Protein AF-0000000084721529 (afdb_homodimer)

Organism: Cystobacter fuscus (strain ATCC 25194 / DSM 2262 / NBRC 100088 / M29) (NCBI:txid1242864)

Sequence (394 aa):
MVLKIVQAGEPVLRQRARDLTPEEMTSPATRQLISLMRDTMRDAPGVGLAAPQVGVDVRLVVIEDRAEYMAGLPAAELAAREREPVDFHVLINPRLTVEDATPAEFQEGCLSVSGFLALVRRARGVRVEAFDEQGQPFSRSARGWYARILQHEVDHLDGTLYIDRMEPRSFSTLDNHRRHWASRQVADIRQALGLTPMVLKIVQAGEPVLRQRARDLTPEEMTSPATRQLISLMRDTMRDAPGVGLAAPQVGVDVRLVVIEDRAEYMAGLPAAELAAREREPVDFHVLINPRLTVEDATPAEFQEGCLSVSGFLALVRRARGVRVEAFDEQGQPFSRSARGWYARILQHEVDHLDGTLYIDRMEPRSFSTLDNHRRHWASRQVADIRQALGLTP

Radius of gyration: 23.51 Å; Cα contacts (8 Å, |Δi|>4): 814; chains: 2; bounding box: 49×68×50 Å

Nearest PDB structures (foldseek):
  1zxz-assembly1_B  TM=9.771E-01  e=1.495E-24  Arabidopsis thaliana
  4je7-assembly1_A  TM=9.809E-01  e=2.780E-23  Arabidopsis thaliana
  3g5k-assembly1_A  TM=9.836E-01  e=3.138E-21  Homo sapiens
  5cp0-assembly1_A  TM=9.527E-01  e=4.821E-17  Xanthomonas oryzae pv. oryzae KACC 10331
  5cwy-assembly1_A-2  TM=9.351E-01  e=5.131E-17  Xanthomonas oryzae pv. oryzae KACC 10331

Solvent-accessible surface area (backbone atoms only — not comparable to full-atom values): 20654 Å² total; per-residue (Å²): 116,68,65,66,64,43,48,40,40,42,68,59,47,49,35,65,34,38,73,65,49,82,71,46,41,59,27,71,67,43,52,49,48,51,54,32,48,51,46,28,27,59,71,74,64,44,53,55,47,32,32,29,43,55,70,38,70,34,27,38,35,42,37,32,34,53,62,76,79,53,61,90,58,56,69,67,58,35,57,76,38,48,53,67,66,37,75,76,48,51,36,33,52,63,46,77,44,78,73,32,72,56,76,41,72,43,79,42,68,45,85,34,44,73,63,36,32,22,36,32,73,37,44,30,18,28,33,39,37,27,20,34,72,81,56,48,74,50,73,47,77,36,44,34,40,57,18,43,52,52,53,54,40,52,31,36,37,58,22,38,57,70,72,70,61,36,44,53,85,51,38,16,30,53,68,34,29,64,74,70,45,65,89,53,53,64,70,55,50,33,52,71,59,72,41,78,133,118,66,63,67,66,44,48,41,42,42,67,58,47,49,35,66,34,38,72,65,50,82,70,47,40,60,27,70,67,43,52,50,49,52,51,33,47,53,46,27,25,60,71,74,64,45,51,53,44,30,32,29,41,55,70,38,70,35,27,40,35,39,37,32,36,55,62,77,79,52,61,90,58,54,70,68,59,35,56,75,37,48,53,67,68,36,74,76,48,49,37,33,54,64,46,78,44,80,74,32,72,56,76,40,70,46,78,43,69,44,86,35,46,72,64,36,33,22,36,32,72,36,45,30,18,30,31,40,37,26,21,35,72,81,56,47,74,49,73,48,76,36,45,33,40,58,18,41,53,51,52,55,40,51,31,34,38,58,22,39,56,70,73,69,61,35,44,52,86,51,38,15,28,54,67,33,30,64,74,70,44,66,89,53,52,66,72,54,49,33,51,71,60,74,41,78,133

Secondary structure (DSSP, 8-state):
--PPPP-TT-GGGGSPPBPPPHHHHTSHHHHHHHHHHHHHHHHTT-SEEEGGGGT--BSEEEEEE-GGGGTT--HHHHHHTT---EEEEEEEEEEEEEEEEEEEEEEE--TTSTTEEEEEEEEEEEEEEEE-TTS-EEEEEEEHHHHHHHHHHHHHHTT--GGGTS-GGG-EEHHHHHHHTTTS-HHHHHHHTT---/--PPPP-TT-GGGGSPPBPPPHHHHTSHHHHHHHHHHHHHHHHTT-SEEEGGGGT--BSEEEEEE-GGGGTT--HHHHHHTT---EEEEEEEEEEEEEEEEEEEEEEE--TTSTTEEEEEEEEEEEEEEEE-TTS-EEEEEEEHHHHHHHHHHHHHHTT--GGGTS-GGG-EEHHHHHHHTTTS-HHHHHHHTT---

InterPro domains:
  IPR023635 Peptide deformylase [MF_00163] (1-189)
  IPR023635 Peptide deformylase [PF01327] (3-169)
  IPR023635 Peptide deformylase [PIRSF004749] (1-181)
  IPR023635 Peptide deformylase [PR01576] (35-64)
  IPR023635 Peptide deformylase [PR01576] (108-119)
  IPR023635 Peptide deformylase [PR01576] (120-138)
  IPR023635 Peptide deformylase [PR01576] (139-168)
  IPR023635 Peptide deformylase [PTHR10458] (2-177)
  IPR023635 Peptide deformylase [TIGR00079] (3-170)
  IPR023635 Peptide deformylase [cd00487] (5-162)
  IPR036821 Peptide deformylase superfamily [G3DSA:3.90.45.10] (2-192)
  IPR036821 Peptide deformylase superfamily [SSF56420] (1-174)

Structure (mmCIF, N/CA/C/O backbone):
data_AF-0000000084721529-model_v1
#
loop_
_entity.id
_entity.type
_entity.pdbx_description
1 polymer 'Peptide deformylase'
#
loop_
_atom_site.group_PDB
_atom_site.id
_atom_site.type_symbol
_atom_site.label_atom_id
_atom_site.label_alt_id
_atom_site.label_comp_id
_atom_site.label_asym_id
_atom_site.label_entity_id
_atom_site.label_seq_id
_atom_site.pdbx_PDB_ins_code
_atom_site.Cartn_x
_atom_site.Cartn_y
_atom_site.Cartn_z
_atom_site.occupancy
_atom_site.B_iso_or_equiv
_atom_site.auth_seq_id
_atom_site.auth_comp_id
_atom_site.auth_asym_id
_atom_site.auth_atom_id
_atom_site.pdbx_PDB_model_num
ATOM 1 N N . MET A 1 1 ? 7.766 -28.312 6.688 1 86.88 1 MET A N 1
ATOM 2 C CA . MET A 1 1 ? 8.719 -27.203 6.781 1 86.88 1 MET A CA 1
ATOM 3 C C . MET A 1 1 ? 8.25 -26.016 5.957 1 86.88 1 MET A C 1
ATOM 5 O O . MET A 1 1 ? 7.711 -26.188 4.859 1 86.88 1 MET A O 1
ATOM 9 N N . VAL A 1 2 ? 8.141 -24.875 6.465 1 93.81 2 VAL A N 1
ATOM 10 C CA . VAL A 1 2 ? 7.578 -23.703 5.809 1 93.81 2 VAL A CA 1
ATOM 11 C C . VAL A 1 2 ? 8.688 -22.688 5.52 1 93.81 2 VAL A C 1
ATOM 13 O O . VAL A 1 2 ? 9.609 -22.531 6.32 1 93.81 2 VAL A O 1
ATOM 16 N N . LEU A 1 3 ? 8.648 -22.219 4.273 1 97.06 3 LEU A N 1
ATOM 17 C CA . LEU A 1 3 ? 9.594 -21.188 3.848 1 97.06 3 LEU A CA 1
ATOM 18 C C . LEU A 1 3 ? 9.156 -19.812 4.348 1 97.06 3 LEU A C 1
ATOM 20 O O . LEU A 1 3 ? 7.977 -19.609 4.645 1 97.06 3 LEU A O 1
ATOM 24 N N . LYS A 1 4 ? 10.148 -19 4.52 1 97.25 4 LYS A N 1
ATOM 25 C CA . LYS A 1 4 ? 9.828 -17.609 4.816 1 97.25 4 LYS A CA 1
ATOM 26 C C . LYS A 1 4 ? 9.227 -16.906 3.6 1 97.25 4 LYS A C 1
ATOM 28 O O . LYS A 1 4 ? 9.766 -17.016 2.492 1 97.25 4 LYS A O 1
ATOM 33 N N . ILE A 1 5 ? 8.156 -16.234 3.73 1 98.5 5 ILE A N 1
ATOM 34 C CA . ILE A 1 5 ? 7.582 -15.414 2.67 1 98.5 5 ILE A CA 1
ATOM 35 C C . ILE A 1 5 ? 8.164 -14 2.742 1 98.5 5 ILE A C 1
ATOM 37 O O . ILE A 1 5 ? 8.031 -13.328 3.764 1 98.5 5 ILE A O 1
ATOM 41 N N . VAL A 1 6 ? 8.766 -13.594 1.696 1 98.62 6 VAL A N 1
ATOM 42 C CA . VAL A 1 6 ? 9.383 -12.266 1.692 1 98.62 6 VAL A CA 1
ATOM 43 C C . VAL A 1 6 ? 8.305 -11.203 1.491 1 98.62 6 VAL A C 1
ATOM 45 O O . VAL A 1 6 ? 7.219 -11.492 0.987 1 98.62 6 VAL A O 1
ATOM 48 N N . GLN A 1 7 ? 8.602 -10.008 1.923 1 98.69 7 GLN A N 1
ATOM 49 C CA . GLN A 1 7 ? 7.633 -8.914 1.937 1 98.69 7 GLN A CA 1
ATOM 50 C C . GLN A 1 7 ? 8.031 -7.82 0.955 1 98.69 7 GLN A C 1
ATOM 52 O O . GLN A 1 7 ? 9.172 -7.781 0.484 1 98.69 7 GLN A O 1
ATOM 57 N N . ALA A 1 8 ? 7.043 -6.941 0.622 1 98.62 8 ALA A N 1
ATOM 58 C CA . ALA A 1 8 ? 7.277 -5.812 -0.278 1 98.62 8 ALA A CA 1
ATOM 59 C C . ALA A 1 8 ? 8.578 -5.094 0.07 1 98.62 8 ALA A C 1
ATOM 61 O O . ALA A 1 8 ? 8.875 -4.871 1.245 1 98.62 8 ALA A O 1
ATOM 62 N N . GLY A 1 9 ? 9.32 -4.691 -0.956 1 98.5 9 GLY A N 1
ATOM 63 C CA . GLY A 1 9 ? 10.633 -4.094 -0.782 1 98.5 9 GLY A CA 1
ATOM 64 C C . GLY A 1 9 ? 11.773 -5.059 -1.05 1 98.5 9 GLY A C 1
ATOM 65 O O . GLY A 1 9 ? 12.914 -4.641 -1.25 1 98.5 9 GLY A O 1
ATOM 66 N N . GLU A 1 10 ? 11.484 -6.359 -0.914 1 98.62 10 GLU A N 1
ATOM 67 C CA . GLU A 1 10 ? 12.484 -7.352 -1.298 1 98.62 10 GLU A CA 1
ATOM 68 C C . GLU A 1 10 ? 12.773 -7.289 -2.795 1 98.62 10 GLU A C 1
ATOM 70 O O . GLU A 1 10 ? 11.859 -7.363 -3.615 1 98.62 10 GLU A O 1
ATOM 75 N N . PRO A 1 11 ? 13.977 -7.227 -3.217 1 98.12 11 PRO A N 1
ATOM 76 C CA . PRO A 1 11 ? 14.32 -7 -4.621 1 98.12 11 PRO A CA 1
ATOM 77 C C . PRO A 1 11 ? 13.797 -8.102 -5.539 1 98.12 11 PRO A C 1
ATOM 79 O O . PRO A 1 11 ? 13.391 -7.828 -6.672 1 98.12 11 PRO A O 1
ATOM 82 N N . VAL A 1 12 ? 13.742 -9.336 -5.102 1 98.56 12 VAL A N 1
ATOM 83 C CA . VAL A 1 12 ? 13.344 -10.461 -5.934 1 98.56 12 VAL A CA 1
ATOM 84 C C . VAL A 1 12 ? 11.883 -10.297 -6.363 1 98.56 12 VAL A C 1
ATOM 86 O O . VAL A 1 12 ? 11.469 -10.844 -7.387 1 98.56 12 VAL A O 1
ATOM 89 N N . LEU A 1 13 ? 11.07 -9.523 -5.645 1 98.75 13 LEU A N 1
ATOM 90 C CA . LEU A 1 13 ? 9.656 -9.32 -5.941 1 98.75 13 LEU A CA 1
ATOM 91 C C . LEU A 1 13 ? 9.484 -8.312 -7.074 1 98.75 13 LEU A C 1
ATOM 93 O O . LEU A 1 13 ? 8.359 -8.094 -7.543 1 98.75 13 LEU A O 1
ATOM 97 N N . ARG A 1 14 ? 10.578 -7.727 -7.535 1 98.56 14 ARG A N 1
ATOM 98 C CA . ARG A 1 14 ? 10.453 -6.648 -8.516 1 98.56 14 ARG A CA 1
ATOM 99 C C . ARG A 1 14 ? 11.227 -6.977 -9.789 1 98.56 14 ARG A C 1
ATOM 101 O O . ARG A 1 14 ? 11.5 -6.09 -10.602 1 98.56 14 ARG A O 1
ATOM 108 N N . GLN A 1 15 ? 11.547 -8.188 -9.969 1 97.25 15 GLN A N 1
ATOM 109 C CA . GLN A 1 15 ? 12.25 -8.641 -11.156 1 97.25 15 GLN A CA 1
ATOM 110 C C . GLN A 1 15 ? 11.477 -9.758 -11.859 1 97.25 15 GLN A C 1
ATOM 112 O O . GLN A 1 15 ? 10.773 -10.539 -11.203 1 97.25 15 GLN A O 1
ATOM 117 N N . ARG A 1 16 ? 11.641 -9.797 -13.195 1 98.38 16 ARG A N 1
ATOM 118 C CA . ARG A 1 16 ? 11.094 -10.953 -13.906 1 98.38 16 ARG A CA 1
ATOM 119 C C . ARG A 1 16 ? 11.852 -12.227 -13.547 1 98.38 16 ARG A C 1
ATOM 121 O O . ARG A 1 16 ? 13.078 -12.289 -13.688 1 98.38 16 ARG A O 1
ATOM 128 N N . ALA A 1 17 ? 11.188 -13.188 -13.094 1 98.81 17 ALA A N 1
ATOM 129 C CA . ALA A 1 17 ? 11.805 -14.453 -12.703 1 98.81 17 ALA A CA 1
ATOM 130 C C . ALA A 1 17 ? 12.312 -15.211 -13.93 1 98.81 17 ALA A C 1
ATOM 132 O O . ALA A 1 17 ? 11.789 -15.047 -15.031 1 98.81 17 ALA A O 1
ATOM 133 N N . ARG A 1 18 ? 13.25 -16 -13.703 1 98.81 18 ARG A N 1
ATOM 134 C CA . ARG A 1 18 ? 13.906 -16.75 -14.781 1 98.81 18 ARG A CA 1
ATOM 135 C C . ARG A 1 18 ? 13.094 -17.984 -15.156 1 98.81 18 ARG A C 1
ATOM 137 O O . ARG A 1 18 ? 12.562 -18.672 -14.289 1 98.81 18 ARG A O 1
ATOM 144 N N . ASP A 1 19 ? 13.07 -18.297 -16.406 1 98.88 19 ASP A N 1
ATOM 145 C CA . ASP A 1 19 ? 12.438 -19.531 -16.859 1 98.88 19 ASP A CA 1
ATOM 146 C C . ASP A 1 19 ? 13.219 -20.75 -16.375 1 98.88 19 ASP A C 1
ATOM 148 O O . ASP A 1 19 ? 14.453 -20.734 -16.359 1 98.88 19 ASP A O 1
ATOM 152 N N . LEU A 1 20 ? 12.492 -21.766 -16.047 1 98.88 20 LEU A N 1
ATOM 153 C CA . LEU A 1 20 ? 13.133 -23.047 -15.797 1 98.88 20 LEU A CA 1
ATOM 154 C C . LEU A 1 20 ? 13.445 -23.766 -17.109 1 98.88 20 LEU A C 1
ATOM 156 O O . LEU A 1 20 ? 12.633 -23.75 -18.031 1 98.88 20 LEU A O 1
ATOM 160 N N . THR A 1 21 ? 14.602 -24.391 -17.172 1 98.56 21 THR A N 1
ATOM 161 C CA . THR A 1 21 ? 14.93 -25.25 -18.297 1 98.56 21 THR A CA 1
ATOM 162 C C . THR A 1 21 ? 14.188 -26.578 -18.219 1 98.56 21 THR A C 1
ATOM 164 O O . THR A 1 21 ? 13.695 -26.953 -17.141 1 98.56 21 THR A O 1
ATOM 167 N N . PRO A 1 22 ? 14.156 -27.25 -19.312 1 97.5 22 PRO A N 1
ATOM 168 C CA . PRO A 1 22 ? 13.508 -28.562 -19.281 1 97.5 22 PRO A CA 1
ATOM 169 C C . PRO A 1 22 ? 14.109 -29.484 -18.219 1 97.5 22 PRO A C 1
ATOM 171 O O . PRO A 1 22 ? 13.375 -30.203 -17.531 1 97.5 22 PRO A O 1
ATOM 174 N N . GLU A 1 23 ? 15.398 -29.406 -18.062 1 97.44 23 GLU A N 1
ATOM 175 C CA . GLU A 1 23 ? 16.078 -30.25 -17.094 1 97.44 23 GLU A CA 1
ATOM 176 C C . GLU A 1 23 ? 15.742 -29.828 -15.664 1 97.44 23 GLU A C 1
ATOM 178 O O . GLU A 1 23 ? 15.562 -30.672 -14.781 1 97.44 23 GLU A O 1
ATOM 183 N N . GLU A 1 24 ? 15.578 -28.547 -15.422 1 98.5 24 GLU A N 1
ATOM 184 C CA . GLU A 1 24 ? 15.273 -28.016 -14.102 1 98.5 24 GLU A CA 1
ATOM 185 C C . GLU A 1 24 ? 13.852 -28.359 -13.672 1 98.5 24 GLU A C 1
ATOM 187 O O . GLU A 1 24 ? 13.578 -28.547 -12.484 1 98.5 24 GLU A O 1
ATOM 192 N N . MET A 1 25 ? 12.992 -28.453 -14.602 1 98.25 25 MET A N 1
ATOM 193 C CA . MET A 1 25 ? 11.562 -28.594 -14.328 1 98.25 25 MET A CA 1
ATOM 194 C C . MET A 1 25 ? 11.289 -29.859 -13.508 1 98.25 25 MET A C 1
ATOM 196 O O . MET A 1 25 ? 10.414 -29.859 -12.641 1 98.25 25 MET A O 1
ATOM 200 N N . THR A 1 26 ? 12.062 -30.859 -13.805 1 97.44 26 THR A N 1
ATOM 201 C CA . THR A 1 26 ? 11.773 -32.125 -13.164 1 97.44 26 THR A CA 1
ATOM 202 C C . THR A 1 26 ? 12.898 -32.531 -12.203 1 97.44 26 THR A C 1
ATOM 204 O O . THR A 1 26 ? 12.992 -33.688 -11.773 1 97.44 26 THR A O 1
ATOM 207 N N . SER A 1 27 ? 13.773 -31.578 -11.891 1 98.31 27 SER A N 1
ATOM 208 C CA . SER A 1 27 ? 14.906 -31.844 -11.008 1 98.31 27 SER A CA 1
ATOM 209 C C . SER A 1 27 ? 14.445 -32.094 -9.578 1 98.31 27 SER A C 1
ATOM 211 O O . SER A 1 27 ? 13.367 -31.641 -9.18 1 98.31 27 SER A O 1
ATOM 213 N N . PRO A 1 28 ? 15.273 -32.781 -8.789 1 98.19 28 PRO A N 1
ATOM 214 C CA . PRO A 1 28 ? 14.961 -32.969 -7.367 1 98.19 28 PRO A CA 1
ATOM 215 C C . PRO A 1 28 ? 14.805 -31.625 -6.637 1 98.19 28 PRO A C 1
ATOM 217 O O . PRO A 1 28 ? 13.961 -31.5 -5.746 1 98.19 28 PRO A O 1
ATOM 220 N N . ALA A 1 29 ? 15.594 -30.641 -7.031 1 98.19 29 ALA A N 1
ATOM 221 C CA . ALA A 1 29 ? 15.531 -29.328 -6.398 1 98.19 29 ALA A CA 1
ATOM 222 C C . ALA A 1 29 ? 14.18 -28.672 -6.637 1 98.19 29 ALA A C 1
ATOM 224 O O . ALA A 1 29 ? 13.586 -28.094 -5.715 1 98.19 29 ALA A O 1
ATOM 225 N N . THR A 1 30 ? 13.742 -28.75 -7.852 1 98.62 30 THR A N 1
ATOM 226 C CA . THR A 1 30 ? 12.453 -28.156 -8.18 1 98.62 30 THR A CA 1
ATOM 227 C C . THR A 1 30 ? 11.32 -28.906 -7.461 1 98.62 30 THR A C 1
ATOM 229 O O . THR A 1 30 ? 10.398 -28.266 -6.938 1 98.62 30 THR A O 1
ATOM 232 N N . ARG A 1 31 ? 11.383 -30.234 -7.414 1 98.31 31 ARG A N 1
ATOM 233 C CA . ARG A 1 31 ? 10.383 -31.031 -6.703 1 98.31 31 ARG A CA 1
ATOM 234 C C . ARG A 1 31 ? 10.328 -30.641 -5.227 1 98.31 31 ARG A C 1
ATOM 236 O O . ARG A 1 31 ? 9.242 -30.516 -4.652 1 98.31 31 ARG A O 1
ATOM 243 N N . GLN A 1 32 ? 11.469 -30.453 -4.684 1 98.5 32 GLN A N 1
ATOM 244 C CA . GLN A 1 32 ? 11.547 -30.047 -3.287 1 98.5 32 GLN A CA 1
ATOM 245 C C . GLN A 1 32 ? 10.953 -28.656 -3.094 1 98.5 32 GLN A C 1
ATOM 247 O O . GLN A 1 32 ? 10.219 -28.406 -2.135 1 98.5 32 GLN A O 1
ATOM 252 N N . LEU A 1 33 ? 11.273 -27.75 -3.957 1 98.75 33 LEU A N 1
ATOM 253 C CA . LEU A 1 33 ? 10.742 -26.391 -3.881 1 98.75 33 LEU A CA 1
ATOM 254 C C . LEU A 1 33 ? 9.219 -26.406 -3.947 1 98.75 33 LEU A C 1
ATOM 256 O O . LEU A 1 33 ? 8.555 -25.719 -3.156 1 98.75 33 LEU A O 1
ATOM 260 N N . ILE A 1 34 ? 8.695 -27.203 -4.859 1 98.75 34 ILE A N 1
ATOM 261 C CA . ILE A 1 34 ? 7.246 -27.297 -5.023 1 98.75 34 ILE A CA 1
ATOM 262 C C . ILE A 1 34 ? 6.609 -27.766 -3.719 1 98.75 34 ILE A C 1
ATOM 264 O O . ILE A 1 34 ? 5.621 -27.203 -3.262 1 98.75 34 ILE A O 1
ATOM 268 N N . SER A 1 35 ? 7.203 -28.797 -3.148 1 98.62 35 SER A N 1
ATOM 269 C CA . SER A 1 35 ? 6.684 -29.344 -1.896 1 98.62 35 SER A CA 1
ATOM 270 C C . SER A 1 35 ? 6.715 -28.297 -0.787 1 98.62 35 SER A C 1
ATOM 272 O O . SER A 1 35 ? 5.734 -28.125 -0.061 1 98.62 35 SER A O 1
ATOM 274 N N . LEU A 1 36 ? 7.77 -27.594 -0.663 1 98.75 36 LEU A N 1
ATOM 275 C CA . LEU A 1 36 ? 7.926 -26.578 0.366 1 98.75 36 LEU A CA 1
ATOM 276 C C . LEU A 1 36 ? 6.973 -25.406 0.122 1 98.75 36 LEU A C 1
ATOM 278 O O . LEU A 1 36 ? 6.398 -24.859 1.067 1 98.75 36 LEU A O 1
ATOM 282 N N . MET A 1 37 ? 6.773 -25.047 -1.104 1 98.81 37 MET A N 1
ATOM 283 C CA . MET A 1 37 ? 5.848 -23.969 -1.447 1 98.81 37 MET A CA 1
ATOM 284 C C . MET A 1 37 ? 4.41 -24.375 -1.136 1 98.81 37 MET A C 1
ATOM 286 O O . MET A 1 37 ? 3.629 -23.562 -0.639 1 98.81 37 MET A O 1
ATOM 290 N N . ARG A 1 38 ? 4.074 -25.609 -1.5 1 98.38 38 ARG A N 1
ATOM 291 C CA . ARG A 1 38 ? 2.748 -26.125 -1.163 1 98.38 38 ARG A CA 1
ATOM 292 C C . ARG A 1 38 ? 2.479 -26 0.333 1 98.38 38 ARG A C 1
ATOM 294 O O . ARG A 1 38 ? 1.448 -25.453 0.741 1 98.38 38 ARG A O 1
ATOM 301 N N . ASP A 1 39 ? 3.443 -26.453 1.149 1 98.44 39 ASP A N 1
ATOM 302 C CA . ASP A 1 39 ? 3.295 -26.422 2.602 1 98.44 39 ASP A CA 1
ATOM 303 C C . ASP A 1 39 ? 3.213 -24.984 3.113 1 98.44 39 ASP A C 1
ATOM 305 O O . ASP A 1 39 ? 2.426 -24.688 4.012 1 98.44 39 ASP A O 1
ATOM 309 N N . THR A 1 40 ? 3.98 -24.141 2.553 1 98.56 40 THR A N 1
ATOM 310 C CA . THR A 1 40 ? 4.004 -22.734 2.941 1 98.56 40 THR A CA 1
ATOM 311 C C . THR A 1 40 ? 2.678 -22.062 2.609 1 98.56 40 THR A C 1
ATOM 313 O O . THR A 1 40 ? 2.109 -21.359 3.443 1 98.56 40 THR A O 1
ATOM 316 N N . MET A 1 41 ? 2.18 -22.297 1.407 1 98 41 MET A N 1
ATOM 317 C CA . MET A 1 41 ? 0.899 -21.734 0.978 1 98 41 MET A CA 1
ATOM 318 C C . MET A 1 41 ? -0.228 -22.188 1.899 1 98 41 MET A C 1
ATOM 320 O O . MET A 1 41 ? -1.035 -21.375 2.346 1 98 41 MET A O 1
ATOM 324 N N . ARG A 1 42 ? -0.224 -23.453 2.23 1 96.81 42 ARG A N 1
ATOM 325 C CA . ARG A 1 42 ? -1.276 -24.031 3.066 1 96.81 42 ARG A CA 1
ATOM 326 C C . ARG A 1 42 ? -1.192 -23.5 4.492 1 96.81 42 ARG A C 1
ATOM 328 O O . ARG A 1 42 ? -2.217 -23.266 5.137 1 96.81 42 ARG A O 1
ATOM 335 N N . ASP A 1 43 ? 0.008 -23.25 4.969 1 96.62 43 ASP A N 1
ATOM 336 C CA . ASP A 1 43 ? 0.218 -22.734 6.32 1 96.62 43 ASP A CA 1
ATOM 337 C C . ASP A 1 43 ? -0.245 -21.281 6.438 1 96.62 43 ASP A C 1
ATOM 339 O O . ASP A 1 43 ? -0.793 -20.875 7.465 1 96.62 43 ASP A O 1
ATOM 343 N N . ALA A 1 44 ? -0.03 -20.422 5.508 1 92.19 44 ALA A N 1
ATOM 344 C CA . ALA A 1 44 ? -0.434 -19.016 5.449 1 92.19 44 ALA A CA 1
ATOM 345 C C . ALA A 1 44 ? -1.873 -18.891 4.961 1 92.19 44 ALA A C 1
ATOM 347 O O . ALA A 1 44 ? -2.418 -17.781 4.91 1 92.19 44 ALA A O 1
ATOM 348 N N . PRO A 1 45 ? -2.533 -19.859 4.816 1 85.94 45 PRO A N 1
ATOM 349 C CA . PRO A 1 45 ? -3.74 -20.281 4.094 1 85.94 45 PRO A CA 1
ATOM 350 C C . PRO A 1 45 ? -4.004 -19.422 2.855 1 85.94 45 PRO A C 1
ATOM 352 O O . PRO A 1 45 ? -5.059 -18.797 2.748 1 85.94 45 PRO A O 1
ATOM 355 N N . GLY A 1 46 ? -3.105 -19.406 1.921 1 93.31 46 GLY A N 1
ATOM 356 C CA . GLY A 1 46 ? -3.232 -18.766 0.624 1 93.31 46 GLY A CA 1
ATOM 357 C C . GLY A 1 46 ? -3.836 -19.672 -0.435 1 93.31 46 GLY A C 1
ATOM 358 O O . GLY A 1 46 ? -4.02 -20.875 -0.205 1 93.31 46 GLY A O 1
ATOM 359 N N . VAL A 1 47 ? -4.188 -19.062 -1.536 1 98 47 VAL A N 1
ATOM 360 C CA . VAL A 1 47 ? -4.77 -19.812 -2.639 1 98 47 VAL A CA 1
ATOM 361 C C . VAL A 1 47 ? -3.779 -19.891 -3.797 1 98 47 VAL A C 1
ATOM 363 O O . VAL A 1 47 ? -4.043 -20.547 -4.809 1 98 47 VAL A O 1
ATOM 366 N N . GLY A 1 48 ? -2.643 -19.266 -3.668 1 98.62 48 GLY A N 1
ATOM 367 C CA . GLY A 1 48 ? -1.53 -19.266 -4.605 1 98.62 48 GLY A CA 1
ATOM 368 C C . GLY A 1 48 ? -0.235 -18.766 -3.994 1 98.62 48 GLY A C 1
ATOM 369 O O . GLY A 1 48 ? -0.251 -18.016 -3.021 1 98.62 48 GLY A O 1
ATOM 370 N N . LEU A 1 49 ? 0.843 -19.172 -4.547 1 98.88 49 LEU A N 1
ATOM 371 C CA . LEU A 1 49 ? 2.176 -18.766 -4.121 1 98.88 49 LEU A CA 1
ATOM 372 C C . LEU A 1 49 ? 3.174 -18.875 -5.27 1 98.88 49 LEU A C 1
ATOM 374 O O . LEU A 1 49 ? 3.303 -19.953 -5.875 1 98.88 49 LEU A O 1
ATOM 378 N N . ALA A 1 50 ? 3.82 -17.812 -5.551 1 98.94 50 ALA A N 1
ATOM 379 C CA . ALA A 1 50 ? 4.852 -17.797 -6.586 1 98.94 50 ALA A CA 1
ATOM 380 C C . ALA A 1 50 ? 6.242 -17.922 -5.973 1 98.94 50 ALA A C 1
ATOM 382 O O . ALA A 1 50 ? 6.48 -17.484 -4.848 1 98.94 50 ALA A O 1
ATOM 383 N N . ALA A 1 51 ? 7.141 -18.484 -6.691 1 98.94 51 ALA A N 1
ATOM 384 C CA . ALA A 1 51 ? 8.492 -18.766 -6.207 1 98.94 51 ALA A CA 1
ATOM 385 C C . ALA A 1 51 ? 9.18 -17.484 -5.738 1 98.94 51 ALA A C 1
ATOM 387 O O . ALA A 1 51 ? 9.844 -17.469 -4.699 1 98.94 51 ALA A O 1
ATOM 388 N N . PRO A 1 52 ? 8.992 -16.312 -6.445 1 98.94 52 PRO A N 1
ATOM 389 C CA . PRO A 1 52 ? 9.641 -15.102 -5.953 1 98.94 52 PRO A CA 1
ATOM 390 C C . PRO A 1 52 ? 9.172 -14.711 -4.555 1 98.94 52 PRO A C 1
ATOM 392 O O . PRO A 1 52 ? 9.938 -14.102 -3.795 1 98.94 52 PRO A O 1
ATOM 395 N N . GLN A 1 53 ? 8.008 -15.109 -4.168 1 98.88 53 GLN A N 1
ATOM 396 C CA . GLN A 1 53 ? 7.473 -14.75 -2.855 1 98.88 53 GLN A CA 1
ATOM 397 C C . GLN A 1 53 ? 8.211 -15.492 -1.743 1 98.88 53 GLN A C 1
ATOM 399 O O . GLN A 1 53 ? 8.109 -15.125 -0.571 1 98.88 53 GLN A O 1
ATOM 404 N N . VAL A 1 54 ? 8.906 -16.547 -2.105 1 98.81 54 VAL A N 1
ATOM 405 C CA . VAL A 1 54 ? 9.703 -17.234 -1.1 1 98.81 54 VAL A CA 1
ATOM 406 C C . VAL A 1 54 ? 11.188 -17.047 -1.4 1 98.81 54 VAL A C 1
ATOM 408 O O . VAL A 1 54 ? 12.023 -17.844 -0.978 1 98.81 54 VAL A O 1
ATOM 411 N N . GLY A 1 55 ? 11.516 -16.078 -2.229 1 98.62 55 GLY A N 1
ATOM 412 C CA . GLY A 1 55 ? 12.891 -15.641 -2.424 1 98.62 55 GLY A CA 1
ATOM 413 C C . GLY A 1 55 ? 13.594 -16.391 -3.547 1 98.62 55 GLY A C 1
ATOM 414 O O . GLY A 1 55 ? 14.812 -16.266 -3.711 1 98.62 55 GLY A O 1
ATOM 415 N N . VAL A 1 56 ? 12.875 -17.203 -4.27 1 98.81 56 VAL A N 1
ATOM 416 C CA . VAL A 1 56 ? 13.492 -18 -5.336 1 98.81 56 VAL A CA 1
ATOM 417 C C . VAL A 1 56 ? 13.133 -17.391 -6.691 1 98.81 56 VAL A C 1
ATOM 419 O O . VAL A 1 56 ? 11.953 -17.203 -7.004 1 98.81 56 VAL A O 1
ATOM 422 N N . ASP A 1 57 ? 14.117 -17.109 -7.504 1 98.62 57 ASP A N 1
ATOM 423 C CA . ASP A 1 57 ? 13.953 -16.344 -8.742 1 98.62 57 ASP A CA 1
ATOM 424 C C . ASP A 1 57 ? 13.719 -17.281 -9.93 1 98.62 57 ASP A C 1
ATOM 426 O O . ASP A 1 57 ? 14.523 -17.312 -10.867 1 98.62 57 ASP A O 1
ATOM 430 N N . VAL A 1 58 ? 12.625 -18 -9.938 1 98.94 58 VAL A N 1
ATOM 431 C CA . VAL A 1 58 ? 12.25 -18.844 -11.07 1 98.94 58 VAL A CA 1
ATOM 432 C C . VAL A 1 58 ? 10.75 -18.719 -11.328 1 98.94 58 VAL A C 1
ATOM 434 O O . VAL A 1 58 ? 9.984 -18.375 -10.43 1 98.94 58 VAL A O 1
ATOM 437 N N . ARG A 1 59 ? 10.32 -19.031 -12.523 1 98.94 59 ARG A N 1
ATOM 438 C CA . ARG A 1 59 ? 8.922 -18.906 -12.93 1 98.94 59 ARG A CA 1
ATOM 439 C C . ARG A 1 59 ? 8.141 -20.172 -12.57 1 98.94 59 ARG A C 1
ATOM 441 O O . ARG A 1 59 ? 7.871 -21 -13.43 1 98.94 59 ARG A O 1
ATOM 448 N N . LEU A 1 60 ? 7.824 -20.234 -11.312 1 98.94 60 LEU A N 1
ATOM 449 C CA . LEU A 1 60 ? 7.113 -21.359 -10.711 1 98.94 60 LEU A CA 1
ATOM 450 C C . LEU A 1 60 ? 6.027 -20.859 -9.758 1 98.94 60 LEU A C 1
ATOM 452 O O . LEU A 1 60 ? 6.273 -19.984 -8.922 1 98.94 60 LEU A O 1
ATOM 456 N N . VAL A 1 61 ? 4.824 -21.422 -9.914 1 98.88 61 VAL A N 1
ATOM 457 C CA . VAL A 1 61 ? 3.674 -21.062 -9.086 1 98.88 61 VAL A CA 1
ATOM 458 C C . VAL A 1 61 ? 2.982 -22.328 -8.602 1 98.88 61 VAL A C 1
ATOM 460 O O . VAL A 1 61 ? 2.883 -23.312 -9.336 1 98.88 61 VAL A O 1
ATOM 463 N N . VAL A 1 62 ? 2.543 -22.297 -7.387 1 98.88 62 VAL A N 1
ATOM 464 C CA . VAL A 1 62 ? 1.622 -23.328 -6.91 1 98.88 62 VAL A CA 1
ATOM 465 C C . VAL A 1 62 ? 0.271 -22.688 -6.578 1 98.88 62 VAL A C 1
ATOM 467 O O . VAL A 1 62 ? 0.209 -21.578 -6.07 1 98.88 62 VAL A O 1
ATOM 470 N N . ILE A 1 63 ? -0.847 -23.453 -6.836 1 98.75 63 ILE A N 1
ATOM 471 C CA . ILE A 1 63 ? -2.199 -22.938 -6.648 1 98.75 63 ILE A CA 1
ATOM 472 C C . ILE A 1 63 ? -3.074 -24 -6.004 1 98.75 63 ILE A C 1
ATOM 474 O O . ILE A 1 63 ? -2.988 -25.188 -6.359 1 98.75 63 ILE A O 1
ATOM 478 N N . GLU A 1 64 ? -3.867 -23.594 -5.113 1 98.62 64 GLU A N 1
ATOM 479 C CA . GLU A 1 64 ? -4.918 -24.438 -4.535 1 98.62 64 GLU A CA 1
ATOM 480 C C . GLU A 1 64 ? -5.98 -23.578 -3.85 1 98.62 64 GLU A C 1
ATOM 482 O O . GLU A 1 64 ? -5.66 -22.703 -3.049 1 98.62 64 GLU A O 1
ATOM 487 N N . ASP A 1 65 ? -7.219 -23.703 -4.211 1 98 65 ASP A N 1
ATOM 488 C CA . ASP A 1 65 ? -8.336 -23.078 -3.512 1 98 65 ASP A CA 1
ATOM 489 C C . ASP A 1 65 ? -9.289 -24.141 -2.951 1 98 65 ASP A C 1
ATOM 491 O O . ASP A 1 65 ? -10.25 -24.531 -3.615 1 98 65 ASP A O 1
ATOM 495 N N . ARG A 1 66 ? -9.031 -24.469 -1.741 1 96.56 66 ARG A N 1
ATOM 496 C CA . ARG A 1 66 ? -9.68 -25.625 -1.138 1 96.56 66 ARG A CA 1
ATOM 497 C C . ARG A 1 66 ? -11.125 -25.297 -0.753 1 96.56 66 ARG A C 1
ATOM 499 O O . ARG A 1 66 ? -11.422 -24.188 -0.335 1 96.56 66 ARG A O 1
ATOM 506 N N . ALA A 1 67 ? -11.93 -26.344 -0.848 1 95.06 67 ALA A N 1
ATOM 507 C CA . ALA A 1 67 ? -13.336 -26.203 -0.493 1 95.06 67 ALA A CA 1
ATOM 508 C C . ALA A 1 67 ? -13.5 -25.688 0.935 1 95.06 67 ALA A C 1
ATOM 510 O O . ALA A 1 67 ? -14.438 -24.953 1.23 1 95.06 67 ALA A O 1
ATOM 511 N N . GLU A 1 68 ? -12.602 -26.062 1.774 1 94.75 68 GLU A N 1
ATOM 512 C CA . GLU A 1 68 ? -12.648 -25.672 3.178 1 94.75 68 GLU A CA 1
ATOM 513 C C . GLU A 1 68 ? -12.539 -24.156 3.33 1 94.75 68 GLU A C 1
ATOM 515 O O . GLU A 1 68 ? -13.062 -23.578 4.289 1 94.75 68 GLU A O 1
ATOM 520 N N . TYR A 1 69 ? -11.844 -23.484 2.42 1 93.12 69 TYR A N 1
ATOM 521 C CA . TYR A 1 69 ? -11.68 -22.047 2.477 1 93.12 69 TYR A CA 1
ATOM 522 C C . TYR A 1 69 ? -12.992 -21.328 2.172 1 93.12 69 TYR A C 1
ATOM 524 O O . TYR A 1 69 ? -13.141 -20.141 2.445 1 93.12 69 TYR A O 1
ATOM 532 N N . MET A 1 70 ? -13.891 -22 1.584 1 93.75 70 MET A N 1
ATOM 533 C CA . MET A 1 70 ? -15.172 -21.438 1.152 1 93.75 70 MET A CA 1
ATOM 534 C C . MET A 1 70 ? -16.281 -21.797 2.129 1 93.75 70 MET A C 1
ATOM 536 O O . MET A 1 70 ? -17.406 -21.312 2.006 1 93.75 70 MET A O 1
ATOM 540 N N . ALA A 1 71 ? -15.906 -22.562 3.07 1 91 71 ALA A N 1
ATOM 541 C CA . ALA A 1 71 ? -16.922 -23.016 4.02 1 91 71 ALA A CA 1
ATOM 542 C C . ALA A 1 71 ? -17.516 -21.844 4.793 1 91 71 ALA A C 1
ATOM 544 O O . ALA A 1 71 ? -16.781 -21 5.312 1 91 71 ALA A O 1
ATOM 545 N N . GLY A 1 72 ? -18.875 -21.703 4.812 1 89.81 72 GLY A N 1
ATOM 546 C CA . GLY A 1 72 ? -19.547 -20.656 5.582 1 89.81 72 GLY A CA 1
ATOM 547 C C . GLY A 1 72 ? -19.781 -19.391 4.797 1 89.81 72 GLY A C 1
ATOM 548 O O . GLY A 1 72 ? -20.469 -18.484 5.266 1 89.81 72 GLY A O 1
ATOM 549 N N . LEU A 1 73 ? -19.109 -19.234 3.682 1 90.38 73 LEU A N 1
ATOM 550 C CA . LEU A 1 73 ? -19.359 -18.062 2.85 1 90.38 73 LEU A CA 1
ATOM 551 C C . LEU A 1 73 ? -20.734 -18.141 2.211 1 90.38 73 LEU A C 1
ATOM 553 O O . LEU A 1 73 ? -21.172 -19.203 1.785 1 90.38 73 LEU A O 1
ATOM 557 N N . PRO A 1 74 ? -21.438 -17.062 2.15 1 92.25 74 PRO A N 1
ATOM 558 C CA . PRO A 1 74 ? -22.75 -17.047 1.505 1 92.25 74 PRO A CA 1
ATOM 559 C C . PRO A 1 74 ? -22.688 -17.453 0.033 1 92.25 74 PRO A C 1
ATOM 561 O O . PRO A 1 74 ? -21.734 -17.094 -0.668 1 92.25 74 PRO A O 1
ATOM 564 N N . ALA A 1 75 ? -23.703 -18.172 -0.421 1 93.38 75 ALA A N 1
ATOM 565 C CA . ALA A 1 75 ? -23.781 -18.641 -1.803 1 93.38 75 ALA A CA 1
ATOM 566 C C . ALA A 1 75 ? -23.719 -17.469 -2.783 1 93.38 75 ALA A C 1
ATOM 568 O O . ALA A 1 75 ? -23.109 -17.578 -3.854 1 93.38 75 ALA A O 1
ATOM 569 N N . ALA A 1 76 ? -24.297 -16.375 -2.438 1 92.44 76 ALA A N 1
ATOM 570 C CA . ALA A 1 76 ? -24.328 -15.195 -3.295 1 92.44 76 ALA A CA 1
ATOM 571 C C . ALA A 1 76 ? -22.922 -14.625 -3.494 1 92.44 76 ALA A C 1
ATOM 573 O O . ALA A 1 76 ? -22.594 -14.148 -4.578 1 92.44 76 ALA A O 1
ATOM 574 N N . GLU A 1 77 ? -22.125 -14.672 -2.467 1 91.56 77 GLU A N 1
ATOM 575 C CA . GLU A 1 77 ? -20.75 -14.195 -2.555 1 91.56 77 GLU A CA 1
ATOM 576 C C . GLU A 1 77 ? -19.906 -15.086 -3.463 1 91.56 77 GLU A C 1
ATOM 578 O O . GLU A 1 77 ? -19.125 -14.594 -4.285 1 91.56 77 GLU A O 1
ATOM 583 N N . LEU A 1 78 ? -20.078 -16.359 -3.27 1 95 78 LEU A N 1
ATOM 584 C CA . LEU A 1 78 ? -19.375 -17.312 -4.117 1 95 78 LEU A CA 1
ATOM 585 C C . LEU A 1 78 ? -19.781 -17.141 -5.578 1 95 78 LEU A C 1
ATOM 587 O O . LEU A 1 78 ? -18.922 -17.188 -6.473 1 95 78 LEU A O 1
ATOM 591 N N . ALA A 1 79 ? -21.031 -16.938 -5.828 1 95.44 79 ALA A N 1
ATOM 592 C CA . ALA A 1 79 ? -21.547 -16.766 -7.184 1 95.44 79 ALA A CA 1
ATOM 593 C C . ALA A 1 79 ? -21 -15.477 -7.809 1 95.44 79 ALA A C 1
ATOM 595 O O . ALA A 1 79 ? -20.625 -15.461 -8.984 1 95.44 79 ALA A O 1
ATOM 596 N N . ALA A 1 80 ? -20.969 -14.406 -7.035 1 93.69 80 ALA A N 1
ATOM 597 C CA . ALA A 1 80 ? -20.469 -13.117 -7.523 1 93.69 80 ALA A CA 1
ATOM 598 C C . ALA A 1 80 ? -19.016 -13.227 -7.977 1 93.69 80 ALA A C 1
ATOM 600 O O . ALA A 1 80 ? -18.609 -12.586 -8.945 1 93.69 80 ALA A O 1
ATOM 601 N N . ARG A 1 81 ? -18.266 -14.078 -7.332 1 95.5 81 ARG A N 1
ATOM 602 C CA . ARG A 1 81 ? -16.859 -14.266 -7.625 1 95.5 81 ARG A CA 1
ATOM 603 C C . ARG A 1 81 ? -16.641 -15.406 -8.609 1 95.5 81 ARG A C 1
ATOM 605 O O . ARG A 1 81 ? -15.523 -15.656 -9.055 1 95.5 81 ARG A O 1
ATOM 612 N N . GLU A 1 82 ? -17.797 -16.109 -8.922 1 97.5 82 GLU A N 1
ATOM 613 C CA . GLU A 1 82 ? -17.656 -17.359 -9.68 1 97.5 82 GLU A CA 1
ATOM 614 C C . GLU A 1 82 ? -16.547 -18.234 -9.086 1 97.5 82 GLU A C 1
ATOM 616 O O . GLU A 1 82 ? -15.688 -18.719 -9.812 1 97.5 82 GLU A O 1
ATOM 621 N N . ARG A 1 83 ? -16.609 -18.438 -7.734 1 97.56 83 ARG A N 1
ATOM 622 C CA . ARG A 1 83 ? -15.547 -19.125 -7 1 97.56 83 ARG A CA 1
ATOM 623 C C . ARG A 1 83 ? -15.891 -20.578 -6.754 1 97.56 83 ARG A C 1
ATOM 625 O O . ARG A 1 83 ? -16.906 -20.891 -6.121 1 97.56 83 ARG A O 1
ATOM 632 N N . GLU A 1 84 ? -15.07 -21.375 -7.285 1 96.81 84 GLU A N 1
ATOM 633 C CA . GLU A 1 84 ? -15.148 -22.812 -7.062 1 96.81 84 GLU A CA 1
ATOM 634 C C . GLU A 1 84 ? -13.797 -23.375 -6.621 1 96.81 84 GLU A C 1
ATOM 636 O O . GLU A 1 84 ? -12.75 -22.797 -6.902 1 96.81 84 GLU A O 1
ATOM 641 N N . PRO A 1 85 ? -13.922 -24.484 -5.883 1 97.69 85 PRO A N 1
ATOM 642 C CA . PRO A 1 85 ? -12.648 -25.094 -5.473 1 97.69 85 PRO A CA 1
ATOM 643 C C . PRO A 1 85 ? -11.727 -25.391 -6.656 1 97.69 85 PRO A C 1
ATOM 645 O O . PRO A 1 85 ? -12.203 -25.75 -7.738 1 97.69 85 PRO A O 1
ATOM 648 N N . VAL A 1 86 ? -10.469 -25.188 -6.453 1 98.25 86 VAL A N 1
ATOM 649 C CA . VAL A 1 86 ? -9.422 -25.484 -7.422 1 98.25 86 VAL A CA 1
ATOM 650 C C . VAL A 1 86 ? -8.422 -26.469 -6.812 1 98.25 86 VAL A C 1
ATOM 652 O O . VAL A 1 86 ? -7.812 -26.188 -5.781 1 98.25 86 VAL A O 1
ATOM 655 N N . ASP A 1 87 ? -8.227 -27.594 -7.441 1 98.06 87 ASP A N 1
ATOM 656 C CA . ASP A 1 87 ? -7.277 -28.594 -6.957 1 98.06 87 ASP A CA 1
ATOM 657 C C . ASP A 1 87 ? -5.844 -28.078 -7.07 1 98.06 87 ASP A C 1
ATOM 659 O O . ASP A 1 87 ? -5.535 -27.266 -7.953 1 98.06 87 ASP A O 1
ATOM 663 N N . PHE A 1 88 ? -5.062 -28.594 -6.125 1 98.56 88 PHE A N 1
ATOM 664 C CA . PHE A 1 88 ? -3.65 -28.234 -6.152 1 98.56 88 PHE A CA 1
ATOM 665 C C . PHE A 1 88 ? -3.047 -28.5 -7.523 1 98.56 88 PHE A C 1
ATOM 667 O O . PHE A 1 88 ? -3.248 -29.578 -8.102 1 98.56 88 PHE A O 1
ATOM 674 N N . HIS A 1 89 ? -2.338 -27.547 -8.078 1 98.69 89 HIS A N 1
ATOM 675 C CA . HIS A 1 89 ? -1.567 -27.75 -9.297 1 98.69 89 HIS A CA 1
ATOM 676 C C . HIS A 1 89 ? -0.415 -26.75 -9.391 1 98.69 89 HIS A C 1
ATOM 678 O O . HIS A 1 89 ? -0.324 -25.828 -8.594 1 98.69 89 HIS A O 1
ATOM 684 N N . VAL A 1 90 ? 0.469 -27.078 -10.281 1 98.88 90 VAL A N 1
ATOM 685 C CA . VAL A 1 90 ? 1.717 -26.328 -10.438 1 98.88 90 VAL A CA 1
ATOM 686 C C . VAL A 1 90 ? 1.786 -25.719 -11.836 1 98.88 90 VAL A C 1
ATOM 688 O O . VAL A 1 90 ? 1.408 -26.375 -12.82 1 98.88 90 VAL A O 1
ATOM 691 N N . LEU A 1 91 ? 2.223 -24.5 -11.938 1 98.94 91 LEU A N 1
ATOM 692 C CA . LEU A 1 91 ? 2.508 -23.844 -13.203 1 98.94 91 LEU A CA 1
ATOM 693 C C . LEU A 1 91 ? 3.996 -23.531 -13.336 1 98.94 91 LEU A C 1
ATOM 695 O O . LEU A 1 91 ? 4.539 -22.734 -12.578 1 98.94 91 LEU A O 1
ATOM 699 N N . ILE A 1 92 ? 4.609 -24.141 -14.211 1 98.94 92 ILE A N 1
ATOM 700 C CA . ILE A 1 92 ? 5.996 -23.844 -14.539 1 98.94 92 ILE A CA 1
ATOM 701 C C . ILE A 1 92 ? 6.055 -23.078 -15.859 1 98.94 92 ILE A C 1
ATOM 703 O O . ILE A 1 92 ? 5.461 -23.5 -16.859 1 98.94 92 ILE A O 1
ATOM 707 N N . ASN A 1 93 ? 6.758 -21.953 -15.922 1 98.94 93 ASN A N 1
ATOM 708 C CA . ASN A 1 93 ? 6.922 -21.078 -17.078 1 98.94 93 ASN A CA 1
ATOM 709 C C . ASN A 1 93 ? 5.578 -20.719 -17.703 1 98.94 93 ASN A C 1
ATOM 711 O O . ASN A 1 93 ? 5.391 -20.859 -18.922 1 98.94 93 ASN A O 1
ATOM 715 N N . PRO A 1 94 ? 4.672 -20.188 -16.922 1 98.94 94 PRO A N 1
ATOM 716 C CA . PRO A 1 94 ? 3.338 -19.922 -17.453 1 98.94 94 PRO A CA 1
ATOM 717 C C . PRO A 1 94 ? 3.311 -18.703 -18.375 1 98.94 94 PRO A C 1
ATOM 719 O O . PRO A 1 94 ? 4.07 -17.75 -18.172 1 98.94 94 PRO A O 1
ATOM 722 N N . ARG A 1 95 ? 2.467 -18.797 -19.297 1 98.75 95 ARG A N 1
ATOM 723 C CA . ARG A 1 95 ? 2.059 -17.688 -20.156 1 98.75 95 ARG A CA 1
ATOM 724 C C . ARG A 1 95 ? 0.55 -17.469 -20.094 1 98.75 95 ARG A C 1
ATOM 726 O O . ARG A 1 95 ? -0.22 -18.422 -20.297 1 98.75 95 ARG A O 1
ATOM 733 N N . LEU A 1 96 ? 0.166 -16.25 -19.828 1 98.75 96 LEU A N 1
ATOM 734 C CA . LEU A 1 96 ? -1.247 -15.969 -19.609 1 98.75 96 LEU A CA 1
ATOM 735 C C . LEU A 1 96 ? -1.795 -15.078 -20.719 1 98.75 96 LEU A C 1
ATOM 737 O O . LEU A 1 96 ? -1.151 -14.102 -21.109 1 98.75 96 LEU A O 1
ATOM 741 N N . THR A 1 97 ? -2.926 -15.461 -21.234 1 98.75 97 THR A N 1
ATOM 742 C CA . THR A 1 97 ? -3.635 -14.68 -22.234 1 98.75 97 THR A CA 1
ATOM 743 C C . THR A 1 97 ? -5.047 -14.344 -21.766 1 98.75 97 THR A C 1
ATOM 745 O O . THR A 1 97 ? -5.738 -15.195 -21.203 1 98.75 97 THR A O 1
ATOM 748 N N . VAL A 1 98 ? -5.473 -13.133 -22.016 1 98.75 98 VAL A N 1
ATOM 749 C CA . VAL A 1 98 ? -6.828 -12.727 -21.656 1 98.75 98 VAL A CA 1
ATOM 750 C C . VAL A 1 98 ? -7.816 -13.266 -22.688 1 98.75 98 VAL A C 1
ATOM 752 O O . VAL A 1 98 ? -7.648 -13.039 -23.891 1 98.75 98 VAL A O 1
ATOM 755 N N . GLU A 1 99 ? -8.797 -13.953 -22.234 1 98.75 99 GLU A N 1
ATOM 756 C CA . GLU A 1 99 ? -9.828 -14.484 -23.125 1 98.75 99 GLU A CA 1
ATOM 757 C C . GLU A 1 99 ? -11.125 -13.695 -23.016 1 98.75 99 GLU A C 1
ATOM 759 O O . GLU A 1 99 ? -11.898 -13.609 -23.969 1 98.75 99 GLU A O 1
ATOM 764 N N . ASP A 1 100 ? -11.453 -13.234 -21.875 1 98.62 100 ASP A N 1
ATOM 765 C CA . ASP A 1 100 ? -12.594 -12.383 -21.547 1 98.62 100 ASP A CA 1
ATOM 766 C C . ASP A 1 100 ? -12.156 -11.156 -20.75 1 98.62 100 ASP A C 1
ATOM 768 O O . ASP A 1 100 ? -11.938 -11.242 -19.547 1 98.62 100 ASP A O 1
ATOM 772 N N . ALA A 1 101 ? -12.109 -10.078 -21.375 1 98.38 101 ALA A N 1
ATOM 773 C CA . ALA A 1 101 ? -11.539 -8.859 -20.797 1 98.38 101 ALA A CA 1
ATOM 774 C C . ALA A 1 101 ? -12.555 -8.133 -19.922 1 98.38 101 ALA A C 1
ATOM 776 O O . ALA A 1 101 ? -12.25 -7.086 -19.344 1 98.38 101 ALA A O 1
ATOM 777 N N . THR A 1 102 ? -13.773 -8.711 -19.844 1 98.12 102 THR A N 1
ATOM 778 C CA . THR A 1 102 ? -14.734 -8.086 -18.922 1 98.12 102 THR A CA 1
ATOM 779 C C . THR A 1 102 ? -14.117 -7.898 -17.547 1 98.12 102 THR A C 1
ATOM 781 O O . THR A 1 102 ? -13.586 -8.844 -16.953 1 98.12 102 THR A O 1
ATOM 784 N N . PRO A 1 103 ? -14.172 -6.707 -17.062 1 96.94 103 PRO A N 1
ATOM 785 C CA . PRO A 1 103 ? -13.516 -6.461 -15.781 1 96.94 103 PRO A CA 1
ATOM 786 C C . PRO A 1 103 ? -14.266 -7.094 -14.609 1 96.94 103 PRO A C 1
ATOM 788 O O . PRO A 1 103 ? -15.5 -7.039 -14.562 1 96.94 103 PRO A O 1
ATOM 791 N N . ALA A 1 104 ? -13.562 -7.707 -13.758 1 97.38 104 ALA A N 1
ATOM 792 C CA . ALA A 1 104 ? -14.023 -8.172 -12.453 1 97.38 104 ALA A CA 1
ATOM 793 C C . ALA A 1 104 ? -13.227 -7.523 -11.32 1 97.38 104 ALA A C 1
ATOM 795 O O . ALA A 1 104 ? -12.023 -7.758 -11.18 1 97.38 104 ALA A O 1
ATOM 796 N N . GLU A 1 105 ? -13.93 -6.734 -10.5 1 97.56 105 G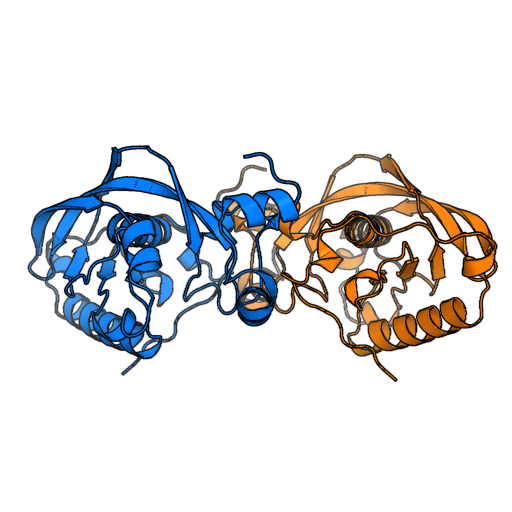LU A N 1
ATOM 797 C CA . GLU A 1 105 ? -13.25 -5.996 -9.438 1 97.56 105 GLU A CA 1
ATOM 798 C C . GLU A 1 105 ? -13.594 -6.57 -8.062 1 97.56 105 GLU A C 1
ATOM 800 O O . GLU A 1 105 ? -14.766 -6.734 -7.73 1 97.56 105 GLU A O 1
ATOM 805 N N . PHE A 1 106 ? -12.609 -6.949 -7.301 1 97.12 106 PHE A N 1
ATOM 806 C CA . PHE A 1 106 ? -12.75 -7.469 -5.945 1 97.12 106 PHE A CA 1
ATOM 807 C C . PHE A 1 106 ? -11.586 -7.02 -5.07 1 97.12 106 PHE A C 1
ATOM 809 O O . PHE A 1 106 ? -10.602 -6.477 -5.566 1 97.12 106 PHE A O 1
ATOM 816 N N . GLN A 1 107 ? -11.727 -7.195 -3.734 1 96.06 107 GLN A N 1
ATOM 817 C CA . GLN A 1 107 ? -10.625 -6.988 -2.805 1 96.06 107 GLN A CA 1
ATOM 818 C C . GLN A 1 107 ? -9.547 -8.047 -2.988 1 96.06 107 GLN A C 1
ATOM 820 O O . GLN A 1 107 ? -9.852 -9.242 -3.109 1 96.06 107 GLN A O 1
ATOM 825 N N . GLU A 1 108 ? -8.352 -7.598 -3.092 1 97.19 108 GLU A N 1
ATOM 826 C CA . GLU A 1 108 ? -7.207 -8.492 -3.236 1 97.19 108 GLU A CA 1
ATOM 827 C C . GLU A 1 108 ? -6.16 -8.227 -2.16 1 97.19 108 GLU A C 1
ATOM 829 O O . GLU A 1 108 ? -5.895 -7.074 -1.814 1 97.19 108 GLU A O 1
ATOM 834 N N . GLY A 1 109 ? -5.672 -9.25 -1.55 1 97.31 109 GLY A N 1
ATOM 835 C CA . GLY A 1 109 ? -4.496 -9.234 -0.694 1 97.31 109 GLY A CA 1
ATOM 836 C C . GLY A 1 109 ? -3.322 -10 -1.281 1 97.31 109 GLY A C 1
ATOM 837 O O . GLY A 1 109 ? -3.354 -10.391 -2.449 1 97.31 109 GLY A O 1
ATOM 838 N N . CYS A 1 110 ? -2.334 -10.109 -0.551 1 98 110 CYS A N 1
ATOM 839 C CA . CYS A 1 110 ? -1.12 -10.789 -0.986 1 98 110 CYS A CA 1
ATOM 840 C C . CYS A 1 110 ? -0.29 -11.242 0.21 1 98 110 CYS A C 1
ATOM 842 O O . CYS A 1 110 ? -0.108 -10.484 1.166 1 98 110 CYS A O 1
ATOM 844 N N . LEU A 1 111 ? 0.229 -12.414 0.157 1 98 111 LEU A N 1
ATOM 845 C CA . LEU A 1 111 ? 1.075 -12.93 1.228 1 98 111 LEU A CA 1
ATOM 846 C C . LEU A 1 111 ? 2.359 -12.109 1.347 1 98 111 LEU A C 1
ATOM 848 O O . LEU A 1 111 ? 3.004 -12.109 2.396 1 98 111 LEU A O 1
ATOM 852 N N . SER A 1 112 ? 2.766 -11.375 0.279 1 98.56 112 SER A N 1
ATOM 853 C CA . SER A 1 112 ? 3.988 -10.578 0.273 1 98.56 112 SER A CA 1
ATOM 854 C C . SER A 1 112 ? 3.697 -9.117 0.615 1 98.56 112 SER A C 1
ATOM 856 O O . SER A 1 112 ? 4.598 -8.273 0.574 1 98.56 112 SER A O 1
ATOM 858 N N . VAL A 1 113 ? 2.496 -8.75 0.826 1 97.56 113 VAL A N 1
ATOM 859 C CA . VAL A 1 113 ? 2.035 -7.473 1.366 1 97.56 113 VAL A CA 1
ATOM 860 C C . VAL A 1 113 ? 1.066 -7.719 2.52 1 97.56 113 VAL A C 1
ATOM 862 O O . VAL A 1 113 ? -0.141 -7.516 2.379 1 97.56 113 VAL A O 1
ATOM 865 N N . SER A 1 114 ? 1.626 -8.055 3.617 1 95.5 114 SER A N 1
ATOM 866 C CA . SER A 1 114 ? 0.843 -8.602 4.719 1 95.5 114 SER A CA 1
ATOM 867 C C . SER A 1 114 ? 0.032 -7.516 5.414 1 95.5 114 SER A C 1
ATOM 869 O O . SER A 1 114 ? 0.53 -6.41 5.645 1 95.5 114 SER A O 1
ATOM 871 N N . GLY A 1 115 ? -1.213 -7.832 5.617 1 95.06 115 GLY A N 1
ATOM 872 C CA . GLY A 1 115 ? -2.016 -7 6.5 1 95.06 115 GLY A CA 1
ATOM 873 C C . GLY A 1 115 ? -2.871 -5.996 5.754 1 95.06 115 GLY A C 1
ATOM 874 O O . GLY A 1 115 ? -3.609 -5.223 6.371 1 95.06 115 GLY A O 1
ATOM 875 N N . PHE A 1 116 ? -2.738 -5.988 4.426 1 97.31 116 PHE A N 1
ATOM 876 C CA . PHE A 1 116 ? -3.467 -4.977 3.666 1 97.31 116 PHE A CA 1
ATOM 877 C C . PHE A 1 116 ? -4.148 -5.602 2.453 1 97.31 116 PHE A C 1
ATOM 879 O O . PHE A 1 116 ? -3.768 -6.688 2.012 1 97.31 116 PHE A O 1
ATOM 886 N N . LEU A 1 117 ? -5.164 -4.992 1.979 1 97.62 117 LEU A N 1
ATOM 887 C CA . LEU A 1 117 ? -5.855 -5.34 0.742 1 97.62 117 LEU A CA 1
ATOM 888 C C . LEU A 1 117 ? -6.371 -4.09 0.036 1 97.62 117 LEU A C 1
ATOM 890 O O . LEU A 1 117 ? -6.348 -2.996 0.606 1 97.62 117 LEU A O 1
ATOM 894 N N . ALA A 1 118 ? -6.773 -4.195 -1.158 1 98.44 118 ALA A N 1
ATOM 895 C CA . ALA A 1 118 ? -7.34 -3.115 -1.961 1 98.44 118 ALA A CA 1
ATOM 896 C C . ALA A 1 118 ? -8.18 -3.668 -3.109 1 98.44 118 ALA A C 1
ATOM 898 O O . ALA A 1 118 ? -8.086 -4.852 -3.443 1 98.44 118 ALA A O 1
ATOM 899 N N . LEU A 1 119 ? -9.016 -2.83 -3.664 1 98.38 119 LEU A N 1
ATOM 900 C CA . LEU A 1 119 ? -9.75 -3.189 -4.871 1 98.38 119 LEU A CA 1
ATOM 901 C C . LEU A 1 119 ? -8.82 -3.289 -6.07 1 98.38 119 LEU A C 1
ATOM 903 O O . LEU A 1 119 ? -8.016 -2.385 -6.312 1 98.38 119 LEU A O 1
ATOM 907 N N . VAL A 1 120 ? -8.93 -4.363 -6.762 1 98.62 120 VAL A N 1
ATOM 908 C CA . VAL A 1 120 ? -8.156 -4.594 -7.98 1 98.62 120 VAL A CA 1
ATOM 909 C C . VAL A 1 120 ? -9.078 -5.113 -9.078 1 98.62 120 VAL A C 1
ATOM 911 O O . VAL A 1 120 ? -9.906 -5.996 -8.844 1 98.62 120 VAL A O 1
ATOM 914 N N . ARG A 1 121 ? -8.969 -4.531 -10.25 1 98.38 121 ARG A N 1
ATOM 915 C CA . ARG A 1 121 ? -9.672 -5.023 -11.422 1 98.38 121 ARG A CA 1
ATOM 916 C C . ARG A 1 121 ? -8.828 -6.039 -12.18 1 98.38 121 ARG A C 1
ATOM 918 O O . ARG A 1 121 ? -7.645 -5.805 -12.438 1 98.38 121 ARG A O 1
ATOM 925 N N . ARG A 1 122 ? -9.477 -7.152 -12.5 1 98.69 122 ARG A N 1
ATOM 926 C CA . ARG A 1 122 ? -8.844 -8.164 -13.328 1 98.69 122 ARG A CA 1
ATOM 927 C C . ARG A 1 122 ? -9.797 -8.656 -14.422 1 98.69 122 ARG A C 1
ATOM 929 O O . ARG A 1 122 ? -11.008 -8.414 -14.344 1 98.69 122 ARG A O 1
ATOM 936 N N . ALA A 1 123 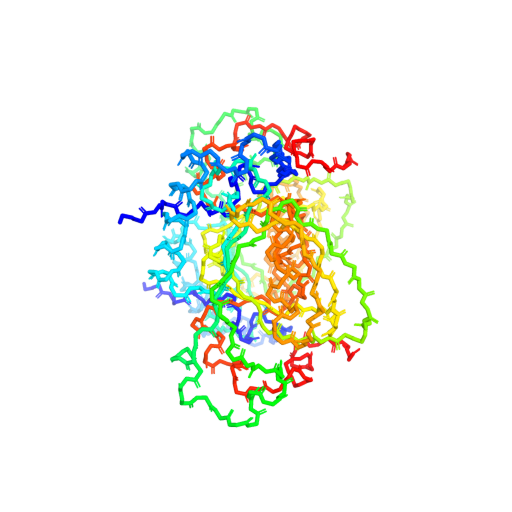? -9.188 -9.281 -15.484 1 98.81 123 ALA A N 1
ATOM 937 C CA . ALA A 1 123 ? -10.008 -9.906 -16.516 1 98.81 123 ALA A CA 1
ATOM 938 C C . ALA A 1 123 ? -10.82 -11.062 -15.938 1 98.81 123 ALA A C 1
ATOM 940 O O . ALA A 1 123 ? -10.312 -11.836 -15.117 1 98.81 123 ALA A O 1
ATOM 941 N N . ARG A 1 124 ? -12 -11.195 -16.375 1 98.69 124 ARG A N 1
ATOM 942 C CA . ARG A 1 124 ? -12.898 -12.234 -15.875 1 98.69 124 ARG A CA 1
ATOM 943 C C . ARG A 1 124 ? -12.453 -13.617 -16.344 1 98.69 124 ARG A C 1
ATOM 945 O O . ARG A 1 124 ? -12.695 -14.609 -15.648 1 98.69 124 ARG A O 1
ATOM 952 N N . GLY A 1 125 ? -11.82 -13.625 -17.516 1 98.81 125 GLY A N 1
ATOM 953 C CA . GLY A 1 125 ? -11.414 -14.914 -18.062 1 98.81 125 GLY A CA 1
ATOM 954 C C . GLY A 1 125 ? -10.031 -14.883 -18.703 1 98.81 125 GLY A C 1
ATOM 955 O O . GLY A 1 125 ? -9.703 -13.945 -19.422 1 98.81 125 GLY A O 1
ATOM 956 N N . VAL A 1 126 ? -9.289 -15.945 -18.422 1 98.88 126 VAL A N 1
ATOM 957 C CA . VAL A 1 126 ? -7.949 -16.047 -18.969 1 98.88 126 VAL A CA 1
ATOM 958 C C . VAL A 1 126 ? -7.66 -17.484 -19.375 1 98.88 126 VAL A C 1
ATOM 960 O O . VAL A 1 126 ? -8.391 -18.406 -18.984 1 98.88 126 VAL A O 1
ATOM 963 N N . ARG A 1 127 ? -6.664 -17.609 -20.156 1 98.88 127 ARG A N 1
ATOM 964 C CA . ARG A 1 127 ? -6.051 -18.891 -20.453 1 98.88 127 ARG A CA 1
ATOM 965 C C . ARG A 1 127 ? -4.578 -18.906 -20.062 1 98.88 127 ARG A C 1
ATOM 967 O O . ARG A 1 127 ? -3.857 -17.938 -20.297 1 98.88 127 ARG A O 1
ATOM 974 N N . VAL A 1 128 ? -4.211 -20.016 -19.484 1 98.81 128 VAL A N 1
ATOM 975 C CA . VAL A 1 128 ? -2.805 -20.156 -19.109 1 98.81 128 VAL A CA 1
ATOM 976 C C . VAL A 1 128 ? -2.195 -21.344 -19.828 1 98.81 128 VAL A C 1
ATOM 978 O O . VAL A 1 128 ? -2.836 -22.391 -19.969 1 98.81 128 VAL A O 1
ATOM 981 N N . GLU A 1 129 ? -1.097 -21.156 -20.422 1 98.88 129 GLU A N 1
ATOM 982 C CA . GLU A 1 129 ? -0.22 -22.219 -20.906 1 98.88 129 GLU A CA 1
ATOM 983 C C . GLU A 1 129 ? 1.008 -22.375 -20.016 1 98.88 129 GLU A C 1
ATOM 985 O O . GLU A 1 129 ? 1.679 -21.391 -19.688 1 98.88 129 GLU A O 1
ATOM 990 N N . ALA A 1 130 ? 1.275 -23.656 -19.609 1 98.88 130 ALA A N 1
ATOM 991 C CA . ALA A 1 130 ? 2.369 -23.875 -18.672 1 98.88 130 ALA A CA 1
ATOM 992 C C . ALA A 1 130 ? 2.842 -25.328 -18.719 1 98.88 130 ALA A C 1
ATOM 994 O O . ALA A 1 130 ? 2.348 -26.125 -19.531 1 98.88 130 ALA A O 1
ATOM 995 N N . PHE A 1 131 ? 3.891 -25.625 -18 1 98.88 131 PHE A N 1
ATOM 996 C CA . PHE A 1 131 ? 4.312 -27 -17.734 1 98.88 131 PHE A CA 1
ATOM 997 C C . PHE A 1 131 ? 3.926 -27.422 -16.328 1 98.88 131 PHE A C 1
ATOM 999 O O . PHE A 1 131 ? 3.941 -26.594 -15.398 1 98.88 131 PHE A O 1
ATOM 1006 N N . ASP A 1 132 ? 3.523 -28.656 -16.156 1 98.5 132 ASP A N 1
ATOM 1007 C CA . ASP A 1 132 ? 3.207 -29.156 -14.828 1 98.5 132 ASP A CA 1
ATOM 1008 C C . ASP A 1 132 ? 4.453 -29.703 -14.133 1 98.5 132 ASP A C 1
ATOM 1010 O O . ASP A 1 132 ? 5.57 -29.531 -14.633 1 98.5 132 ASP A O 1
ATOM 1014 N N . GLU A 1 133 ? 4.34 -30.281 -12.945 1 97.44 133 GLU A N 1
ATOM 1015 C CA . GLU A 1 133 ? 5.461 -30.719 -12.117 1 97.44 133 GLU A CA 1
ATOM 1016 C C . GLU A 1 133 ? 6.199 -31.875 -12.758 1 97.44 133 GLU A C 1
ATOM 1018 O O . GLU A 1 133 ? 7.301 -32.25 -12.328 1 97.44 133 GLU A O 1
ATOM 1023 N N . GLN A 1 134 ? 5.617 -32.469 -13.812 1 97.31 134 GLN A N 1
ATOM 1024 C CA . GLN A 1 134 ? 6.27 -33.531 -14.539 1 97.31 134 GLN A CA 1
ATOM 1025 C C . GLN A 1 134 ? 6.91 -33.031 -15.828 1 97.31 134 GLN A C 1
ATOM 1027 O O . GLN A 1 134 ? 7.461 -33.812 -16.609 1 97.31 134 GLN A O 1
ATOM 1032 N N . GLY A 1 135 ? 6.789 -31.719 -16.047 1 97.81 135 GLY A N 1
ATOM 1033 C CA . GLY A 1 135 ? 7.367 -31.125 -17.234 1 97.81 135 GLY A CA 1
ATOM 1034 C C . GLY A 1 135 ? 6.484 -31.266 -18.469 1 97.81 135 GLY A C 1
ATOM 1035 O O . GLY A 1 135 ? 6.945 -31.078 -19.594 1 97.81 135 GLY A O 1
ATOM 1036 N N . GLN A 1 136 ? 5.246 -31.641 -18.297 1 98.44 136 GLN A N 1
ATOM 1037 C CA . GLN A 1 136 ? 4.309 -31.781 -19.406 1 98.44 136 GLN A CA 1
ATOM 1038 C C . GLN A 1 136 ? 3.568 -30.484 -19.688 1 98.44 136 GLN A C 1
ATOM 1040 O O . GLN A 1 136 ? 3.039 -29.859 -18.75 1 98.44 136 GLN A O 1
ATOM 1045 N N . PRO A 1 137 ? 3.541 -30.109 -20.906 1 98.62 137 PRO A N 1
ATOM 1046 C CA . PRO A 1 137 ? 2.816 -28.875 -21.219 1 98.62 137 PRO A CA 1
ATOM 1047 C C . PRO A 1 137 ? 1.301 -29.031 -21.109 1 98.62 137 PRO A C 1
ATOM 1049 O O . PRO A 1 137 ? 0.772 -30.109 -21.391 1 98.62 137 PRO A O 1
ATOM 1052 N N . PHE A 1 138 ? 0.613 -27.984 -20.734 1 98.5 138 PHE A N 1
ATOM 1053 C CA . PHE A 1 138 ? -0.845 -27.984 -20.719 1 98.5 138 PHE A CA 1
ATOM 1054 C C . PHE A 1 138 ? -1.387 -26.578 -20.938 1 98.5 138 PHE A C 1
ATOM 1056 O O . PHE A 1 138 ? -0.638 -25.594 -20.859 1 98.5 138 PHE A O 1
ATOM 1063 N N . SER A 1 139 ? -2.59 -26.516 -21.281 1 98.56 139 SER A N 1
ATOM 1064 C CA . SER A 1 139 ? -3.357 -25.281 -21.406 1 98.56 139 SER A CA 1
ATOM 1065 C C . SER A 1 139 ? -4.684 -25.359 -20.656 1 98.56 139 SER A C 1
ATOM 1067 O O . SER A 1 139 ? -5.336 -26.406 -20.656 1 98.56 139 SER A O 1
ATOM 1069 N N . ARG A 1 140 ? -5.031 -24.297 -20.047 1 97.56 140 ARG A N 1
ATOM 1070 C CA . ARG A 1 140 ? -6.258 -24.297 -19.266 1 97.56 140 ARG A CA 1
ATOM 1071 C C . ARG A 1 140 ? -6.926 -22.922 -19.281 1 97.56 140 ARG A C 1
ATOM 1073 O O . ARG A 1 140 ? -6.266 -21.906 -19.062 1 97.56 140 ARG A O 1
ATOM 1080 N N . SER A 1 141 ? -8.172 -22.922 -19.562 1 98.5 141 SER A N 1
ATOM 1081 C CA . SER A 1 141 ? -8.961 -21.703 -19.422 1 98.5 141 SER A CA 1
ATOM 1082 C C . SER A 1 141 ? -9.555 -21.594 -18.016 1 98.5 141 SER A C 1
ATOM 1084 O O . SER A 1 141 ? -9.875 -22.609 -17.391 1 98.5 141 SER A O 1
ATOM 1086 N N . ALA A 1 142 ? -9.602 -20.406 -17.516 1 98.5 142 ALA A N 1
ATOM 1087 C CA . ALA A 1 142 ? -10.148 -20.141 -16.188 1 98.5 142 ALA A CA 1
ATOM 1088 C C . ALA A 1 142 ? -11.031 -18.891 -16.219 1 98.5 142 ALA A C 1
ATOM 1090 O O . ALA A 1 142 ? -10.812 -17.984 -17.016 1 98.5 142 ALA A O 1
ATOM 1091 N N . ARG A 1 143 ? -11.992 -18.859 -15.359 1 98.25 143 ARG A N 1
ATOM 1092 C CA . ARG A 1 143 ? -12.883 -17.719 -15.188 1 98.25 143 ARG A CA 1
ATOM 1093 C C . ARG A 1 143 ? -13.086 -17.391 -13.711 1 98.25 143 ARG A C 1
ATOM 1095 O O . ARG A 1 143 ? -12.766 -18.219 -12.844 1 98.25 143 ARG A O 1
ATOM 1102 N N . GLY A 1 144 ? -13.562 -16.156 -13.516 1 98.19 144 GLY A N 1
ATOM 1103 C CA . GLY A 1 144 ? -13.898 -15.773 -12.156 1 98.19 144 GLY A CA 1
ATOM 1104 C C . GLY A 1 144 ? -12.695 -15.75 -11.227 1 98.19 144 GLY A C 1
ATOM 1105 O O . GLY A 1 144 ? -11.633 -15.242 -11.586 1 98.19 144 GLY A O 1
ATOM 1106 N N . TRP A 1 145 ? -12.93 -16.312 -10.008 1 98.38 145 TRP A N 1
ATOM 1107 C CA . TRP A 1 145 ? -11.938 -16.234 -8.938 1 98.38 145 TRP A CA 1
ATOM 1108 C C . TRP A 1 145 ? -10.664 -16.969 -9.328 1 98.38 145 TRP A C 1
ATOM 1110 O O . TRP A 1 145 ? -9.555 -16.516 -9.039 1 98.38 145 TRP A O 1
ATOM 1120 N N . TYR A 1 146 ? -10.82 -18.094 -9.969 1 98.75 146 TYR A N 1
ATOM 1121 C CA . TYR A 1 146 ? -9.648 -18.844 -10.414 1 98.75 146 TYR A CA 1
ATOM 1122 C C . TYR A 1 146 ? -8.828 -18.016 -11.406 1 98.75 146 TYR A C 1
ATOM 1124 O O . TYR A 1 146 ? -7.602 -17.984 -11.328 1 98.75 146 TYR A O 1
ATOM 1132 N N . ALA A 1 147 ? -9.516 -17.344 -12.297 1 98.88 147 ALA A N 1
ATOM 1133 C CA . ALA A 1 147 ? -8.836 -16.453 -13.234 1 98.88 147 ALA A CA 1
ATOM 1134 C C . ALA A 1 147 ? -8.07 -15.359 -12.492 1 98.88 147 ALA A C 1
ATOM 1136 O O . ALA A 1 147 ? -6.945 -15.016 -12.867 1 98.88 147 ALA A O 1
ATOM 1137 N N . ARG A 1 148 ? -8.656 -14.852 -11.508 1 98.81 148 ARG A N 1
ATOM 1138 C CA . ARG A 1 148 ? -8.016 -13.828 -10.703 1 98.81 148 ARG A CA 1
ATOM 1139 C C . ARG A 1 148 ? -6.758 -14.367 -10.016 1 98.81 148 ARG A C 1
ATOM 1141 O O . ARG A 1 148 ? -5.715 -13.711 -10.023 1 98.81 148 ARG A O 1
ATOM 1148 N N . ILE A 1 149 ? -6.844 -15.578 -9.43 1 98.81 149 ILE A N 1
ATOM 1149 C CA . ILE A 1 149 ? -5.691 -16.203 -8.773 1 98.81 149 ILE A CA 1
ATOM 1150 C C . ILE A 1 149 ? -4.543 -16.328 -9.773 1 98.81 149 ILE A C 1
ATOM 1152 O O . ILE A 1 149 ? -3.408 -15.953 -9.477 1 98.81 149 ILE A O 1
ATOM 1156 N N . LEU A 1 150 ? -4.871 -16.812 -10.945 1 98.94 150 LEU A N 1
ATOM 1157 C CA . LEU A 1 150 ? -3.854 -17 -11.977 1 98.94 150 LEU A CA 1
ATOM 1158 C C . LEU A 1 150 ? -3.182 -15.68 -12.336 1 98.94 150 LEU A C 1
ATOM 1160 O O . LEU A 1 150 ? -1.954 -15.602 -12.414 1 98.94 150 LEU A O 1
ATOM 1164 N N . GLN A 1 151 ? -3.963 -14.68 -12.57 1 98.94 151 GLN A N 1
ATOM 1165 C CA . GLN A 1 151 ? -3.432 -13.375 -12.93 1 98.94 151 GLN A CA 1
ATOM 1166 C C . GLN A 1 151 ? -2.543 -12.812 -11.82 1 98.94 151 GLN A C 1
ATOM 1168 O O . GLN A 1 151 ? -1.456 -12.305 -12.094 1 98.94 151 GLN A O 1
ATOM 1173 N N . HIS A 1 152 ? -2.941 -12.922 -10.57 1 98.88 152 HIS A N 1
ATOM 1174 C CA . HIS A 1 152 ? -2.186 -12.453 -9.414 1 98.88 152 HIS A CA 1
ATOM 1175 C C . HIS A 1 152 ? -0.83 -13.148 -9.328 1 98.88 152 HIS A C 1
ATOM 1177 O O . HIS A 1 152 ? 0.2 -12.492 -9.172 1 98.88 152 HIS A O 1
ATOM 1183 N N . GLU A 1 153 ? -0.846 -14.477 -9.445 1 98.88 153 GLU A N 1
ATOM 1184 C CA . GLU A 1 153 ? 0.382 -15.25 -9.289 1 98.88 153 GLU A CA 1
ATOM 1185 C C . GLU A 1 153 ? 1.339 -15.016 -10.453 1 98.88 153 GLU A C 1
ATOM 1187 O O . GLU A 1 153 ? 2.557 -14.961 -10.266 1 98.88 153 GLU A O 1
ATOM 1192 N N . VAL A 1 154 ? 0.797 -14.875 -11.648 1 98.88 154 VAL A N 1
ATOM 1193 C CA . VAL A 1 154 ? 1.654 -14.617 -12.797 1 98.88 154 VAL A CA 1
ATOM 1194 C C . VAL A 1 154 ? 2.254 -13.219 -12.688 1 98.88 154 VAL A C 1
ATOM 1196 O O . VAL A 1 154 ? 3.404 -13 -13.07 1 98.88 154 VAL A O 1
ATOM 1199 N N . ASP A 1 155 ? 1.506 -12.258 -12.203 1 98.88 155 ASP A N 1
ATOM 1200 C CA . ASP A 1 155 ? 2.049 -10.93 -11.922 1 98.88 155 ASP A CA 1
ATOM 1201 C C . ASP A 1 155 ? 3.33 -11.023 -11.102 1 98.88 155 ASP A C 1
ATOM 1203 O O . ASP A 1 155 ? 4.305 -10.328 -11.383 1 98.88 155 ASP A O 1
ATOM 1207 N N . HIS A 1 156 ? 3.344 -11.875 -10.086 1 98.88 156 HIS A N 1
ATOM 1208 C CA . HIS A 1 156 ? 4.527 -12.031 -9.242 1 98.88 156 HIS A CA 1
ATOM 1209 C C . HIS A 1 156 ? 5.734 -12.469 -10.07 1 98.88 156 HIS A C 1
ATOM 1211 O O . HIS A 1 156 ? 6.855 -12.016 -9.82 1 98.88 156 HIS A O 1
ATOM 1217 N N . LEU A 1 157 ? 5.523 -13.32 -11.039 1 98.94 157 LEU A N 1
ATOM 1218 C CA . LEU A 1 157 ? 6.613 -13.82 -11.867 1 98.94 157 LEU A CA 1
ATOM 1219 C C . LEU A 1 157 ? 7.195 -12.703 -12.734 1 98.94 157 LEU A C 1
ATOM 1221 O O . LEU A 1 157 ? 8.328 -12.812 -13.211 1 98.94 157 LEU A O 1
ATOM 1225 N N . ASP A 1 158 ? 6.426 -11.688 -12.93 1 98.62 158 ASP A N 1
ATOM 1226 C CA . ASP A 1 158 ? 6.859 -10.562 -13.75 1 98.62 158 ASP A CA 1
ATOM 1227 C C . ASP A 1 158 ? 7.254 -9.367 -12.891 1 98.62 158 ASP A C 1
ATOM 1229 O O . ASP A 1 158 ? 7.387 -8.25 -13.391 1 98.62 158 ASP A O 1
ATOM 1233 N N . GLY A 1 159 ? 7.391 -9.539 -11.602 1 98.5 159 GLY A N 1
ATOM 1234 C CA . GLY A 1 159 ? 7.828 -8.484 -10.703 1 98.5 159 GLY A CA 1
ATOM 1235 C C . GLY A 1 159 ? 6.734 -7.484 -10.383 1 98.5 159 GLY A C 1
ATOM 1236 O O . GLY A 1 159 ? 7.016 -6.32 -10.094 1 98.5 159 GLY A O 1
ATOM 1237 N N . THR A 1 160 ? 5.547 -7.883 -10.523 1 98.62 160 THR A N 1
ATOM 1238 C CA . THR A 1 160 ? 4.398 -7.012 -10.297 1 98.62 160 THR A CA 1
ATOM 1239 C C . THR A 1 160 ? 3.623 -7.453 -9.055 1 98.62 160 THR A C 1
ATOM 1241 O O . THR A 1 160 ? 3.389 -8.648 -8.859 1 98.62 160 THR A O 1
ATOM 1244 N N . LEU A 1 161 ? 3.303 -6.543 -8.164 1 98.75 161 LEU A N 1
ATOM 1245 C CA . LEU A 1 161 ? 2.434 -6.77 -7.012 1 98.75 161 LEU A CA 1
ATOM 1246 C C . LEU A 1 161 ? 1.065 -6.137 -7.23 1 98.75 161 LEU A C 1
ATOM 1248 O O . LEU A 1 161 ? 0.917 -5.246 -8.07 1 98.75 161 LEU A O 1
ATOM 1252 N N . TYR A 1 162 ? 0.042 -6.578 -6.449 1 98.69 162 TYR A N 1
ATOM 1253 C CA . TYR A 1 162 ? -1.306 -6.062 -6.66 1 98.69 162 TYR A CA 1
ATOM 1254 C C . TYR A 1 162 ? -1.362 -4.562 -6.398 1 98.69 162 TYR A C 1
ATOM 1256 O O . TYR A 1 162 ? -2.201 -3.857 -6.965 1 98.69 162 TYR A O 1
ATOM 1264 N N . ILE A 1 163 ? -0.422 -4.051 -5.625 1 98.25 163 ILE A N 1
ATOM 1265 C CA . ILE A 1 163 ? -0.398 -2.633 -5.285 1 98.25 163 ILE A CA 1
ATOM 1266 C C . ILE A 1 163 ? -0.063 -1.812 -6.527 1 98.25 163 ILE A C 1
ATOM 1268 O O . ILE A 1 163 ? -0.312 -0.604 -6.566 1 98.25 163 ILE A O 1
ATOM 1272 N N . ASP A 1 164 ? 0.517 -2.414 -7.52 1 98.25 164 ASP A N 1
ATOM 1273 C CA . ASP A 1 164 ? 0.807 -1.751 -8.789 1 98.25 164 ASP A CA 1
ATOM 1274 C C . ASP A 1 164 ? -0.464 -1.56 -9.609 1 98.25 164 ASP A C 1
ATOM 1276 O O . ASP A 1 164 ? -0.491 -0.754 -10.547 1 98.25 164 ASP A O 1
ATOM 1280 N N . ARG A 1 165 ? -1.547 -2.277 -9.258 1 97.94 165 ARG A N 1
ATOM 1281 C CA . ARG A 1 165 ? -2.754 -2.312 -10.078 1 97.94 165 ARG A CA 1
ATOM 1282 C C . ARG A 1 165 ? -3.963 -1.814 -9.297 1 97.94 165 ARG A C 1
ATOM 1284 O O . ARG A 1 165 ? -5.027 -1.572 -9.875 1 97.94 165 ARG A O 1
ATOM 1291 N N . MET A 1 166 ? -3.811 -1.56 -8.078 1 98.38 166 MET A N 1
ATOM 1292 C CA . MET A 1 166 ? -4.938 -1.353 -7.176 1 98.38 166 MET A CA 1
ATOM 1293 C C . MET A 1 166 ? -5.574 0.014 -7.402 1 98.38 166 MET A C 1
ATOM 1295 O O . MET A 1 166 ? -4.949 0.907 -7.977 1 98.38 166 MET A O 1
ATOM 1299 N N . GLU A 1 167 ? -6.844 0.091 -7.027 1 97.88 167 GLU A N 1
ATOM 1300 C CA . GLU A 1 167 ? -7.434 1.397 -6.754 1 97.88 167 GLU A CA 1
ATOM 1301 C C . GLU A 1 167 ? -6.906 1.982 -5.449 1 97.88 167 GLU A C 1
ATOM 1303 O O . GLU A 1 167 ? -7.359 1.603 -4.363 1 97.88 167 GLU A O 1
ATOM 1308 N N . PRO A 1 168 ? -6.074 2.926 -5.531 1 97.75 168 PRO A N 1
ATOM 1309 C CA . PRO A 1 168 ? -5.301 3.336 -4.355 1 97.75 168 PRO A CA 1
ATOM 1310 C C . PRO A 1 168 ? -6.188 3.77 -3.189 1 97.75 168 PRO A C 1
ATOM 1312 O O . PRO A 1 168 ? -5.898 3.449 -2.035 1 97.75 168 PRO A O 1
ATOM 1315 N N . ARG A 1 169 ? -7.277 4.465 -3.408 1 97.94 169 ARG A N 1
ATOM 1316 C CA . ARG A 1 169 ? -8.125 4.977 -2.334 1 97.94 169 ARG A CA 1
ATOM 1317 C C . ARG A 1 169 ? -8.789 3.836 -1.575 1 97.94 169 ARG A C 1
ATOM 1319 O O . ARG A 1 169 ? -9.328 4.039 -0.486 1 97.94 169 ARG A O 1
ATOM 1326 N N . SER A 1 170 ? -8.773 2.625 -2.164 1 98.31 170 SER A N 1
ATOM 1327 C CA . SER A 1 170 ? -9.438 1.479 -1.551 1 98.31 170 SER A CA 1
ATOM 1328 C C . SER A 1 170 ? -8.492 0.726 -0.62 1 98.31 170 SER A C 1
ATOM 1330 O O . SER A 1 170 ? -8.906 -0.201 0.078 1 98.31 170 SER A O 1
ATOM 1332 N N . PHE A 1 171 ? -7.191 1.108 -0.609 1 98.62 171 PHE A N 1
ATOM 1333 C CA . PHE A 1 171 ? -6.188 0.439 0.209 1 98.62 171 PHE A CA 1
ATOM 1334 C C . PHE A 1 171 ? -6.574 0.482 1.683 1 98.62 171 PHE A C 1
ATOM 1336 O O . PHE A 1 171 ? -6.883 1.548 2.217 1 98.62 171 PHE A O 1
ATOM 1343 N N . SER A 1 172 ? -6.559 -0.715 2.41 1 98.44 172 SER A N 1
ATOM 1344 C CA . SER A 1 172 ? -7.062 -0.83 3.773 1 98.44 172 SER A CA 1
ATOM 1345 C C . SER A 1 172 ? -6.332 -1.926 4.543 1 98.44 172 SER A C 1
ATOM 1347 O O . SER A 1 172 ? -5.906 -2.924 3.959 1 98.44 172 SER A O 1
ATOM 1349 N N . THR A 1 173 ? -6.207 -1.697 5.836 1 98.44 173 THR A N 1
ATOM 1350 C CA . THR A 1 173 ? -5.824 -2.824 6.68 1 98.44 173 THR A CA 1
ATOM 1351 C C . THR A 1 173 ? -6.914 -3.895 6.676 1 98.44 173 THR A C 1
ATOM 1353 O O . THR A 1 173 ? -8.086 -3.598 6.418 1 98.44 173 THR A O 1
ATOM 1356 N N . LEU A 1 174 ? -6.488 -5.086 7.02 1 97.06 174 LEU A N 1
ATOM 1357 C CA . LEU A 1 174 ? -7.453 -6.176 7.133 1 97.06 174 LEU A CA 1
ATOM 1358 C C . LEU A 1 174 ? -8.516 -5.859 8.18 1 97.06 174 LEU A C 1
ATOM 1360 O O . LEU A 1 174 ? -9.703 -6.086 7.945 1 97.06 174 LEU A O 1
ATOM 1364 N N . ASP A 1 175 ? -8.094 -5.309 9.273 1 97.38 175 ASP A N 1
ATOM 1365 C CA . ASP A 1 175 ? -9.008 -4.977 10.359 1 97.38 175 ASP A CA 1
ATOM 1366 C C . ASP A 1 175 ? -10.031 -3.932 9.922 1 97.38 175 ASP A C 1
ATOM 1368 O O . ASP A 1 175 ? -11.234 -4.109 10.117 1 97.38 175 ASP A O 1
ATOM 1372 N N . ASN A 1 176 ? -9.586 -2.881 9.312 1 98.31 176 ASN A N 1
ATOM 1373 C CA . ASN A 1 176 ? -10.5 -1.817 8.898 1 98.31 176 ASN A CA 1
ATOM 1374 C C . ASN A 1 176 ? -11.398 -2.264 7.75 1 98.31 176 ASN A C 1
ATOM 1376 O O . ASN A 1 176 ? -12.555 -1.839 7.66 1 98.31 176 ASN A O 1
ATOM 1380 N N . HIS A 1 177 ? -10.859 -3.162 6.91 1 97.56 177 HIS A N 1
ATOM 1381 C CA . HIS A 1 177 ? -11.719 -3.729 5.871 1 97.56 177 HIS A CA 1
ATOM 1382 C C . HIS A 1 177 ? -12.883 -4.504 6.477 1 97.56 177 HIS A C 1
ATOM 1384 O O . HIS A 1 177 ? -14.023 -4.348 6.047 1 97.56 177 HIS A O 1
ATOM 1390 N N . ARG A 1 178 ? -12.586 -5.367 7.418 1 96.38 178 ARG A N 1
ATOM 1391 C CA . ARG A 1 178 ? -13.609 -6.164 8.078 1 96.38 178 ARG A CA 1
ATOM 1392 C C . ARG A 1 178 ? -14.656 -5.273 8.75 1 96.38 178 ARG A C 1
ATOM 1394 O O . ARG A 1 178 ? -15.852 -5.535 8.656 1 96.38 178 ARG A O 1
ATOM 1401 N N . ARG A 1 179 ? -14.258 -4.137 9.273 1 96.75 179 ARG A N 1
ATOM 1402 C CA . ARG A 1 179 ? -15.109 -3.277 10.086 1 96.75 179 ARG A CA 1
ATOM 1403 C C . ARG A 1 179 ? -15.984 -2.385 9.203 1 96.75 179 ARG A C 1
ATOM 1405 O O . ARG A 1 179 ? -17.156 -2.168 9.5 1 96.75 179 ARG A O 1
ATOM 1412 N N . HIS A 1 180 ? -15.344 -1.92 8.062 1 96.88 180 HIS A N 1
ATOM 1413 C CA . HIS A 1 180 ? -16.016 -0.798 7.418 1 96.88 180 HIS A CA 1
ATOM 1414 C C . HIS A 1 180 ? -16.438 -1.153 5.996 1 96.88 180 HIS A C 1
ATOM 1416 O O . HIS A 1 180 ? -17.312 -0.505 5.426 1 96.88 180 HIS A O 1
ATOM 1422 N N . TRP A 1 181 ? -15.844 -2.254 5.414 1 95.25 181 TRP A N 1
ATOM 1423 C CA . TRP A 1 181 ? -15.984 -2.346 3.965 1 95.25 181 TRP A CA 1
ATOM 1424 C C . TRP A 1 181 ? -16.438 -3.742 3.549 1 95.25 181 TRP A C 1
ATOM 1426 O O . TRP A 1 181 ? -17.031 -3.916 2.486 1 95.25 181 TRP A O 1
ATOM 1436 N N . ALA A 1 182 ? -16.234 -4.793 4.32 1 92 182 ALA A N 1
ATOM 1437 C CA . ALA A 1 182 ? -16.391 -6.195 3.938 1 92 182 ALA A CA 1
ATOM 1438 C C . ALA A 1 182 ? -17.828 -6.5 3.533 1 92 182 ALA A C 1
ATOM 1440 O O . ALA A 1 182 ? -18.078 -7.355 2.68 1 92 182 ALA A O 1
ATOM 1441 N N . SER A 1 183 ? -18.797 -5.812 4.102 1 90.81 183 SER A N 1
ATOM 1442 C CA . SER A 1 183 ? -20.203 -6.109 3.855 1 90.81 183 SER A CA 1
ATOM 1443 C C . SER A 1 183 ? -20.75 -5.293 2.688 1 90.81 183 SER A C 1
ATOM 1445 O O . SER A 1 183 ? -21.906 -5.469 2.285 1 90.81 183 SER A O 1
ATOM 1447 N N . ARG A 1 184 ? -19.953 -4.492 2.068 1 91.5 184 ARG A N 1
ATOM 1448 C CA . ARG A 1 184 ? -20.422 -3.586 1.022 1 91.5 184 ARG A CA 1
ATOM 1449 C C . ARG A 1 184 ? -20.109 -4.148 -0.362 1 91.5 184 ARG A C 1
ATOM 1451 O O . ARG A 1 184 ? -19.109 -4.832 -0.551 1 91.5 184 ARG A O 1
ATOM 1458 N N . GLN A 1 185 ? -21.016 -3.785 -1.245 1 92 185 GLN A N 1
ATOM 1459 C CA . GLN A 1 185 ? -20.734 -4.09 -2.643 1 92 185 GLN A CA 1
ATOM 1460 C C . GLN A 1 185 ? -19.656 -3.16 -3.205 1 92 185 GLN A C 1
ATOM 1462 O O . GLN A 1 185 ? -19.484 -2.047 -2.711 1 92 185 GLN A O 1
ATOM 1467 N N . VAL A 1 186 ? -19.031 -3.604 -4.191 1 94.5 186 VAL A N 1
ATOM 1468 C CA . VAL A 1 186 ? -17.938 -2.844 -4.805 1 94.5 186 VAL A CA 1
ATOM 1469 C C . VAL A 1 186 ? -18.453 -1.47 -5.234 1 94.5 186 VAL A C 1
ATOM 1471 O O . VAL A 1 186 ? -17.781 -0.457 -5.012 1 94.5 186 VAL A O 1
ATOM 1474 N N . ALA A 1 187 ? -19.609 -1.406 -5.844 1 93.94 187 ALA A N 1
ATOM 1475 C CA . ALA A 1 187 ? -20.188 -0.145 -6.305 1 93.94 187 ALA A CA 1
ATOM 1476 C C . ALA A 1 187 ? -20.359 0.834 -5.148 1 93.94 187 ALA A C 1
ATOM 1478 O O . ALA A 1 187 ? -20.094 2.031 -5.293 1 93.94 187 ALA A O 1
ATOM 1479 N N . ASP A 1 188 ? -20.75 0.349 -4.004 1 95.12 188 ASP A N 1
ATOM 1480 C CA . ASP A 1 188 ? -20.938 1.182 -2.82 1 95.12 188 ASP A CA 1
ATOM 1481 C C . ASP A 1 188 ? -19.609 1.669 -2.266 1 95.12 188 ASP A C 1
ATOM 1483 O O . ASP A 1 188 ? -19.5 2.811 -1.81 1 95.12 188 ASP A O 1
ATOM 1487 N N . ILE A 1 189 ? -18.641 0.75 -2.287 1 96.31 189 ILE A N 1
ATOM 1488 C CA . ILE A 1 189 ? -17.312 1.114 -1.831 1 96.31 189 ILE A CA 1
ATOM 1489 C C . ILE A 1 189 ? -16.75 2.238 -2.703 1 96.31 18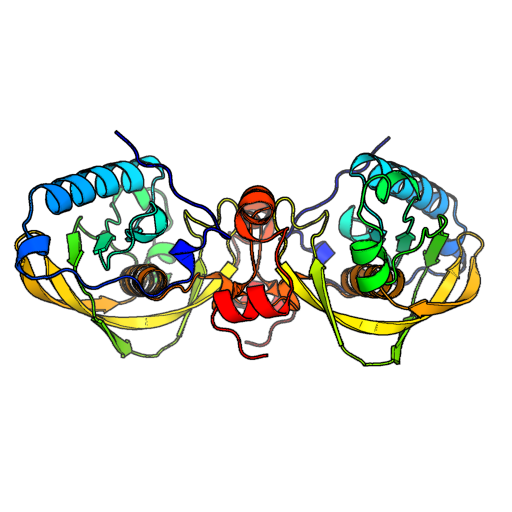9 ILE A C 1
ATOM 1491 O O . ILE A 1 189 ? -16.25 3.242 -2.189 1 96.31 189 ILE A O 1
ATOM 1495 N N . ARG A 1 190 ? -16.875 2.096 -3.99 1 96.56 190 ARG A N 1
ATOM 1496 C CA . ARG A 1 190 ? -16.391 3.107 -4.926 1 96.56 190 ARG A CA 1
ATOM 1497 C C . ARG A 1 190 ? -17.078 4.449 -4.684 1 96.56 190 ARG A C 1
ATOM 1499 O O . ARG A 1 190 ? -16.422 5.492 -4.652 1 96.56 190 ARG A O 1
ATOM 1506 N N . GLN A 1 191 ? -18.312 4.414 -4.461 1 95.62 191 GLN A N 1
ATOM 1507 C CA . GLN A 1 191 ? -19.062 5.637 -4.188 1 95.62 191 GLN A CA 1
ATOM 1508 C C . GLN A 1 191 ? -18.578 6.297 -2.895 1 95.62 191 GLN A C 1
ATOM 1510 O O . GLN A 1 191 ? -18.344 7.504 -2.857 1 95.62 191 GLN A O 1
ATOM 1515 N N . ALA A 1 192 ? -18.438 5.469 -1.91 1 95.62 192 ALA A N 1
ATOM 1516 C CA . ALA A 1 192 ? -18.031 5.977 -0.605 1 95.62 192 ALA A CA 1
ATOM 1517 C C . ALA A 1 192 ? -16.641 6.605 -0.676 1 95.62 192 ALA A C 1
ATOM 1519 O O . ALA A 1 192 ? -16.328 7.543 0.065 1 95.62 192 ALA A O 1
ATOM 1520 N N . LEU A 1 193 ? -15.789 6.113 -1.564 1 96.75 193 LEU A N 1
ATOM 1521 C CA . LEU A 1 193 ? -14.406 6.57 -1.687 1 96.75 193 LEU A CA 1
ATOM 1522 C C . LEU A 1 193 ? -14.297 7.684 -2.725 1 96.75 193 LEU A C 1
ATOM 1524 O O . LEU A 1 193 ? -13.188 8.117 -3.051 1 96.75 193 LEU A O 1
ATOM 1528 N N . GLY A 1 194 ? -15.453 8.125 -3.285 1 94.31 194 GLY A N 1
ATOM 1529 C CA . GLY A 1 194 ? -15.484 9.195 -4.262 1 94.31 194 GLY A CA 1
ATOM 1530 C C . GLY A 1 194 ? -14.953 8.781 -5.621 1 94.31 194 GLY A C 1
ATOM 1531 O O . GLY A 1 194 ? -14.406 9.609 -6.359 1 94.31 194 GLY A O 1
ATOM 1532 N N . LEU A 1 195 ? -15.031 7.523 -5.883 1 93 195 LEU A N 1
ATOM 1533 C CA . LEU A 1 195 ? -14.508 6.988 -7.137 1 93 195 LEU A CA 1
ATOM 1534 C C . LEU A 1 195 ? -15.617 6.848 -8.172 1 93 195 LEU A C 1
ATOM 1536 O O . LEU A 1 195 ? -16.766 6.578 -7.824 1 93 195 LEU A O 1
ATOM 1540 N N . THR A 1 196 ? -15.336 7.16 -9.344 1 84 196 THR A N 1
ATOM 1541 C CA . THR A 1 196 ? -16.281 6.984 -10.438 1 84 196 THR A CA 1
ATOM 1542 C C . THR A 1 196 ? -16.531 5.504 -10.711 1 84 196 THR A C 1
ATOM 1544 O O . THR A 1 196 ? -15.648 4.672 -10.492 1 84 196 THR A O 1
ATOM 1547 N N . PRO A 1 197 ? -17.75 5.184 -11.164 1 71.81 197 PRO A N 1
ATOM 1548 C CA . PRO A 1 197 ? -18.062 3.791 -11.492 1 71.81 197 PRO A CA 1
ATOM 1549 C C . PRO A 1 197 ? -17.156 3.236 -12.594 1 71.81 197 PRO A C 1
ATOM 1551 O O . PRO A 1 197 ? -16.656 3.996 -13.422 1 71.81 197 PRO A O 1
ATOM 1554 N N . MET B 1 1 ? -1.336 11.859 27.609 1 86.38 1 MET B N 1
ATOM 1555 C CA . MET B 1 1 ? -2.375 10.984 27.078 1 86.38 1 MET B CA 1
ATOM 1556 C C . MET B 1 1 ? -2.311 10.938 25.547 1 86.38 1 MET B C 1
ATOM 1558 O O . MET B 1 1 ? -2.072 11.953 24.906 1 86.38 1 MET B O 1
ATOM 1562 N N . VAL B 1 2 ? -2.227 9.844 24.922 1 93.69 2 VAL B N 1
ATOM 1563 C CA . VAL B 1 2 ? -2.027 9.688 23.484 1 93.69 2 VAL B CA 1
ATOM 1564 C C . VAL B 1 2 ? -3.293 9.117 22.859 1 93.69 2 VAL B C 1
ATOM 1566 O O . VAL B 1 2 ? -3.975 8.281 23.453 1 93.69 2 VAL B O 1
ATOM 1569 N N . LEU B 1 3 ? -3.65 9.781 21.766 1 97 3 LEU B N 1
ATOM 1570 C CA . LEU B 1 3 ? -4.801 9.328 20.984 1 97 3 LEU B CA 1
ATOM 1571 C C . LEU B 1 3 ? -4.434 8.133 20.109 1 97 3 LEU B C 1
ATOM 1573 O O . LEU B 1 3 ? -3.262 7.926 19.797 1 97 3 LEU B O 1
ATOM 1577 N N . LYS B 1 4 ? -5.438 7.348 19.875 1 97.25 4 LYS B N 1
ATOM 1578 C CA . LYS B 1 4 ? -5.234 6.281 18.891 1 97.25 4 LYS B CA 1
ATOM 1579 C C . LYS B 1 4 ? -5.09 6.844 17.484 1 97.25 4 LYS B C 1
ATOM 1581 O O . LYS B 1 4 ? -5.883 7.691 17.062 1 97.25 4 LYS B O 1
ATOM 1586 N N . ILE B 1 5 ? -4.129 6.461 16.75 1 98.5 5 ILE B N 1
ATOM 1587 C CA . ILE B 1 5 ? -3.98 6.824 15.344 1 98.5 5 ILE B CA 1
ATOM 1588 C C . ILE B 1 5 ? -4.699 5.801 14.469 1 98.5 5 ILE B C 1
ATOM 1590 O O . ILE B 1 5 ? -4.391 4.605 14.523 1 98.5 5 ILE B O 1
ATOM 1594 N N . VAL B 1 6 ? -5.609 6.258 13.703 1 98.62 6 VAL B N 1
ATOM 1595 C CA . VAL B 1 6 ? -6.371 5.344 12.859 1 98.62 6 VAL B CA 1
ATOM 1596 C C . VAL B 1 6 ? -5.543 4.961 11.633 1 98.62 6 VAL B C 1
ATOM 1598 O O . VAL B 1 6 ? -4.609 5.676 11.258 1 98.62 6 VAL B O 1
ATOM 1601 N N . GLN B 1 7 ? -5.863 3.842 11.055 1 98.69 7 GLN B N 1
ATOM 1602 C CA . GLN B 1 7 ? -5.078 3.266 9.969 1 98.69 7 GLN B CA 1
ATOM 1603 C C . GLN B 1 7 ? -5.871 3.264 8.664 1 98.69 7 GLN B C 1
ATOM 1605 O O . GLN B 1 7 ? -7.09 3.447 8.664 1 98.69 7 GLN B O 1
ATOM 1610 N N . ALA B 1 8 ? -5.129 3.094 7.531 1 98.62 8 ALA B N 1
ATOM 1611 C CA . ALA B 1 8 ? -5.742 3.035 6.211 1 98.62 8 ALA B CA 1
ATOM 1612 C C . ALA B 1 8 ? -6.98 2.145 6.219 1 98.62 8 ALA B C 1
ATOM 1614 O O . ALA B 1 8 ? -6.973 1.064 6.816 1 98.62 8 ALA B O 1
ATOM 1615 N N . GLY B 1 9 ? -8.031 2.574 5.516 1 98.5 9 GLY B N 1
ATOM 1616 C CA . GLY B 1 9 ? -9.312 1.89 5.52 1 98.5 9 GLY B CA 1
ATOM 1617 C C . GLY B 1 9 ? -10.344 2.557 6.414 1 98.5 9 GLY B C 1
ATOM 1618 O O . GLY B 1 9 ? -11.539 2.295 6.289 1 98.5 9 GLY B O 1
ATOM 1619 N N . GLU B 1 10 ? -9.852 3.326 7.406 1 98.62 10 GLU B N 1
ATOM 1620 C CA . GLU B 1 10 ? -10.781 4.117 8.211 1 98.62 10 GLU B CA 1
ATOM 1621 C C . GLU B 1 10 ? -11.477 5.176 7.363 1 98.62 10 GLU B C 1
ATOM 1623 O O . GLU B 1 10 ? -10.82 5.969 6.684 1 98.62 10 GLU B O 1
ATOM 1628 N N . PRO B 1 11 ? -12.75 5.293 7.395 1 98.12 11 PRO B N 1
ATOM 1629 C CA . PRO B 1 11 ? -13.492 6.18 6.492 1 98.12 11 PRO B CA 1
ATOM 1630 C C . PRO B 1 11 ? -13.102 7.648 6.652 1 98.12 11 PRO B C 1
ATOM 1632 O O . PRO B 1 11 ? -13.062 8.391 5.668 1 98.12 11 PRO B O 1
ATOM 1635 N N . VAL B 1 12 ? -12.758 8.094 7.828 1 98.56 12 VAL B N 1
ATOM 1636 C CA . VAL B 1 12 ? -12.453 9.5 8.094 1 98.56 12 VAL B CA 1
ATOM 1637 C C . VAL B 1 12 ? -11.203 9.914 7.32 1 98.56 12 VAL B C 1
ATOM 1639 O O . VAL B 1 12 ? -11.023 11.094 7.012 1 98.56 12 VAL B O 1
ATOM 1642 N N . LEU B 1 13 ? -10.344 8.977 6.926 1 98.75 13 LEU B N 1
ATOM 1643 C CA . LEU B 1 13 ? -9.102 9.258 6.211 1 98.75 13 LEU B CA 1
ATOM 1644 C C . LEU B 1 13 ? -9.375 9.508 4.73 1 98.75 13 LEU B C 1
ATOM 1646 O O . LEU B 1 13 ? -8.461 9.875 3.982 1 98.75 13 LEU B O 1
ATOM 1650 N N . ARG B 1 14 ? -10.625 9.352 4.316 1 98.56 14 ARG B N 1
ATOM 1651 C CA . ARG B 1 14 ? -10.914 9.43 2.889 1 98.56 14 ARG B CA 1
ATOM 1652 C C . ARG B 1 14 ? -11.953 10.508 2.602 1 98.56 14 ARG B C 1
ATOM 1654 O O . ARG B 1 14 ? -12.547 10.539 1.521 1 98.56 14 ARG B O 1
ATOM 1661 N N . GLN B 1 15 ? -12.141 11.375 3.504 1 97.25 15 GLN B N 1
ATOM 1662 C CA . GLN B 1 15 ? -13.078 12.484 3.35 1 97.25 15 GLN B CA 1
ATOM 1663 C C . GLN B 1 15 ? -12.383 13.82 3.574 1 97.25 15 GLN B C 1
ATOM 1665 O O . GLN B 1 15 ? -11.43 13.914 4.344 1 97.25 15 GLN B O 1
ATOM 1670 N N . ARG B 1 16 ? -12.914 14.828 2.865 1 98.38 16 ARG B N 1
ATOM 1671 C CA . ARG B 1 16 ? -12.438 16.172 3.174 1 98.38 16 ARG B CA 1
ATOM 1672 C C . ARG B 1 16 ? -12.891 16.609 4.562 1 98.38 16 ARG B C 1
ATOM 1674 O O . ARG B 1 16 ? -14.086 16.609 4.859 1 98.38 16 ARG B O 1
ATOM 1681 N N . ALA B 1 17 ? -12.008 16.969 5.383 1 98.81 17 ALA B N 1
ATOM 1682 C CA . ALA B 1 17 ? -12.32 17.406 6.746 1 98.81 17 ALA B CA 1
ATOM 1683 C C . ALA B 1 17 ? -13.039 18.75 6.746 1 98.81 17 ALA B C 1
ATOM 1685 O O . ALA B 1 17 ? -12.859 19.562 5.832 1 98.81 17 ALA B O 1
ATOM 1686 N N . ARG B 1 18 ? -13.773 18.953 7.73 1 98.81 18 ARG B N 1
ATOM 1687 C CA . ARG B 1 18 ? -14.586 20.172 7.848 1 98.81 18 ARG B CA 1
ATOM 1688 C C . ARG B 1 18 ? -13.75 21.344 8.344 1 98.81 18 ARG B C 1
ATOM 1690 O O . ARG B 1 18 ? -12.922 21.188 9.242 1 98.81 18 ARG B O 1
ATOM 1697 N N . ASP B 1 19 ? -14.023 22.484 7.836 1 98.88 19 ASP B N 1
ATOM 1698 C CA . ASP B 1 19 ? -13.383 23.703 8.344 1 98.88 19 ASP B CA 1
ATOM 1699 C C . ASP B 1 19 ? -13.836 24 9.773 1 98.88 19 ASP B C 1
ATOM 1701 O O . ASP B 1 19 ? -15.016 23.828 10.102 1 98.88 19 ASP B O 1
ATOM 1705 N N . LEU B 1 20 ? -12.93 24.484 10.547 1 98.88 20 LEU B N 1
ATOM 1706 C CA . LEU B 1 20 ? -13.305 25.031 11.852 1 98.88 20 LEU B CA 1
ATOM 1707 C C . LEU B 1 20 ? -13.867 26.438 11.711 1 98.88 20 LEU B C 1
ATOM 1709 O O . LEU B 1 20 ? -13.344 27.25 10.945 1 98.88 20 LEU B O 1
ATOM 1713 N N . THR B 1 21 ? -14.891 26.734 12.469 1 98.56 21 THR B N 1
ATOM 1714 C CA . THR B 1 21 ? -15.406 28.094 12.547 1 98.56 21 THR B CA 1
ATOM 1715 C C . THR B 1 21 ? -14.492 28.969 13.406 1 98.56 21 THR B C 1
ATOM 1717 O O . THR B 1 21 ? -13.688 28.453 14.18 1 98.56 21 THR B O 1
ATOM 1720 N N . PRO B 1 22 ? -14.672 30.234 13.258 1 97.44 22 PRO B N 1
ATOM 1721 C CA . PRO B 1 22 ? -13.867 31.125 14.102 1 97.44 22 PRO B CA 1
ATOM 1722 C C . PRO B 1 22 ? -14.031 30.828 15.594 1 97.44 22 PRO B C 1
ATOM 1724 O O . PRO B 1 22 ? -13.055 30.859 16.344 1 97.44 22 PRO B O 1
ATOM 1727 N N . GLU B 1 23 ? -15.234 30.484 15.984 1 97.44 23 GLU B N 1
ATOM 1728 C CA . GLU B 1 23 ? -15.516 30.188 17.375 1 97.44 23 GLU B CA 1
ATOM 1729 C C . GLU B 1 23 ? -14.852 28.875 17.797 1 97.44 23 GLU B C 1
ATOM 1731 O O . GLU B 1 23 ? -14.336 28.766 18.922 1 97.44 23 GLU B O 1
ATOM 1736 N N . GLU B 1 24 ? -14.797 27.906 16.922 1 98.5 24 GLU B N 1
ATOM 1737 C CA . GLU B 1 24 ? -14.219 26.594 17.219 1 98.5 24 GLU B CA 1
ATOM 1738 C C . GLU B 1 24 ? -12.695 26.672 17.328 1 98.5 24 GLU B C 1
ATOM 1740 O O . GLU B 1 24 ? -12.094 25.938 18.109 1 98.5 24 GLU B O 1
ATOM 1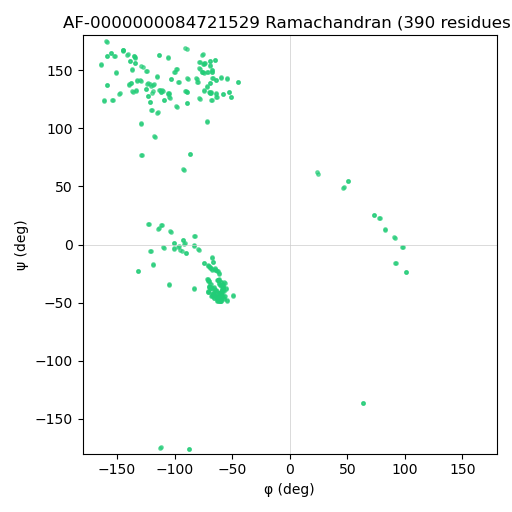745 N N . MET B 1 25 ? -12.117 27.562 16.625 1 98.25 25 MET B N 1
ATOM 1746 C CA . MET B 1 25 ? -10.664 27.625 16.516 1 98.25 25 MET B CA 1
ATOM 1747 C C . MET B 1 25 ? -10.016 27.844 17.875 1 98.25 25 MET B C 1
ATOM 1749 O O . MET B 1 25 ? -8.945 27.297 18.141 1 98.25 25 MET B O 1
ATOM 1753 N N . THR B 1 26 ? -10.703 28.594 18.688 1 97.44 26 THR B N 1
ATOM 1754 C CA . THR B 1 26 ? -10.086 28.953 19.969 1 97.44 26 THR B CA 1
ATOM 1755 C C . THR B 1 26 ? -10.844 28.328 21.125 1 97.44 26 THR B C 1
ATOM 1757 O O . THR B 1 26 ? -10.672 28.719 22.281 1 97.44 26 THR B O 1
ATOM 1760 N N . SER B 1 27 ? -11.719 27.375 20.812 1 98.31 27 SER B N 1
ATOM 1761 C CA . SER B 1 27 ? -12.523 26.734 21.844 1 98.31 27 SER B CA 1
ATOM 1762 C C . SER B 1 27 ? -11.664 25.844 22.75 1 98.31 27 SER B C 1
ATOM 1764 O O . SER B 1 27 ? -10.578 25.406 22.344 1 98.31 27 SER B O 1
ATOM 1766 N N . PRO B 1 28 ? -12.141 25.562 23.969 1 98.19 28 PRO B N 1
ATOM 1767 C CA . PRO B 1 28 ? -11.43 24.625 24.828 1 98.19 28 PRO B CA 1
ATOM 1768 C C . PRO B 1 28 ? -11.266 23.25 24.203 1 98.19 28 PRO B C 1
ATOM 1770 O O . PRO B 1 28 ? -10.227 22.594 24.391 1 98.19 28 PRO B O 1
ATOM 1773 N N . ALA B 1 29 ? -12.242 22.828 23.438 1 98.25 29 ALA B N 1
ATOM 1774 C CA . ALA B 1 29 ? -12.188 21.531 22.797 1 98.25 29 ALA B CA 1
ATOM 1775 C C . ALA B 1 29 ? -11.047 21.469 21.781 1 98.25 29 ALA B C 1
ATOM 1777 O O . ALA B 1 29 ? -1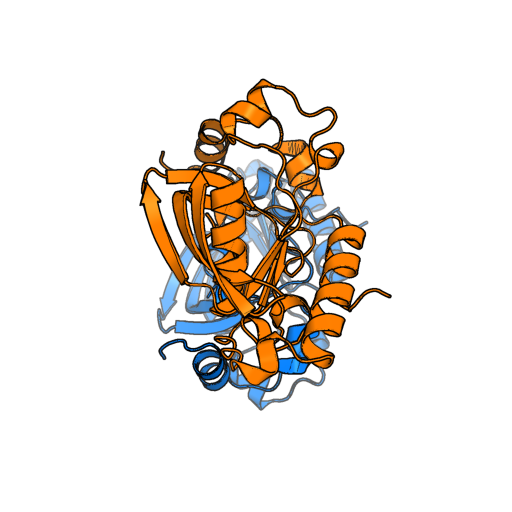0.312 20.484 21.719 1 98.25 29 ALA B O 1
ATOM 1778 N N . THR B 1 30 ? -10.953 22.516 21.016 1 98.62 30 THR B N 1
ATOM 1779 C CA . THR B 1 30 ? -9.891 22.562 20.016 1 98.62 30 THR B CA 1
ATOM 1780 C C . THR B 1 30 ? -8.523 22.625 20.688 1 98.62 30 THR B C 1
ATOM 1782 O O . THR B 1 30 ? -7.578 21.953 20.266 1 98.62 30 THR B O 1
ATOM 1785 N N . ARG B 1 31 ? -8.391 23.422 21.766 1 98.31 31 ARG B N 1
ATOM 1786 C CA . ARG B 1 31 ? -7.137 23.516 22.5 1 98.31 31 ARG B CA 1
ATOM 1787 C C . ARG B 1 31 ? -6.73 22.141 23.062 1 98.31 31 ARG B C 1
ATOM 1789 O O . ARG B 1 31 ? -5.559 21.766 23 1 98.31 31 ARG B O 1
ATOM 1796 N N . GLN B 1 32 ? -7.703 21.469 23.562 1 98.5 32 GLN B N 1
ATOM 1797 C CA . GLN B 1 32 ? -7.445 20.125 24.078 1 98.5 32 GLN B CA 1
ATOM 1798 C C . GLN B 1 32 ? -7.016 19.172 22.969 1 98.5 32 GLN B C 1
ATOM 1800 O O . GLN B 1 32 ? -6.086 18.391 23.156 1 98.5 32 GLN B O 1
ATOM 1805 N N . LEU B 1 33 ? -7.664 19.219 21.859 1 98.75 33 LEU B N 1
ATOM 1806 C CA . LEU B 1 33 ? -7.32 18.375 20.734 1 98.75 33 LEU B CA 1
ATOM 1807 C C . LEU B 1 33 ? -5.883 18.625 20.281 1 98.75 33 LEU B C 1
ATOM 1809 O O . LEU B 1 33 ? -5.125 17.672 20.047 1 98.75 33 LEU B O 1
ATOM 1813 N N . ILE B 1 34 ? -5.535 19.906 20.203 1 98.75 34 ILE B N 1
ATOM 1814 C CA . ILE B 1 34 ? -4.188 20.281 19.781 1 98.75 34 ILE B CA 1
ATOM 1815 C C . ILE B 1 34 ? -3.162 19.672 20.734 1 98.75 34 ILE B C 1
ATOM 1817 O O . ILE B 1 34 ? -2.17 19.078 20.297 1 98.75 34 ILE B O 1
ATOM 1821 N N . SER B 1 35 ? -3.438 19.797 22.016 1 98.62 35 SER B N 1
ATOM 1822 C CA . SER B 1 35 ? -2.529 19.25 23.016 1 98.62 35 SER B CA 1
ATOM 1823 C C . SER B 1 35 ? -2.396 17.734 22.891 1 98.62 35 SER B C 1
ATOM 1825 O O . SER B 1 35 ? -1.286 17.203 22.906 1 98.62 35 SER B O 1
ATOM 1827 N N . LEU B 1 36 ? -3.461 17.062 22.719 1 98.75 36 LEU B N 1
ATOM 1828 C CA . LEU B 1 36 ? -3.465 15.617 22.594 1 98.75 36 LEU B CA 1
ATOM 1829 C C . LEU B 1 36 ? -2.777 15.188 21.297 1 98.75 36 LEU B C 1
ATOM 1831 O O . LEU B 1 36 ? -2.047 14.195 21.281 1 98.75 36 LEU B O 1
ATOM 1835 N N . MET B 1 37 ? -2.961 15.922 20.25 1 98.81 37 MET B N 1
ATOM 1836 C CA . MET B 1 37 ? -2.316 15.617 18.969 1 98.81 37 MET B CA 1
ATOM 1837 C C . MET B 1 37 ? -0.808 15.82 19.062 1 98.81 37 MET B C 1
ATOM 1839 O O . MET B 1 37 ? -0.035 15.031 18.516 1 98.81 37 MET B O 1
ATOM 1843 N N . ARG B 1 38 ? -0.43 16.938 19.703 1 98.38 38 ARG B N 1
ATOM 1844 C CA . ARG B 1 38 ? 0.994 17.172 19.922 1 98.38 38 ARG B CA 1
ATOM 1845 C C . ARG B 1 38 ? 1.642 15.984 20.641 1 98.38 38 ARG B C 1
ATOM 1847 O O . ARG B 1 38 ? 2.662 15.461 20.188 1 98.38 38 ARG B O 1
ATOM 1854 N N . ASP B 1 39 ? 0.998 15.523 21.719 1 98.44 39 ASP B N 1
ATOM 1855 C CA . ASP B 1 39 ? 1.532 14.414 22.516 1 98.44 39 ASP B CA 1
ATOM 1856 C C . ASP B 1 39 ? 1.56 13.125 21.703 1 98.44 39 ASP B C 1
ATOM 1858 O O . ASP B 1 39 ? 2.518 12.352 21.781 1 98.44 39 ASP B O 1
ATOM 1862 N N . THR B 1 40 ? 0.569 12.914 20.938 1 98.56 40 THR B N 1
ATOM 1863 C CA . THR B 1 40 ? 0.466 11.727 20.109 1 98.56 40 THR B CA 1
ATOM 1864 C C . THR B 1 40 ? 1.55 11.719 19.031 1 98.56 40 THR B C 1
ATOM 1866 O O . THR B 1 40 ? 2.227 10.711 18.828 1 98.56 40 THR B O 1
ATOM 1869 N N . MET B 1 41 ? 1.731 12.852 18.375 1 98 41 MET B N 1
ATOM 1870 C CA . MET B 1 41 ? 2.758 13 17.344 1 98 41 MET B CA 1
ATOM 1871 C C . MET B 1 41 ? 4.145 12.727 17.922 1 98 41 MET B C 1
ATOM 1873 O O . MET B 1 41 ? 4.926 11.977 17.328 1 98 41 MET B O 1
ATOM 1877 N N . ARG B 1 42 ? 4.395 13.273 19.078 1 96.81 42 ARG B N 1
ATOM 1878 C CA . ARG B 1 42 ? 5.703 13.141 19.703 1 96.81 42 ARG B CA 1
ATOM 1879 C C . ARG B 1 42 ? 5.941 11.711 20.156 1 96.81 42 ARG B C 1
ATOM 1881 O O . ARG B 1 42 ? 7.066 11.203 20.078 1 96.81 42 ARG B O 1
ATOM 1888 N N . ASP B 1 43 ? 4.898 11.023 20.578 1 96.62 43 ASP B N 1
ATOM 1889 C CA . ASP B 1 43 ? 5 9.641 21.047 1 96.62 43 ASP B CA 1
ATOM 1890 C C . ASP B 1 43 ? 5.281 8.695 19.875 1 96.62 43 ASP B C 1
ATOM 1892 O O . ASP B 1 43 ? 6.031 7.727 20.031 1 96.62 43 ASP B O 1
ATOM 1896 N N . ALA B 1 44 ? 4.707 8.812 18.734 1 92.06 44 ALA B N 1
ATOM 1897 C CA . ALA B 1 44 ? 4.887 8.023 17.531 1 92.06 44 ALA B CA 1
ATOM 1898 C C . ALA B 1 44 ? 6.105 8.492 16.734 1 92.06 44 ALA B C 1
ATOM 1900 O O . ALA B 1 44 ? 6.465 7.895 15.719 1 92.06 44 ALA B O 1
ATOM 1901 N N . PRO B 1 45 ? 6.82 9.312 17.219 1 86.06 45 PRO B N 1
ATOM 1902 C CA . PRO B 1 45 ? 7.812 10.297 16.781 1 86.06 45 PRO B CA 1
ATOM 1903 C C . PRO B 1 45 ? 7.617 10.727 15.328 1 86.06 45 PRO B C 1
ATOM 1905 O O . PRO B 1 45 ? 8.516 10.547 14.5 1 86.06 45 PRO B O 1
ATOM 1908 N N . GLY B 1 46 ? 6.523 11.328 15.016 1 93.5 46 GLY B N 1
ATOM 1909 C CA . GLY B 1 46 ? 6.211 11.922 13.727 1 93.5 46 GLY B CA 1
ATOM 1910 C C . GLY B 1 46 ? 6.613 13.383 13.633 1 93.5 46 GLY B C 1
ATOM 1911 O O . GLY B 1 46 ? 7.02 13.984 14.625 1 93.5 46 GLY B O 1
ATOM 1912 N N . VAL B 1 47 ? 6.559 13.883 12.43 1 98 47 VAL B N 1
ATOM 1913 C CA . VAL B 1 47 ? 6.91 15.281 12.203 1 98 47 VAL B CA 1
ATOM 1914 C C . VAL B 1 47 ? 5.66 16.078 11.852 1 98 47 VAL B C 1
ATOM 1916 O O . VAL B 1 47 ? 5.723 17.297 11.688 1 98 47 VAL B O 1
ATOM 1919 N N . GLY B 1 48 ? 4.531 15.43 11.758 1 98.62 48 GLY B N 1
ATOM 1920 C CA . GLY B 1 48 ? 3.219 16 11.516 1 98.62 48 GLY B CA 1
ATOM 1921 C C . GLY B 1 48 ? 2.082 15.055 11.844 1 98.62 48 GLY B C 1
ATOM 1922 O O . GLY B 1 48 ? 2.264 13.836 11.836 1 98.62 48 GLY B O 1
ATOM 1923 N N . LEU B 1 49 ? 0.959 15.602 12.141 1 98.88 49 LEU B N 1
ATOM 1924 C CA . LEU B 1 49 ? -0.25 14.844 12.438 1 98.88 49 LEU B CA 1
ATOM 1925 C C . LEU B 1 49 ? -1.497 15.664 12.125 1 98.88 49 LEU B C 1
ATOM 1927 O O . LEU B 1 49 ? -1.644 16.781 12.617 1 98.88 49 LEU B O 1
ATOM 1931 N N . ALA B 1 50 ? -2.32 15.109 11.312 1 98.94 50 ALA B N 1
ATOM 1932 C CA . ALA B 1 50 ? -3.588 15.75 10.984 1 98.94 50 ALA B CA 1
ATOM 1933 C C . ALA B 1 50 ? -4.73 15.188 11.82 1 98.94 50 ALA B C 1
ATOM 1935 O O . ALA B 1 50 ? -4.707 14.016 12.203 1 98.94 50 ALA B O 1
ATOM 1936 N N . ALA B 1 51 ? -5.719 15.977 12.07 1 98.94 51 ALA B N 1
ATOM 1937 C CA . ALA B 1 51 ? -6.836 15.602 12.93 1 98.94 51 ALA B CA 1
ATOM 1938 C C . ALA B 1 51 ? -7.531 14.344 12.414 1 98.94 51 ALA B C 1
ATOM 1940 O O . ALA B 1 51 ? -7.879 13.461 13.203 1 98.94 51 ALA B O 1
ATOM 1941 N N . PRO B 1 52 ? -7.691 14.172 11.07 1 98.94 52 PRO B N 1
ATOM 1942 C CA . PRO B 1 52 ? -8.336 12.938 10.602 1 98.94 52 PRO B CA 1
ATOM 1943 C C . PRO B 1 52 ? -7.562 11.68 11 1 98.94 52 PRO B C 1
ATOM 1945 O O . PRO B 1 52 ? -8.164 10.617 11.195 1 98.94 52 PRO B O 1
ATOM 1948 N N . GLN B 1 53 ? -6.297 11.789 11.211 1 98.88 53 GLN B N 1
ATOM 1949 C CA . GLN B 1 53 ? -5.48 10.633 11.562 1 98.88 53 GLN B CA 1
ATOM 1950 C C . GLN B 1 53 ? -5.781 10.156 12.977 1 98.88 53 GLN B C 1
ATOM 1952 O O . GLN B 1 53 ? -5.41 9.047 13.359 1 98.88 53 GLN B O 1
ATOM 1957 N N . VAL B 1 54 ? -6.398 11.016 13.766 1 98.81 54 VAL B N 1
ATOM 1958 C CA . VAL B 1 54 ? -6.801 10.578 15.102 1 98.81 54 VAL B CA 1
ATOM 1959 C C . VAL B 1 54 ? -8.32 10.492 15.18 1 98.81 54 VAL B C 1
ATOM 1961 O O . VAL B 1 54 ? -8.898 10.578 16.266 1 98.81 54 VAL B O 1
ATOM 1964 N N . GLY B 1 55 ? -8.984 10.477 14.047 1 98.62 55 GLY B N 1
ATOM 1965 C CA . GLY B 1 55 ? -10.406 10.18 13.984 1 98.62 55 GLY B CA 1
ATOM 1966 C C . GLY B 1 55 ? -11.281 11.414 14.086 1 98.62 55 GLY B C 1
ATOM 1967 O O . GLY B 1 55 ? -12.5 11.305 14.234 1 98.62 55 GLY B O 1
ATOM 1968 N N . VAL B 1 56 ? -10.688 12.57 14.094 1 98.75 56 VAL B N 1
ATOM 1969 C CA . VAL B 1 56 ? -11.453 13.805 14.234 1 98.75 56 VAL B CA 1
ATOM 1970 C C . VAL B 1 56 ? -11.562 14.508 12.883 1 98.75 56 VAL B C 1
ATOM 1972 O O . VAL B 1 56 ? -10.555 14.781 12.234 1 98.75 56 VAL B O 1
ATOM 1975 N N . ASP B 1 57 ? -12.766 14.82 12.453 1 98.62 57 ASP B N 1
ATOM 1976 C CA . ASP B 1 57 ? -13.047 15.305 11.102 1 98.62 57 ASP B CA 1
ATOM 1977 C C . ASP B 1 57 ? -13.016 16.828 11.047 1 98.62 57 ASP B C 1
ATOM 1979 O O . ASP B 1 57 ? -14.031 17.469 10.75 1 98.62 57 ASP B O 1
ATOM 1983 N N . VAL B 1 58 ? -11.875 17.438 11.297 1 98.94 58 VAL B N 1
ATOM 1984 C CA . VAL B 1 58 ? -11.719 18.875 11.164 1 98.94 58 VAL B CA 1
ATOM 1985 C C . VAL B 1 58 ? -10.375 19.203 10.516 1 98.94 58 VAL B C 1
ATOM 1987 O O . VAL B 1 58 ? -9.445 18.391 10.555 1 98.94 58 VAL B O 1
ATOM 1990 N N . ARG B 1 59 ? -10.25 20.359 9.93 1 98.94 59 ARG B N 1
ATOM 1991 C CA . ARG B 1 59 ? -9.047 20.766 9.219 1 98.94 59 ARG B CA 1
ATOM 1992 C C . ARG B 1 59 ? -8.031 21.391 10.172 1 98.94 59 ARG B C 1
ATOM 1994 O O . ARG B 1 59 ? -7.906 22.609 10.234 1 98.94 59 ARG B O 1
ATOM 2001 N N . LEU B 1 60 ? -7.387 20.5 10.875 1 98.94 60 LEU B N 1
ATOM 2002 C CA . LEU B 1 60 ? -6.398 20.859 11.898 1 98.94 60 LEU B CA 1
ATOM 2003 C C . LEU B 1 60 ? -5.168 19.953 11.781 1 98.94 60 LEU B C 1
ATOM 2005 O O . LEU B 1 60 ? -5.293 18.734 11.672 1 98.94 60 LEU B O 1
ATOM 2009 N N . VAL B 1 61 ? -3.988 20.578 11.781 1 98.88 61 VAL B N 1
ATOM 2010 C CA . VAL B 1 61 ? -2.713 19.875 11.688 1 98.88 61 VAL B CA 1
ATOM 2011 C C . VAL B 1 61 ? -1.753 20.406 12.75 1 98.88 61 VAL B C 1
ATOM 2013 O O . VAL B 1 61 ? -1.73 21.609 13.047 1 98.88 61 VAL B O 1
ATOM 2016 N N . VAL B 1 62 ? -1.006 19.516 13.312 1 98.88 62 VAL B N 1
ATOM 2017 C CA . VAL B 1 62 ? 0.137 19.922 14.125 1 98.88 62 VAL B CA 1
ATOM 2018 C C . VAL B 1 62 ? 1.432 19.453 13.469 1 98.88 62 VAL B C 1
ATOM 2020 O O . VAL B 1 62 ? 1.481 18.359 12.891 1 98.88 62 VAL B O 1
ATOM 2023 N N . ILE B 1 63 ? 2.52 20.266 13.578 1 98.75 63 ILE B N 1
ATOM 2024 C CA . ILE B 1 63 ? 3.791 19.984 12.922 1 98.75 63 ILE B CA 1
ATOM 2025 C C . ILE B 1 63 ? 4.941 20.281 13.883 1 98.75 63 ILE B C 1
ATOM 2027 O O . ILE B 1 63 ? 4.918 21.281 14.594 1 98.75 63 ILE B O 1
ATOM 2031 N N . GLU B 1 64 ? 5.887 19.453 13.875 1 98.62 64 GLU B N 1
ATOM 2032 C CA . GLU B 1 64 ? 7.156 19.672 14.562 1 98.62 64 GLU B CA 1
ATOM 2033 C C . GLU B 1 64 ? 8.242 18.75 14.023 1 98.62 64 GLU B C 1
ATOM 2035 O O . GLU B 1 64 ? 8.039 17.531 13.914 1 98.62 64 GLU B O 1
ATOM 2040 N N . ASP B 1 65 ? 9.344 19.25 13.562 1 98 65 ASP B N 1
ATOM 2041 C CA . ASP B 1 65 ? 10.516 18.469 13.195 1 98 65 ASP B CA 1
ATOM 2042 C C . ASP B 1 65 ? 11.719 18.828 14.062 1 98 65 ASP B C 1
ATOM 2044 O O . ASP B 1 65 ? 12.508 19.703 13.711 1 98 65 ASP B O 1
ATOM 2048 N N . ARG B 1 66 ? 11.844 18.094 15.086 1 96.62 66 ARG B N 1
ATOM 2049 C CA . ARG B 1 66 ? 12.773 18.453 16.156 1 96.62 66 ARG B CA 1
ATOM 2050 C C . ARG B 1 66 ? 14.211 18.141 15.742 1 96.62 66 ARG B C 1
ATOM 2052 O O . ARG B 1 66 ? 14.469 17.141 15.047 1 96.62 66 ARG B O 1
ATOM 2059 N N . ALA B 1 67 ? 15.086 18.953 16.266 1 95 67 ALA B N 1
ATOM 2060 C CA . ALA B 1 67 ? 16.516 18.781 15.992 1 95 67 ALA B CA 1
ATOM 2061 C C . ALA B 1 67 ? 16.984 17.391 16.391 1 95 67 ALA B C 1
ATOM 2063 O O . ALA B 1 67 ? 17.859 16.812 15.734 1 95 67 ALA B O 1
ATOM 2064 N N . GLU B 1 68 ? 16.406 16.859 17.391 1 94.69 68 GLU B N 1
ATOM 2065 C CA . GLU B 1 68 ? 16.781 15.539 17.906 1 94.69 68 GLU B CA 1
ATOM 2066 C C . GLU B 1 68 ? 16.516 14.461 16.859 1 94.69 68 GLU B C 1
ATOM 2068 O O . GLU B 1 68 ? 17.203 13.43 16.844 1 94.69 68 GLU B O 1
ATOM 2073 N N . TYR B 1 69 ? 15.531 14.641 16.016 1 93.06 69 TYR B N 1
ATOM 2074 C CA . TYR B 1 69 ? 15.195 13.664 14.977 1 93.06 69 TYR B CA 1
ATOM 2075 C C . TYR B 1 69 ? 16.281 13.617 13.898 1 93.06 69 TYR B C 1
ATOM 2077 O O . TYR B 1 69 ? 16.328 12.68 13.109 1 93.06 69 TYR B O 1
ATOM 2085 N N . MET B 1 70 ? 17.047 14.609 13.828 1 93.69 70 MET B N 1
ATOM 2086 C CA . MET B 1 70 ? 18.078 14.758 12.797 1 93.69 70 MET B CA 1
ATOM 2087 C C . MET B 1 70 ? 19.453 14.391 13.344 1 93.69 70 MET B C 1
ATOM 2089 O O . MET B 1 70 ? 20.422 14.328 12.594 1 93.69 70 MET B O 1
ATOM 2093 N N . ALA B 1 71 ? 19.422 14.102 14.586 1 90.69 71 ALA B N 1
ATOM 2094 C CA . ALA B 1 71 ? 20.719 13.797 15.211 1 90.69 71 ALA B CA 1
ATOM 2095 C C . ALA B 1 71 ? 21.328 12.539 14.609 1 90.69 71 ALA B C 1
ATOM 2097 O O . ALA B 1 71 ? 20.656 11.516 14.469 1 90.69 71 ALA B O 1
ATOM 2098 N N . GLY B 1 72 ? 22.609 12.609 14.125 1 89.56 72 GLY B N 1
ATOM 2099 C CA . GLY B 1 72 ? 23.328 11.453 13.609 1 89.56 72 GLY B CA 1
ATOM 2100 C C . GLY B 1 72 ? 23.172 11.273 12.109 1 89.56 72 GLY B C 1
ATOM 2101 O O . GLY B 1 72 ? 23.828 10.422 11.508 1 89.56 72 GLY B O 1
ATOM 2102 N N . LEU B 1 73 ? 22.203 11.938 11.523 1 90.25 73 LEU B N 1
ATOM 2103 C CA . LEU B 1 73 ? 22.062 11.859 10.07 1 90.25 73 LEU B CA 1
ATOM 2104 C C . LEU B 1 73 ? 23.219 12.57 9.375 1 90.25 73 LEU B C 1
ATOM 2106 O O . LEU B 1 73 ? 23.672 13.625 9.828 1 90.25 73 LEU B O 1
ATOM 2110 N N . PRO B 1 74 ? 23.734 12.031 8.344 1 92.06 74 PRO B N 1
ATOM 2111 C CA . PRO B 1 74 ? 24.812 12.688 7.605 1 92.06 74 PRO B CA 1
ATOM 2112 C C . PRO B 1 74 ? 24.406 14.055 7.059 1 92.06 74 PRO B C 1
ATOM 2114 O O . PRO B 1 74 ? 23.266 14.242 6.633 1 92.06 74 PRO B O 1
ATOM 2117 N N . ALA B 1 75 ? 25.344 14.977 7.062 1 93.31 75 ALA B N 1
ATOM 2118 C CA . ALA B 1 75 ? 25.109 16.328 6.59 1 93.31 75 ALA B CA 1
ATOM 2119 C C . ALA B 1 75 ? 24.625 16.328 5.137 1 93.31 75 ALA B C 1
ATOM 2121 O O . ALA B 1 75 ? 23.781 17.141 4.758 1 93.31 75 ALA B O 1
ATOM 2122 N N . ALA B 1 76 ? 25.125 15.438 4.352 1 92.56 76 ALA B N 1
ATOM 2123 C CA . ALA B 1 76 ? 24.766 15.352 2.941 1 92.56 76 ALA B CA 1
ATOM 2124 C C . ALA B 1 76 ? 23.297 14.961 2.775 1 92.56 76 ALA B C 1
ATOM 2126 O O . ALA B 1 76 ? 22.625 15.445 1.863 1 92.56 76 ALA B O 1
ATOM 2127 N N . GLU B 1 77 ? 22.812 14.109 3.633 1 91.38 77 GLU B N 1
ATOM 2128 C CA . GLU B 1 77 ? 21.406 13.703 3.592 1 91.38 77 GLU B CA 1
ATOM 2129 C C . GLU B 1 77 ? 20.484 14.859 3.969 1 91.38 77 GLU B C 1
ATOM 2131 O O . GLU B 1 77 ? 19.469 15.07 3.324 1 91.38 77 GLU B O 1
ATOM 2136 N N . LEU B 1 78 ? 20.875 15.547 5.008 1 95 78 LEU B N 1
ATOM 2137 C CA . LEU B 1 78 ? 20.109 16.719 5.426 1 95 78 LEU B CA 1
ATOM 2138 C C . LEU B 1 78 ? 20.078 17.766 4.328 1 95 78 LEU B C 1
ATOM 2140 O O . LEU B 1 78 ? 19.031 18.359 4.062 1 95 78 LEU B O 1
ATOM 2144 N N . ALA B 1 79 ? 21.172 17.984 3.686 1 95.31 79 ALA B N 1
ATOM 2145 C CA . ALA B 1 79 ? 21.266 18.969 2.611 1 95.31 79 ALA B CA 1
ATOM 2146 C C . ALA B 1 79 ? 20.422 18.562 1.412 1 95.31 79 ALA B C 1
ATOM 2148 O O . ALA B 1 79 ? 19.734 19.391 0.819 1 95.31 79 ALA B O 1
ATOM 2149 N N . ALA B 1 80 ? 20.453 17.281 1.053 1 93.56 80 ALA B N 1
ATOM 2150 C CA . ALA B 1 80 ? 19.672 16.766 -0.075 1 93.56 80 ALA B CA 1
ATOM 2151 C C . ALA B 1 80 ? 18.188 17 0.141 1 93.56 80 ALA B C 1
ATOM 2153 O O . ALA B 1 80 ? 17.453 17.281 -0.81 1 93.56 80 ALA B O 1
ATOM 2154 N N . ARG B 1 81 ? 17.766 16.969 1.401 1 95.19 81 ARG B N 1
ATOM 2155 C CA . ARG B 1 81 ? 16.359 17.125 1.76 1 95.19 81 ARG B CA 1
ATOM 2156 C C . ARG B 1 81 ? 16.047 18.578 2.111 1 95.19 81 ARG B C 1
ATOM 2158 O O . ARG B 1 81 ? 14.883 18.922 2.355 1 95.19 81 ARG B O 1
ATOM 2165 N N . GLU B 1 82 ? 17.141 19.406 2.129 1 97.5 82 GLU B N 1
ATOM 2166 C CA . GLU B 1 82 ? 16.969 20.75 2.664 1 97.5 82 GLU B CA 1
ATOM 2167 C C . GLU B 1 82 ? 16.203 20.719 3.984 1 97.5 82 GLU B C 1
ATOM 2169 O O . GLU B 1 82 ? 15.25 21.469 4.168 1 97.5 82 GLU B O 1
ATOM 2174 N N . ARG B 1 83 ? 16.641 19.812 4.918 1 97.5 83 ARG B N 1
ATOM 2175 C CA . ARG B 1 83 ? 15.906 19.547 6.156 1 97.5 83 ARG B CA 1
ATOM 2176 C C . ARG B 1 83 ? 16.5 20.344 7.32 1 97.5 83 ARG B C 1
ATOM 2178 O O . ARG B 1 83 ? 17.672 20.188 7.648 1 97.5 83 ARG B O 1
ATOM 2185 N N . GLU B 1 84 ? 15.68 21.172 7.848 1 96.81 84 GLU B N 1
ATOM 2186 C CA . GLU B 1 84 ? 16 21.922 9.055 1 96.81 84 GLU B CA 1
ATOM 2187 C C . GLU B 1 84 ? 14.914 21.766 10.109 1 96.81 84 GLU B C 1
ATOM 2189 O O . GLU B 1 84 ? 13.758 21.469 9.781 1 96.81 84 GLU B O 1
ATOM 2194 N N . PRO B 1 85 ? 15.375 21.906 11.352 1 97.69 85 PRO B N 1
ATOM 2195 C CA . PRO B 1 85 ? 14.352 21.797 12.398 1 97.69 85 PRO B CA 1
ATOM 2196 C C . PRO B 1 85 ? 13.195 22.766 12.18 1 97.69 85 PRO B C 1
ATOM 2198 O O . PRO B 1 85 ? 13.398 23.891 11.688 1 97.69 85 PRO B O 1
ATOM 2201 N N . VAL B 1 86 ? 12.031 22.312 12.492 1 98.25 86 VAL B N 1
ATOM 2202 C CA . VAL B 1 86 ? 10.812 23.109 12.445 1 98.25 86 VAL B CA 1
ATOM 2203 C C . VAL B 1 86 ? 10.156 23.141 13.82 1 98.25 86 VAL B C 1
ATOM 2205 O O . VAL B 1 86 ? 9.82 22.094 14.383 1 98.25 86 VAL B O 1
ATOM 2208 N N . ASP B 1 87 ? 9.945 24.312 14.367 1 98.12 87 ASP B N 1
ATOM 2209 C CA . ASP B 1 87 ? 9.305 24.453 15.672 1 98.12 87 ASP B CA 1
ATOM 2210 C C . ASP B 1 87 ? 7.836 24.031 15.602 1 98.12 87 ASP B C 1
ATOM 2212 O O . ASP B 1 87 ? 7.195 24.156 14.555 1 98.12 87 ASP B O 1
ATOM 2216 N N . PHE B 1 88 ? 7.418 23.547 16.766 1 98.56 88 PHE B N 1
ATOM 2217 C CA . PHE B 1 88 ? 6.016 23.156 16.859 1 98.56 88 PHE B CA 1
ATOM 2218 C C . PHE B 1 88 ? 5.102 24.281 16.422 1 98.56 88 PHE B C 1
ATOM 2220 O O . PHE B 1 88 ? 5.281 25.438 16.844 1 98.56 88 PHE B O 1
ATOM 2227 N N . HIS B 1 89 ? 4.156 24 15.562 1 98.69 89 HIS B N 1
ATOM 2228 C CA . HIS B 1 89 ? 3.117 24.969 15.211 1 98.69 89 HIS B CA 1
ATOM 2229 C C . HIS B 1 89 ? 1.86 24.266 14.711 1 98.69 89 HIS B C 1
ATOM 2231 O O . HIS B 1 89 ? 1.871 23.047 14.492 1 98.69 89 HIS B O 1
ATOM 2237 N N . VAL B 1 90 ? 0.809 25.031 14.672 1 98.88 90 VAL B N 1
ATOM 2238 C CA . VAL B 1 90 ? -0.521 24.516 14.359 1 98.88 90 VAL B CA 1
ATOM 2239 C C . VAL B 1 90 ? -1.05 25.188 13.094 1 98.88 90 VAL B C 1
ATOM 2241 O O . VAL B 1 90 ? -0.868 26.391 12.898 1 98.88 90 VAL B O 1
ATOM 2244 N N . LEU B 1 91 ? -1.648 24.422 12.219 1 98.94 91 LEU B N 1
ATOM 2245 C CA . LEU B 1 91 ? -2.355 24.938 11.055 1 98.94 91 LEU B CA 1
ATOM 2246 C C . LEU B 1 91 ? -3.85 24.641 11.156 1 98.94 91 LEU B C 1
ATOM 2248 O O . LEU B 1 91 ? -4.27 23.484 11.133 1 98.94 91 LEU B O 1
ATOM 2252 N N . ILE B 1 92 ? -4.594 25.625 11.281 1 98.94 92 ILE B N 1
ATOM 2253 C CA . ILE B 1 92 ? -6.047 25.5 11.234 1 98.94 92 ILE B CA 1
ATOM 2254 C C . ILE B 1 92 ? -6.562 26.016 9.891 1 98.94 92 ILE B C 1
ATOM 2256 O O . ILE B 1 92 ? -6.215 27.109 9.469 1 98.94 92 ILE B O 1
ATOM 2260 N N . ASN B 1 93 ? -7.398 25.266 9.188 1 98.94 93 ASN B N 1
ATOM 2261 C CA . ASN B 1 93 ? -7.988 25.562 7.891 1 98.94 93 ASN B CA 1
ATOM 2262 C C . ASN B 1 93 ? -6.926 25.984 6.879 1 98.94 93 ASN B C 1
ATOM 2264 O O . ASN B 1 93 ? -7.059 27.031 6.227 1 98.94 93 ASN B O 1
ATOM 2268 N N . PRO B 1 94 ? -5.91 25.172 6.691 1 98.94 94 PRO B N 1
ATOM 2269 C CA . PRO B 1 94 ? -4.824 25.594 5.801 1 98.94 94 PRO B CA 1
ATOM 2270 C C . PRO B 1 94 ? -5.207 25.516 4.324 1 98.94 94 PRO B C 1
ATOM 2272 O O . PRO B 1 94 ? -6 24.656 3.93 1 98.94 94 PRO B O 1
ATOM 2275 N N . ARG B 1 95 ? -4.645 26.391 3.631 1 98.75 95 ARG B N 1
ATOM 2276 C CA . ARG B 1 95 ? -4.633 26.391 2.172 1 98.75 95 ARG B CA 1
ATOM 2277 C C . ARG B 1 95 ? -3.205 26.406 1.637 1 98.75 95 ARG B C 1
ATOM 2279 O O . ARG B 1 95 ? -2.402 27.25 2.029 1 98.75 95 ARG B O 1
ATOM 2286 N N . LEU B 1 96 ? -2.92 25.469 0.761 1 98.75 96 LEU B N 1
ATOM 2287 C CA . LEU B 1 96 ? -1.552 25.312 0.28 1 98.75 96 LEU B CA 1
ATOM 2288 C C . LEU B 1 96 ? -1.449 25.672 -1.198 1 98.75 96 LEU B C 1
ATOM 2290 O O . LEU B 1 96 ? -2.297 25.281 -2 1 98.75 96 LEU B O 1
ATOM 2294 N N . THR B 1 97 ? -0.452 26.453 -1.51 1 98.75 97 THR B N 1
ATOM 2295 C CA . THR B 1 97 ? -0.154 26.812 -2.889 1 98.75 97 THR B CA 1
ATOM 2296 C C . THR B 1 97 ? 1.277 26.438 -3.254 1 98.75 97 THR B C 1
ATOM 2298 O O . THR B 1 97 ? 2.201 26.641 -2.463 1 98.75 97 THR B O 1
ATOM 2301 N N . VAL B 1 98 ? 1.455 25.906 -4.441 1 98.75 98 VAL B N 1
ATOM 2302 C CA . VAL B 1 98 ? 2.791 25.562 -4.914 1 98.75 98 VAL B CA 1
ATOM 2303 C C . VAL B 1 98 ? 3.521 26.812 -5.383 1 98.75 98 VAL B C 1
ATOM 2305 O O . VAL B 1 98 ? 3.004 27.578 -6.211 1 98.75 98 VAL B O 1
ATOM 2308 N N . GLU B 1 99 ? 4.676 27.047 -4.855 1 98.75 99 GLU B N 1
ATOM 2309 C CA . GLU B 1 99 ? 5.48 28.203 -5.25 1 98.75 99 GLU B CA 1
ATOM 2310 C C . GLU B 1 99 ? 6.648 27.781 -6.137 1 98.75 99 GLU B C 1
ATOM 2312 O O . GLU B 1 99 ? 7.113 28.547 -6.977 1 98.75 99 GLU B O 1
ATOM 2317 N N . ASP B 1 100 ? 7.203 26.656 -5.918 1 98.62 100 ASP B N 1
ATOM 2318 C CA . ASP B 1 100 ? 8.266 26.016 -6.691 1 98.62 100 ASP B CA 1
ATOM 2319 C C . ASP B 1 100 ? 7.906 24.578 -7.043 1 98.62 100 ASP B C 1
ATOM 2321 O O . ASP B 1 100 ? 8.031 23.688 -6.207 1 98.62 100 ASP B O 1
ATOM 2325 N N . ALA B 1 101 ? 7.555 24.359 -8.211 1 98.38 101 ALA B N 1
ATOM 2326 C CA . ALA B 1 101 ? 7 23.078 -8.648 1 98.38 101 ALA B CA 1
ATOM 2327 C C . ALA B 1 101 ? 8.109 22.078 -8.961 1 98.38 101 ALA B C 1
ATOM 2329 O O . ALA B 1 101 ? 7.836 20.938 -9.344 1 98.38 101 ALA B O 1
ATOM 2330 N N . THR B 1 102 ? 9.367 22.531 -8.812 1 98.12 102 THR B N 1
ATOM 2331 C CA . THR B 1 102 ? 10.445 21.578 -9.016 1 98.12 102 THR B CA 1
ATOM 2332 C C . THR B 1 102 ? 10.211 20.312 -8.18 1 98.12 102 THR B C 1
ATOM 2334 O O . THR B 1 102 ? 9.977 20.406 -6.973 1 98.12 102 THR B O 1
ATOM 2337 N N . PRO B 1 103 ? 10.242 19.203 -8.828 1 96.94 103 PRO B N 1
ATOM 2338 C CA . PRO B 1 103 ? 9.938 17.984 -8.078 1 96.94 103 PRO B CA 1
ATOM 2339 C C . PRO B 1 103 ? 11.055 17.594 -7.113 1 96.94 103 PRO B C 1
ATOM 2341 O O . PRO B 1 103 ? 12.234 17.688 -7.457 1 96.94 103 PRO B O 1
ATOM 2344 N N . ALA B 1 104 ? 10.695 17.219 -5.953 1 97.38 104 ALA B N 1
ATOM 2345 C CA . ALA B 1 104 ? 11.547 16.594 -4.957 1 97.38 104 ALA B CA 1
ATOM 2346 C C . ALA B 1 104 ? 11.016 15.211 -4.574 1 97.38 104 ALA B C 1
ATOM 2348 O O . ALA B 1 104 ? 9.938 15.094 -3.98 1 97.38 104 ALA B O 1
ATOM 2349 N N . GLU B 1 105 ? 11.797 14.18 -4.887 1 97.56 105 GLU B N 1
ATOM 2350 C CA . GLU B 1 105 ? 11.344 12.812 -4.641 1 97.56 105 GLU B CA 1
ATOM 2351 C C . GLU B 1 105 ? 12.117 12.172 -3.49 1 97.56 105 GLU B C 1
ATOM 2353 O O . GLU B 1 105 ? 13.344 12.172 -3.49 1 97.56 105 GLU B O 1
ATOM 2358 N N . PHE B 1 106 ? 11.438 11.695 -2.475 1 97.19 106 PHE B N 1
ATOM 2359 C CA . PHE B 1 106 ? 12.008 11.008 -1.321 1 97.19 106 PHE B CA 1
ATOM 2360 C C . PHE B 1 106 ? 11.078 9.906 -0.832 1 97.19 106 PHE B C 1
ATOM 2362 O O . PHE B 1 106 ? 9.93 9.82 -1.269 1 97.19 106 PHE B O 1
ATOM 2369 N N . GLN B 1 107 ? 11.586 9.023 0.049 1 96.12 107 GLN B N 1
ATOM 2370 C CA . GLN B 1 107 ? 10.758 8.047 0.74 1 96.12 107 GLN B CA 1
ATOM 2371 C C . GLN B 1 107 ? 9.82 8.719 1.734 1 96.12 107 GLN B C 1
ATOM 2373 O O . GLN B 1 107 ? 10.234 9.609 2.48 1 96.12 107 GLN B O 1
ATOM 2378 N N . GLU B 1 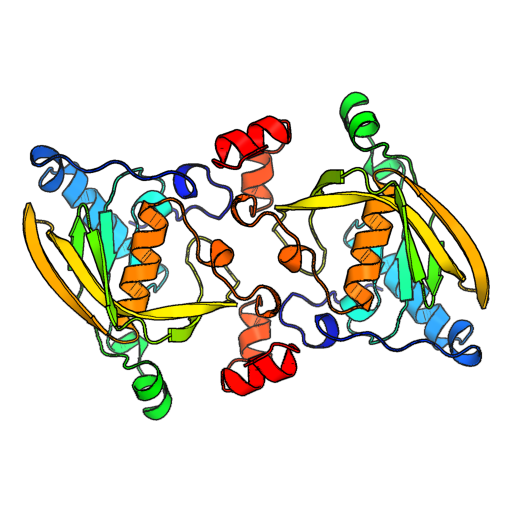108 ? 8.602 8.352 1.65 1 97.31 108 GLU B N 1
ATOM 2379 C CA . GLU B 1 108 ? 7.59 8.883 2.561 1 97.31 108 GLU B CA 1
ATOM 2380 C C . GLU B 1 108 ? 6.855 7.762 3.287 1 97.31 108 GLU B C 1
ATOM 2382 O O . GLU B 1 108 ? 6.551 6.727 2.691 1 97.31 108 GLU B O 1
ATOM 2387 N N . GLY B 1 109 ? 6.691 7.895 4.562 1 97.31 109 GLY B N 1
ATOM 2388 C CA . GLY B 1 109 ? 5.812 7.074 5.383 1 97.31 109 GLY B CA 1
ATOM 2389 C C . GLY B 1 109 ? 4.625 7.844 5.938 1 97.31 109 GLY B C 1
ATOM 2390 O O . GLY B 1 109 ? 4.379 8.984 5.539 1 97.31 109 GLY B O 1
ATOM 2391 N N . CYS B 1 110 ? 3.902 7.219 6.715 1 98.06 110 CYS B N 1
ATOM 2392 C CA . CYS B 1 110 ? 2.711 7.82 7.305 1 98.06 110 CYS B CA 1
ATOM 2393 C C . CYS B 1 110 ? 2.305 7.09 8.578 1 98.06 110 CYS B C 1
ATOM 2395 O O . CYS B 1 110 ? 2.297 5.855 8.617 1 98.06 110 CYS B O 1
ATOM 2397 N N . LEU B 1 111 ? 1.948 7.809 9.578 1 98 111 LEU B N 1
ATOM 2398 C CA . LEU B 1 111 ? 1.499 7.207 10.828 1 98 111 LEU B CA 1
ATOM 2399 C C . LEU B 1 111 ? 0.2 6.438 10.625 1 98 111 LEU B C 1
ATOM 2401 O O . LEU B 1 111 ? -0.133 5.555 11.414 1 98 111 LEU B O 1
ATOM 2405 N N . SER B 1 112 ? -0.569 6.723 9.547 1 98.56 112 SER B N 1
ATOM 2406 C CA . SER B 1 112 ? -1.839 6.062 9.266 1 98.56 112 SER B CA 1
ATOM 2407 C C . SER B 1 112 ? -1.66 4.914 8.273 1 98.56 112 SER B C 1
ATOM 2409 O O . SER B 1 112 ? -2.637 4.293 7.855 1 98.56 112 SER B O 1
ATOM 2411 N N . VAL B 1 113 ? -0.508 4.68 7.781 1 97.56 113 VAL B N 1
ATOM 2412 C CA . VAL B 1 113 ? -0.088 3.518 7.004 1 97.56 113 VAL B CA 1
ATOM 2413 C C . VAL B 1 113 ? 1.182 2.922 7.609 1 97.56 113 VAL B C 1
ATOM 2415 O O . VAL B 1 113 ? 2.27 3.062 7.043 1 97.56 113 VAL B O 1
ATOM 2418 N N . SER B 1 114 ? 0.988 2.227 8.656 1 95.5 114 SER B N 1
ATOM 2419 C CA . SER B 1 114 ? 2.105 1.834 9.508 1 95.5 114 SER B CA 1
ATOM 2420 C C . SER B 1 114 ? 2.926 0.72 8.867 1 95.5 114 SER B C 1
ATOM 2422 O O . SER B 1 114 ? 2.369 -0.217 8.289 1 95.5 114 SER B O 1
ATOM 2424 N N . GLY B 1 115 ? 4.219 0.924 8.891 1 95.12 115 GLY B N 1
ATOM 2425 C CA . GLY B 1 115 ? 5.117 -0.17 8.562 1 95.12 115 GLY B CA 1
ATOM 2426 C C . GLY B 1 115 ? 5.598 -0.127 7.121 1 95.12 115 GLY B C 1
ATOM 2427 O O . GLY B 1 115 ? 6.371 -0.986 6.695 1 95.12 115 GLY B O 1
ATOM 2428 N N . PHE B 1 116 ? 5.102 0.86 6.371 1 97.38 116 PHE B N 1
ATOM 2429 C CA . PHE B 1 116 ? 5.461 0.896 4.957 1 97.38 116 PHE B CA 1
ATOM 2430 C C . PHE B 1 116 ? 5.859 2.305 4.535 1 97.38 116 PHE B C 1
ATOM 2432 O O . PHE B 1 116 ? 5.523 3.279 5.211 1 97.38 116 PHE B O 1
ATOM 2439 N N . LEU B 1 117 ? 6.617 2.418 3.518 1 97.69 117 LEU B N 1
ATOM 2440 C CA . LEU B 1 117 ? 6.98 3.674 2.869 1 97.69 117 LEU B CA 1
ATOM 2441 C C . LEU B 1 117 ? 7.117 3.488 1.361 1 97.69 117 LEU B C 1
ATOM 2443 O O . LEU B 1 117 ? 7.109 2.359 0.868 1 97.69 117 LEU B O 1
ATOM 2447 N N . ALA B 1 118 ? 7.188 4.512 0.629 1 98.44 118 ALA B N 1
ATOM 2448 C CA . ALA B 1 118 ? 7.371 4.516 -0.82 1 98.44 118 ALA B CA 1
ATOM 2449 C C . ALA B 1 118 ? 7.93 5.852 -1.301 1 98.44 118 ALA B C 1
ATOM 2451 O O . ALA B 1 118 ? 7.898 6.844 -0.569 1 98.44 118 ALA B O 1
ATOM 2452 N N . LEU B 1 119 ? 8.469 5.855 -2.492 1 98.38 119 LEU B N 1
ATOM 2453 C CA . LEU B 1 119 ? 8.891 7.098 -3.127 1 98.38 119 LEU B CA 1
ATOM 2454 C C . LEU B 1 119 ? 7.684 7.953 -3.504 1 98.38 119 LEU B C 1
ATOM 2456 O O . LEU B 1 119 ? 6.73 7.457 -4.113 1 98.38 119 LEU B O 1
ATOM 2460 N N . VAL B 1 120 ? 7.742 9.172 -3.121 1 98.62 120 VAL B N 1
ATOM 2461 C CA . VAL B 1 120 ? 6.707 10.148 -3.455 1 98.62 120 VAL B CA 1
ATOM 2462 C C . VAL B 1 120 ? 7.352 11.438 -3.959 1 98.62 120 VAL B C 1
ATOM 2464 O O . VAL B 1 120 ? 8.312 11.922 -3.371 1 98.62 120 VAL B O 1
ATOM 2467 N N . ARG B 1 121 ? 6.844 11.945 -5.051 1 98.44 121 ARG B N 1
ATOM 2468 C CA . ARG B 1 121 ? 7.258 13.25 -5.559 1 98.44 121 ARG B CA 1
ATOM 2469 C C . ARG B 1 121 ? 6.379 14.359 -5 1 98.44 121 ARG B C 1
ATOM 2471 O O . ARG B 1 121 ? 5.152 14.25 -5 1 98.44 121 ARG B O 1
ATOM 2478 N N . ARG B 1 122 ? 7.07 15.383 -4.527 1 98.69 122 ARG B N 1
ATOM 2479 C CA . ARG B 1 122 ? 6.375 16.578 -4.07 1 98.69 122 ARG B CA 1
ATOM 2480 C C . ARG B 1 122 ? 7.051 17.844 -4.602 1 98.69 122 ARG B C 1
ATOM 2482 O O . ARG B 1 122 ? 8.188 17.797 -5.078 1 98.69 122 ARG B O 1
ATOM 2489 N N . ALA B 1 123 ? 6.254 18.969 -4.566 1 98.81 123 ALA B N 1
ATOM 2490 C CA . ALA B 1 123 ? 6.84 20.266 -4.914 1 98.81 123 ALA B CA 1
ATOM 2491 C C . ALA B 1 123 ? 7.926 20.656 -3.916 1 98.81 123 ALA B C 1
ATOM 2493 O O . ALA B 1 123 ? 7.77 20.453 -2.709 1 98.81 123 ALA B O 1
ATOM 2494 N N . ARG B 1 124 ? 8.953 21.234 -4.395 1 98.69 124 ARG B N 1
ATOM 2495 C CA . ARG B 1 124 ? 10.086 21.625 -3.562 1 98.69 124 ARG B CA 1
ATOM 2496 C C . ARG B 1 124 ? 9.719 22.797 -2.656 1 98.69 124 ARG B C 1
ATOM 2498 O O . ARG B 1 124 ? 10.266 22.938 -1.56 1 98.69 124 ARG B O 1
ATOM 2505 N N . GLY B 1 125 ? 8.789 23.625 -3.17 1 98.81 125 GLY B N 1
ATOM 2506 C CA . GLY B 1 125 ? 8.422 24.797 -2.398 1 98.81 125 GLY B CA 1
ATOM 2507 C C . GLY B 1 125 ? 6.93 25.094 -2.42 1 98.81 125 GLY B C 1
ATOM 2508 O O . GLY B 1 125 ? 6.293 25.016 -3.473 1 98.81 125 GLY B O 1
ATOM 2509 N N . VAL B 1 126 ? 6.434 25.438 -1.233 1 98.88 126 VAL B N 1
ATOM 2510 C CA . VAL B 1 126 ? 5.016 25.75 -1.12 1 98.88 126 VAL B CA 1
ATOM 2511 C C . VAL B 1 126 ? 4.824 26.938 -0.173 1 98.88 126 VAL B C 1
ATOM 2513 O O . VAL B 1 126 ? 5.746 27.312 0.554 1 98.88 126 VAL B O 1
ATOM 2516 N N . ARG B 1 127 ? 3.68 27.484 -0.26 1 98.88 127 ARG B N 1
ATOM 2517 C CA . ARG B 1 127 ? 3.178 28.453 0.707 1 98.88 127 ARG B CA 1
ATOM 2518 C C . ARG B 1 127 ? 1.886 27.969 1.354 1 98.88 127 ARG B C 1
ATOM 2520 O O . ARG B 1 127 ? 1.006 27.438 0.671 1 98.88 127 ARG B O 1
ATOM 2527 N N . VAL B 1 128 ? 1.838 28.156 2.635 1 98.81 128 VAL B N 1
ATOM 2528 C CA . VAL B 1 128 ? 0.614 27.781 3.334 1 98.81 128 VAL B CA 1
ATOM 2529 C C . VAL B 1 128 ? -0.008 29.016 3.986 1 98.81 128 VAL B C 1
ATOM 2531 O O . VAL B 1 128 ? 0.705 29.859 4.531 1 98.81 128 VAL B O 1
ATOM 2534 N N . GLU B 1 129 ? -1.231 29.203 3.805 1 98.88 129 GLU B N 1
ATOM 2535 C CA . GLU B 1 129 ? -2.062 30.141 4.562 1 98.88 129 GLU B CA 1
ATOM 2536 C C . GLU B 1 129 ? -2.973 29.406 5.539 1 98.88 129 GLU B C 1
ATOM 2538 O O . GLU B 1 129 ? -3.658 28.453 5.156 1 98.88 129 GLU B O 1
ATOM 2543 N N . ALA B 1 130 ? -2.951 29.859 6.824 1 98.88 130 ALA B N 1
ATOM 2544 C CA . ALA B 1 130 ? -3.707 29.141 7.852 1 98.88 130 ALA B CA 1
ATOM 2545 C C . ALA B 1 130 ? -3.984 30.047 9.047 1 98.88 130 ALA B C 1
ATOM 2547 O O . ALA B 1 130 ? -3.631 31.219 9.047 1 98.88 130 ALA B O 1
ATOM 2548 N N . PHE B 1 131 ? -4.754 29.547 9.984 1 98.88 131 PHE B N 1
ATOM 2549 C CA . PHE B 1 131 ? -4.902 30.156 11.297 1 98.88 131 PHE B CA 1
ATOM 2550 C C . PHE B 1 131 ? -4.09 29.391 12.344 1 98.88 131 PHE B C 1
ATOM 2552 O O . PHE B 1 131 ? -3.961 28.172 12.266 1 98.88 131 PHE B O 1
ATOM 2559 N N . ASP B 1 132 ? -3.504 30.109 13.281 1 98.5 132 ASP B N 1
ATOM 2560 C CA . ASP B 1 132 ? -2.771 29.453 14.359 1 98.5 132 ASP B CA 1
ATOM 2561 C C . ASP B 1 132 ? -3.697 29.109 15.523 1 98.5 132 ASP B C 1
ATOM 2563 O O . ASP B 1 132 ? -4.918 29.234 15.406 1 98.5 132 ASP B O 1
ATOM 2567 N N . GLU B 1 133 ? -3.186 28.578 16.625 1 97.5 133 GLU B N 1
ATOM 2568 C CA . GLU B 1 133 ? -3.969 28.078 17.734 1 97.5 133 GLU B CA 1
ATOM 2569 C C . GLU B 1 133 ? -4.695 29.203 18.453 1 97.5 133 GLU B C 1
ATOM 2571 O O . GLU B 1 133 ? -5.574 28.969 19.281 1 97.5 133 GLU B O 1
ATOM 2576 N N . GLN B 1 134 ? -4.34 30.453 18.125 1 97.31 134 GLN B N 1
ATOM 2577 C CA . GLN B 1 134 ? -5.016 31.609 18.703 1 97.31 134 GLN B CA 1
ATOM 2578 C C . GLN B 1 134 ? -6.047 32.188 17.734 1 97.31 134 GLN B C 1
ATOM 2580 O O . GLN B 1 134 ? -6.676 33.219 18.031 1 97.31 134 GLN B O 1
ATOM 2585 N N . GLY B 1 135 ? -6.164 31.547 16.578 1 97.81 135 GLY B N 1
ATOM 2586 C CA . GLY B 1 135 ? -7.121 32 15.578 1 97.81 135 GLY B CA 1
ATOM 2587 C C . GLY B 1 135 ? -6.598 33.125 14.719 1 97.81 135 GLY B C 1
ATOM 2588 O O . GLY B 1 135 ? -7.367 33.812 14.047 1 97.81 135 GLY B O 1
ATOM 2589 N N . GLN B 1 136 ? -5.316 33.406 14.766 1 98.44 136 GLN B N 1
ATOM 2590 C CA . GLN B 1 136 ? -4.707 34.469 13.961 1 98.44 136 GLN B CA 1
ATOM 2591 C C . GLN B 1 136 ? -4.246 33.938 12.609 1 98.44 136 GLN B C 1
ATOM 2593 O O . GLN B 1 136 ? -3.578 32.906 12.531 1 98.44 136 GLN B O 1
ATOM 2598 N N . PRO B 1 137 ? -4.598 34.625 11.602 1 98.62 137 PRO B N 1
ATOM 2599 C CA . PRO B 1 137 ? -4.156 34.188 10.281 1 98.62 137 PRO B CA 1
ATOM 2600 C C . PRO B 1 137 ? -2.66 34.406 10.055 1 98.62 137 PRO B C 1
ATOM 2602 O O . PRO B 1 137 ? -2.086 35.375 10.578 1 98.62 137 PRO B O 1
ATOM 2605 N N . PHE B 1 138 ? -2.053 33.562 9.289 1 98.5 138 PHE B N 1
ATOM 2606 C CA . PHE B 1 138 ? -0.659 33.719 8.898 1 98.5 138 PHE B CA 1
ATOM 2607 C C . PHE B 1 138 ? -0.383 33.062 7.555 1 98.5 138 PHE B C 1
ATOM 2609 O O . PHE B 1 138 ? -1.206 32.281 7.059 1 98.5 138 PHE B O 1
ATOM 2616 N N . SER B 1 139 ? 0.666 33.438 6.977 1 98.56 139 SER B N 1
ATOM 2617 C CA . SER B 1 139 ? 1.199 32.844 5.746 1 98.56 139 SER B CA 1
ATOM 2618 C C . SER B 1 139 ? 2.678 32.5 5.895 1 98.56 139 SER B C 1
ATOM 2620 O O . SER B 1 139 ? 3.436 33.25 6.512 1 98.56 139 SER B O 1
ATOM 2622 N N . ARG B 1 140 ? 3.035 31.422 5.344 1 97.56 140 ARG B N 1
ATOM 2623 C CA . ARG B 1 140 ? 4.418 30.969 5.48 1 97.56 140 ARG B CA 1
ATOM 2624 C C . ARG B 1 140 ? 4.871 30.203 4.242 1 97.56 140 ARG B C 1
ATOM 2626 O O . ARG B 1 140 ? 4.168 29.312 3.764 1 97.56 140 ARG B O 1
ATOM 2633 N N . SER B 1 141 ? 5.98 30.578 3.73 1 98.5 141 SER B N 1
ATOM 2634 C CA . SER B 1 141 ? 6.617 29.812 2.67 1 98.5 141 SER B CA 1
ATOM 2635 C C . SER B 1 141 ? 7.543 28.734 3.244 1 98.5 141 SER B C 1
ATOM 2637 O O . SER B 1 141 ? 8.156 28.938 4.293 1 98.5 141 SER B O 1
ATOM 2639 N N . ALA B 1 142 ? 7.566 27.625 2.619 1 98.5 142 ALA B N 1
ATOM 2640 C CA . ALA B 1 142 ? 8.414 26.5 3.031 1 98.5 142 ALA B CA 1
ATOM 2641 C C . ALA B 1 142 ? 9.086 25.859 1.826 1 98.5 142 ALA B C 1
ATOM 2643 O O . ALA B 1 142 ? 8.531 25.859 0.723 1 98.5 142 ALA B O 1
ATOM 2644 N N . ARG B 1 143 ? 10.227 25.312 2.047 1 98.25 143 ARG B N 1
ATOM 2645 C CA . ARG B 1 143 ? 10.969 24.578 1.031 1 98.25 143 ARG B CA 1
ATOM 2646 C C . ARG B 1 143 ? 11.523 23.266 1.594 1 98.25 143 ARG B C 1
ATOM 2648 O O . ARG B 1 143 ? 11.562 23.078 2.811 1 98.25 143 ARG B O 1
ATOM 2655 N N . GLY B 1 144 ? 11.875 22.391 0.634 1 98.19 144 GLY B N 1
ATOM 2656 C CA . GLY B 1 144 ? 12.516 21.141 1.046 1 98.19 144 GLY B CA 1
ATOM 2657 C C . GLY B 1 144 ? 11.617 20.266 1.897 1 98.19 144 GLY B C 1
ATOM 2658 O O . GLY B 1 144 ? 10.445 20.078 1.58 1 98.19 144 GLY B O 1
ATOM 2659 N N . TRP B 1 145 ? 12.234 19.719 2.984 1 98.38 145 TRP B N 1
ATOM 2660 C CA . TRP B 1 145 ? 11.562 18.734 3.816 1 98.38 145 TRP B CA 1
ATOM 2661 C C . TRP B 1 145 ? 10.344 19.328 4.504 1 98.38 145 TRP B C 1
ATOM 2663 O O . TRP B 1 145 ? 9.297 18.672 4.617 1 98.38 145 TRP B O 1
ATOM 2673 N N . TYR B 1 146 ? 10.469 20.562 4.941 1 98.75 146 TYR B N 1
ATOM 2674 C CA . TYR B 1 146 ? 9.32 21.219 5.562 1 98.75 146 TYR B CA 1
ATOM 2675 C C . TYR B 1 146 ? 8.172 21.344 4.578 1 98.75 146 TYR B C 1
ATOM 2677 O O . TYR B 1 146 ? 7.012 21.109 4.93 1 98.75 146 TYR B O 1
ATOM 2685 N N . ALA B 1 147 ? 8.5 21.688 3.357 1 98.88 147 ALA B N 1
ATOM 2686 C CA . ALA B 1 147 ? 7.477 21.75 2.312 1 98.88 147 ALA B CA 1
ATOM 2687 C C . ALA B 1 147 ? 6.801 20.391 2.121 1 98.88 147 ALA B C 1
ATOM 2689 O O . ALA B 1 147 ? 5.582 20.328 1.948 1 98.88 147 ALA B O 1
ATOM 2690 N N . ARG B 1 148 ? 7.555 19.406 2.154 1 98.81 148 ARG B N 1
ATOM 2691 C CA . ARG B 1 148 ? 7.023 18.047 2.02 1 98.81 148 ARG B CA 1
ATOM 2692 C C . ARG B 1 148 ? 6.086 17.703 3.172 1 98.81 148 ARG B C 1
ATOM 2694 O O . ARG B 1 148 ? 5.004 17.156 2.957 1 98.81 148 ARG B O 1
ATOM 2701 N N . ILE B 1 149 ? 6.488 18.031 4.426 1 98.81 149 ILE B N 1
ATOM 2702 C CA . ILE B 1 149 ? 5.652 17.781 5.594 1 98.81 149 ILE B CA 1
ATOM 2703 C C . ILE B 1 149 ? 4.305 18.484 5.422 1 98.81 149 ILE B C 1
ATOM 2705 O O . ILE B 1 149 ? 3.252 17.859 5.613 1 98.81 149 ILE B O 1
ATOM 2709 N N . LEU B 1 150 ? 4.363 19.719 5.004 1 98.94 150 LEU B N 1
ATOM 2710 C CA . LEU B 1 150 ? 3.139 20.5 4.832 1 98.94 150 LEU B CA 1
ATOM 2711 C C . LEU B 1 150 ? 2.227 19.844 3.795 1 98.94 150 LEU B C 1
ATOM 2713 O O . LEU B 1 150 ? 1.025 19.703 4.027 1 98.94 150 LEU B O 1
ATOM 2717 N N . GLN B 1 151 ? 2.773 19.5 2.68 1 98.94 151 GLN B N 1
ATOM 2718 C CA . GLN B 1 151 ? 1.998 18.875 1.614 1 98.94 151 GLN B CA 1
ATOM 2719 C C . GLN B 1 151 ? 1.378 17.562 2.082 1 98.94 151 GLN B C 1
ATOM 2721 O O . GLN B 1 151 ? 0.2 17.297 1.83 1 98.94 151 GLN B O 1
ATOM 2726 N N . HIS B 1 152 ? 2.115 16.719 2.789 1 98.88 152 HIS B N 1
ATOM 2727 C CA . HIS B 1 152 ? 1.647 15.438 3.316 1 98.88 152 HIS B CA 1
ATOM 2728 C C . HIS B 1 152 ? 0.472 15.633 4.27 1 98.88 152 HIS B C 1
ATOM 2730 O O . HIS B 1 152 ? -0.557 14.969 4.137 1 98.88 152 HIS B O 1
ATOM 2736 N N . GLU B 1 153 ? 0.632 16.578 5.211 1 98.88 153 GLU B N 1
ATOM 2737 C CA . GLU B 1 153 ? -0.393 16.781 6.23 1 98.88 153 GLU B CA 1
ATOM 2738 C C . GLU B 1 153 ? -1.653 17.406 5.625 1 98.88 153 GLU B C 1
ATOM 2740 O O . GLU B 1 153 ? -2.77 17.062 6.031 1 98.88 153 GLU B O 1
ATOM 2745 N N . VAL B 1 154 ? -1.482 18.297 4.68 1 98.88 154 VAL B N 1
ATOM 2746 C CA . VAL B 1 154 ? -2.648 18.891 4.039 1 98.88 154 VAL B CA 1
ATOM 2747 C C . VAL B 1 154 ? -3.371 17.844 3.197 1 98.88 154 VAL B C 1
ATOM 2749 O O . VAL B 1 154 ? -4.602 17.844 3.117 1 98.88 154 VAL B O 1
ATOM 2752 N N . ASP B 1 155 ? -2.656 16.969 2.545 1 98.88 155 ASP B N 1
ATOM 2753 C CA . ASP B 1 155 ? -3.271 15.844 1.847 1 98.88 155 ASP B CA 1
ATOM 2754 C C . ASP B 1 155 ? -4.258 15.109 2.752 1 98.88 155 ASP B C 1
ATOM 2756 O O . ASP B 1 155 ? -5.355 14.75 2.324 1 98.88 155 ASP B O 1
ATOM 2760 N N . HIS B 1 156 ? -3.873 14.859 4 1 98.88 156 HIS B N 1
ATOM 2761 C CA . HIS B 1 156 ? -4.754 14.164 4.938 1 98.88 156 HIS B CA 1
ATOM 2762 C C . HIS B 1 156 ? -6.07 14.914 5.113 1 98.88 156 HIS B C 1
ATOM 2764 O O . HIS B 1 156 ? -7.129 14.297 5.223 1 98.88 156 HIS B O 1
ATOM 2770 N N . LEU B 1 157 ? -6.023 16.219 5.137 1 98.94 157 LEU B N 1
ATOM 2771 C CA . LEU B 1 157 ? -7.223 17.031 5.328 1 98.94 157 LEU B CA 1
ATOM 2772 C C . LEU B 1 157 ? -8.156 16.906 4.133 1 98.94 157 LEU B C 1
ATOM 2774 O O . LEU B 1 157 ? -9.352 17.188 4.242 1 98.94 157 LEU B O 1
ATOM 2778 N N . ASP B 1 158 ? -7.617 16.516 3.031 1 98.62 158 ASP B N 1
ATOM 2779 C CA . ASP B 1 158 ? -8.398 16.375 1.809 1 98.62 158 ASP B CA 1
ATOM 2780 C C . ASP B 1 158 ? -8.703 14.906 1.515 1 98.62 158 ASP B C 1
ATOM 2782 O O . ASP B 1 158 ? -9.109 14.555 0.404 1 98.62 158 ASP B O 1
ATOM 2786 N N . GLY B 1 159 ? -8.453 14.016 2.434 1 98.5 159 GLY B N 1
ATOM 2787 C CA . GLY B 1 159 ? -8.766 12.602 2.275 1 98.5 159 GLY B CA 1
ATOM 2788 C C . GLY B 1 159 ? -7.77 11.867 1.408 1 98.5 159 GLY B C 1
ATOM 2789 O O . GLY B 1 159 ? -8.117 10.867 0.767 1 98.5 159 GLY B O 1
ATOM 2790 N N . THR B 1 160 ? -6.621 12.375 1.303 1 98.62 160 THR B N 1
ATOM 2791 C CA . THR B 1 160 ? -5.578 11.797 0.46 1 98.62 160 THR B CA 1
ATOM 2792 C C . THR B 1 160 ? -4.445 11.234 1.311 1 98.62 160 THR B C 1
ATOM 2794 O O . THR B 1 160 ? -4.008 11.867 2.271 1 98.62 160 THR B O 1
ATOM 2797 N N . LEU B 1 161 ? -4.016 10.016 1.052 1 98.75 161 LEU B N 1
ATOM 2798 C CA . LEU B 1 161 ? -2.846 9.391 1.661 1 98.75 161 LEU B CA 1
ATOM 2799 C C . LEU B 1 161 ? -1.686 9.336 0.673 1 98.75 161 LEU B C 1
ATOM 2801 O O . LEU B 1 161 ? -1.893 9.422 -0.54 1 98.75 161 LEU B O 1
ATOM 2805 N N . TYR B 1 162 ? -0.44 9.164 1.194 1 98.75 1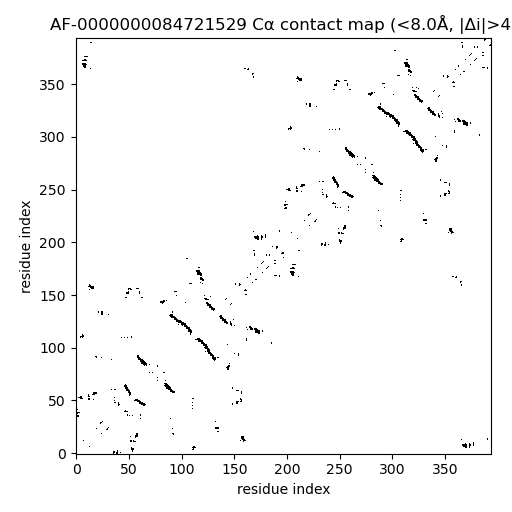62 TYR B N 1
ATOM 2806 C CA . TYR B 1 162 ? 0.717 9.172 0.305 1 98.75 162 TYR B CA 1
ATOM 2807 C C . TYR B 1 162 ? 0.645 8.023 -0.697 1 98.75 162 TYR B C 1
ATOM 2809 O O . TYR B 1 162 ? 1.198 8.117 -1.795 1 98.75 162 TYR B O 1
ATOM 2817 N N . ILE B 1 163 ? -0.098 6.988 -0.372 1 98.25 163 ILE B N 1
ATOM 2818 C CA . ILE B 1 163 ? -0.214 5.828 -1.246 1 98.25 163 ILE B CA 1
ATOM 2819 C C . ILE B 1 163 ? -0.981 6.207 -2.51 1 98.25 163 ILE B C 1
ATOM 2821 O O . ILE B 1 163 ? -0.914 5.504 -3.52 1 98.25 163 ILE B O 1
ATOM 2825 N N . ASP B 1 164 ? -1.733 7.273 -2.473 1 98.25 164 ASP B N 1
ATOM 2826 C CA . ASP B 1 164 ? -2.443 7.777 -3.643 1 98.25 164 ASP B CA 1
ATOM 2827 C C . ASP B 1 164 ? -1.481 8.453 -4.621 1 98.25 164 ASP B C 1
ATOM 2829 O O . ASP B 1 164 ? -1.818 8.664 -5.785 1 98.25 164 ASP B O 1
ATOM 2833 N N . ARG B 1 165 ? -0.262 8.789 -4.172 1 97.94 165 ARG B N 1
ATOM 2834 C CA . ARG B 1 165 ? 0.668 9.594 -4.953 1 97.94 165 ARG B CA 1
ATOM 2835 C C . ARG B 1 165 ? 1.971 8.844 -5.203 1 97.94 165 ARG B C 1
ATOM 2837 O O . ARG B 1 165 ? 2.795 9.266 -6.016 1 97.94 165 ARG B O 1
ATOM 2844 N N . MET B 1 166 ? 2.123 7.727 -4.637 1 98.38 166 MET B N 1
ATOM 2845 C CA . MET B 1 166 ? 3.42 7.055 -4.57 1 98.38 166 MET B CA 1
ATOM 2846 C C . MET B 1 166 ? 3.785 6.445 -5.918 1 98.38 166 MET B C 1
ATOM 2848 O O . MET B 1 166 ? 2.912 6.227 -6.762 1 98.38 166 MET B O 1
ATOM 2852 N N . GLU B 1 167 ? 5.09 6.285 -6.098 1 97.88 167 GLU B N 1
ATOM 2853 C CA . GLU B 1 167 ? 5.559 5.328 -7.094 1 97.88 167 GLU B CA 1
ATOM 2854 C C . GLU B 1 167 ? 5.336 3.893 -6.629 1 97.88 167 GLU B C 1
ATOM 2856 O O . GLU B 1 167 ? 6.105 3.369 -5.82 1 97.88 167 GLU B O 1
ATOM 2861 N N . PRO B 1 168 ? 4.395 3.238 -7.18 1 97.81 168 PRO B N 1
ATOM 2862 C CA . PRO B 1 168 ? 3.93 1.979 -6.594 1 97.81 168 PRO B CA 1
ATOM 2863 C C . PRO B 1 168 ? 5.039 0.934 -6.484 1 97.81 168 PRO B C 1
ATOM 2865 O O . PRO B 1 168 ? 5.121 0.219 -5.48 1 97.81 168 PRO B O 1
ATOM 2868 N N . ARG B 1 169 ? 5.926 0.809 -7.438 1 97.94 169 ARG B N 1
ATOM 2869 C CA . ARG B 1 169 ? 6.957 -0.221 -7.43 1 97.94 169 ARG B CA 1
ATOM 2870 C C . ARG B 1 169 ? 7.953 0.011 -6.297 1 97.94 169 ARG B C 1
ATOM 2872 O O . ARG B 1 169 ? 8.742 -0.877 -5.965 1 97.94 169 ARG B O 1
ATOM 2879 N N . SER B 1 170 ? 7.93 1.224 -5.711 1 98.31 170 SER B N 1
ATOM 2880 C CA . SER B 1 170 ? 8.875 1.57 -4.656 1 98.31 170 SER B CA 1
ATOM 2881 C C . SER B 1 170 ? 8.328 1.211 -3.281 1 98.31 170 SER B C 1
ATOM 2883 O O . SER B 1 170 ? 9.039 1.318 -2.277 1 98.31 170 SER B O 1
ATOM 2885 N N . PHE B 1 171 ? 7.043 0.791 -3.211 1 98.62 171 PHE B N 1
ATOM 2886 C CA . PHE B 1 171 ? 6.395 0.46 -1.947 1 98.62 171 PHE B CA 1
ATOM 2887 C C . PHE B 1 171 ? 7.156 -0.639 -1.219 1 98.62 171 PHE B C 1
ATOM 2889 O O . PHE B 1 171 ? 7.465 -1.68 -1.804 1 98.62 171 PHE B O 1
ATOM 2896 N N . SER B 1 172 ? 7.504 -0.437 0.129 1 98.44 172 SER B N 1
ATOM 2897 C CA . SER B 1 172 ? 8.375 -1.336 0.878 1 98.44 172 SER B CA 1
ATOM 2898 C C . SER B 1 172 ? 8.031 -1.325 2.363 1 98.44 172 SER B C 1
ATOM 2900 O O . SER B 1 172 ? 7.598 -0.304 2.898 1 98.44 172 SER B O 1
ATOM 2902 N N . THR B 1 173 ? 8.234 -2.465 2.982 1 98.44 173 THR B N 1
ATOM 2903 C CA . THR B 1 173 ? 8.258 -2.441 4.441 1 98.44 173 THR B CA 1
ATOM 2904 C C . THR B 1 173 ? 9.43 -1.62 4.957 1 98.44 173 THR B C 1
ATOM 2906 O O . THR B 1 173 ? 10.438 -1.456 4.258 1 98.44 173 THR B O 1
ATOM 2909 N N . LEU B 1 174 ? 9.281 -1.184 6.18 1 97.12 174 LEU B N 1
ATOM 2910 C CA . LEU B 1 174 ? 10.367 -0.452 6.812 1 97.12 174 LEU B CA 1
ATOM 2911 C C . LEU B 1 174 ? 11.625 -1.312 6.891 1 97.12 174 LEU B C 1
ATOM 2913 O O .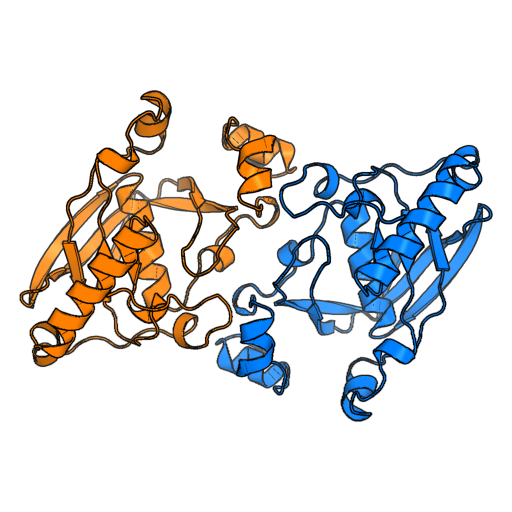 LEU B 1 174 ? 12.727 -0.836 6.598 1 97.12 174 LEU B O 1
ATOM 2917 N N . ASP B 1 175 ? 11.461 -2.561 7.227 1 97.38 175 ASP B N 1
ATOM 2918 C CA . ASP B 1 175 ? 12.586 -3.48 7.363 1 97.38 175 ASP B CA 1
ATOM 2919 C C . ASP B 1 175 ? 13.297 -3.672 6.027 1 97.38 175 ASP B C 1
ATOM 2921 O O . ASP B 1 175 ? 14.523 -3.553 5.949 1 97.38 175 ASP B O 1
ATOM 2925 N N . ASN B 1 176 ? 12.57 -3.922 4.992 1 98.31 176 ASN B N 1
ATOM 2926 C CA . ASN B 1 176 ? 13.18 -4.16 3.689 1 98.31 176 ASN B CA 1
ATOM 2927 C C . ASN B 1 176 ? 13.789 -2.885 3.109 1 98.31 176 ASN B C 1
ATOM 2929 O O . ASN B 1 176 ? 14.805 -2.934 2.418 1 98.31 176 ASN B O 1
ATOM 2933 N N . HIS B 1 177 ? 13.156 -1.743 3.447 1 97.56 177 HIS B N 1
ATOM 2934 C CA . HIS B 1 177 ? 13.758 -0.48 3.037 1 97.56 177 HIS B CA 1
ATOM 2935 C C . HIS B 1 177 ? 15.141 -0.298 3.664 1 97.56 177 HIS B C 1
ATOM 2937 O O . HIS B 1 177 ? 16.094 0.08 2.979 1 97.56 177 HIS B O 1
ATOM 2943 N N . ARG B 1 178 ? 15.234 -0.507 4.957 1 96.38 178 ARG B N 1
ATOM 2944 C CA . ARG B 1 178 ? 16.5 -0.37 5.672 1 96.38 178 ARG B CA 1
ATOM 2945 C C . ARG B 1 178 ? 17.562 -1.308 5.102 1 96.38 178 ARG B C 1
ATOM 2947 O O . ARG B 1 178 ? 18.719 -0.911 4.914 1 96.38 178 ARG B O 1
ATOM 2954 N N . ARG B 1 179 ? 17.188 -2.48 4.648 1 96.75 179 ARG B N 1
ATOM 2955 C CA . ARG B 1 179 ? 18.109 -3.527 4.234 1 96.75 179 ARG B CA 1
ATOM 2956 C C . ARG B 1 179 ? 18.578 -3.311 2.799 1 96.75 179 ARG B C 1
ATOM 2958 O O . ARG B 1 179 ? 19.75 -3.521 2.482 1 96.75 179 ARG B O 1
ATOM 2965 N N . HIS B 1 180 ? 17.594 -2.818 1.966 1 96.88 180 HIS B N 1
ATOM 2966 C CA . HIS B 1 180 ? 17.906 -2.951 0.547 1 96.88 180 HIS B CA 1
ATOM 2967 C C . HIS B 1 180 ? 17.969 -1.589 -0.134 1 96.88 180 HIS B C 1
ATOM 2969 O O . HIS B 1 180 ? 18.562 -1.451 -1.205 1 96.88 180 HIS B O 1
ATOM 2975 N N . TRP B 1 181 ? 17.391 -0.533 0.526 1 95.19 181 TRP B N 1
ATOM 2976 C CA . TRP B 1 181 ? 17.141 0.648 -0.294 1 95.19 181 TRP B CA 1
ATOM 2977 C C . TRP B 1 181 ? 17.641 1.91 0.404 1 95.19 181 TRP B C 1
ATOM 2979 O O . TRP B 1 181 ? 17.938 2.912 -0.251 1 95.19 181 TRP B O 1
ATOM 2989 N N . ALA B 1 182 ? 17.797 1.969 1.706 1 92 182 ALA B N 1
ATOM 2990 C CA . ALA B 1 182 ? 18.016 3.168 2.51 1 92 182 ALA B CA 1
ATOM 2991 C C . ALA B 1 182 ? 19.312 3.857 2.111 1 92 182 ALA B C 1
ATOM 2993 O O . ALA B 1 182 ? 19.438 5.082 2.195 1 92 182 ALA B O 1
ATOM 2994 N N . SER B 1 183 ? 20.297 3.115 1.648 1 90.81 183 SER B N 1
ATOM 2995 C CA . SER B 1 183 ? 21.609 3.676 1.348 1 90.81 183 SER B CA 1
ATOM 2996 C C . SER B 1 183 ? 21.703 4.117 -0.109 1 90.81 183 SER B C 1
ATOM 2998 O O . SER B 1 183 ? 22.719 4.691 -0.528 1 90.81 183 SER B O 1
ATOM 3000 N N . ARG B 1 184 ? 20.688 3.971 -0.859 1 91.56 184 ARG B N 1
ATOM 3001 C CA . ARG B 1 184 ? 20.719 4.254 -2.291 1 91.56 184 ARG B CA 1
ATOM 3002 C C . ARG B 1 184 ? 20.125 5.625 -2.592 1 91.56 184 ARG B C 1
ATOM 3004 O O . ARG B 1 184 ? 19.203 6.07 -1.906 1 91.56 184 ARG B O 1
ATOM 3011 N N . GLN B 1 185 ? 20.688 6.191 -3.643 1 92 185 GLN B N 1
ATOM 3012 C CA . GLN B 1 185 ? 20.078 7.41 -4.152 1 92 185 GLN B CA 1
ATOM 3013 C C . GLN B 1 185 ? 18.781 7.109 -4.898 1 92 185 GLN B C 1
ATOM 3015 O O . GLN B 1 185 ? 18.594 6 -5.406 1 92 185 GLN B O 1
ATOM 3020 N N . VAL B 1 186 ? 17.953 8.055 -4.973 1 94.5 186 VAL B N 1
ATOM 3021 C CA . VAL B 1 186 ? 16.656 7.898 -5.613 1 94.5 186 VAL B CA 1
ATOM 3022 C C . VAL B 1 186 ? 16.844 7.422 -7.051 1 94.5 186 VAL B C 1
ATOM 3024 O O . VAL B 1 186 ? 16.141 6.527 -7.512 1 94.5 186 VAL B O 1
ATOM 3027 N N . ALA B 1 187 ? 17.766 8 -7.77 1 94 187 ALA B N 1
ATOM 3028 C CA . ALA B 1 187 ? 18.031 7.629 -9.156 1 94 187 ALA B CA 1
ATOM 3029 C C . ALA B 1 187 ? 18.375 6.152 -9.273 1 94 187 ALA B C 1
ATOM 3031 O O . ALA B 1 187 ? 17.938 5.469 -10.195 1 94 187 ALA B O 1
ATOM 3032 N N . ASP B 1 188 ? 19.141 5.645 -8.344 1 95.12 188 ASP B N 1
ATOM 3033 C CA . ASP B 1 188 ? 19.531 4.242 -8.336 1 95.12 188 ASP B CA 1
ATOM 3034 C C . ASP B 1 188 ? 18.359 3.332 -8.016 1 95.12 188 ASP B C 1
ATOM 3036 O O . ASP B 1 188 ? 18.219 2.248 -8.586 1 95.12 188 ASP B O 1
ATOM 3040 N N . ILE B 1 189 ? 17.562 3.795 -7.066 1 96.31 189 ILE B N 1
ATOM 3041 C CA . ILE B 1 189 ? 16.359 3.041 -6.707 1 96.31 189 ILE B CA 1
ATOM 3042 C C . ILE B 1 189 ? 15.445 2.918 -7.926 1 96.31 189 ILE B C 1
ATOM 3044 O O . ILE B 1 189 ? 14.984 1.824 -8.25 1 96.31 189 ILE B O 1
ATOM 3048 N N . ARG B 1 190 ? 15.227 4.008 -8.602 1 96.56 190 ARG B N 1
ATOM 3049 C CA . ARG B 1 190 ? 14.375 4.012 -9.789 1 96.56 190 ARG B CA 1
ATOM 3050 C C . ARG B 1 190 ? 14.922 3.068 -10.859 1 96.56 190 ARG B C 1
ATOM 3052 O O . ARG B 1 190 ? 14.164 2.295 -11.453 1 96.56 190 ARG B O 1
ATOM 3059 N N . GLN B 1 191 ? 16.156 3.092 -11.039 1 95.62 191 GLN B N 1
ATOM 3060 C CA . GLN B 1 191 ? 16.781 2.207 -12.016 1 95.62 191 GLN B CA 1
ATOM 3061 C C . GLN B 1 191 ? 16.594 0.743 -11.625 1 95.62 191 GLN B C 1
ATOM 3063 O O . GLN B 1 191 ? 16.219 -0.084 -12.453 1 95.62 191 GLN B O 1
ATOM 3068 N N . ALA B 1 192 ? 16.844 0.489 -10.383 1 95.75 192 ALA B N 1
ATOM 3069 C CA . ALA B 1 192 ? 16.75 -0.881 -9.883 1 95.75 192 ALA B CA 1
ATOM 3070 C C . ALA B 1 192 ? 15.32 -1.409 -10.023 1 95.75 192 ALA B C 1
ATOM 3072 O O . ALA B 1 192 ? 15.117 -2.609 -10.227 1 95.75 192 ALA B O 1
ATOM 3073 N N . LEU B 1 193 ? 14.328 -0.535 -9.938 1 96.75 193 LEU B N 1
ATOM 3074 C CA . LEU B 1 193 ? 12.922 -0.915 -9.984 1 96.75 193 LEU B CA 1
ATOM 3075 C C . LEU B 1 193 ? 12.383 -0.849 -11.406 1 96.75 193 LEU B C 1
ATOM 3077 O O . LEU B 1 193 ? 11.188 -1.026 -11.633 1 96.75 193 LEU B O 1
ATOM 3081 N N . GLY B 1 194 ? 13.281 -0.54 -12.398 1 94.38 194 GLY B N 1
ATOM 3082 C CA . GLY B 1 194 ? 12.898 -0.478 -13.797 1 94.38 194 GLY B CA 1
ATOM 3083 C C . GLY B 1 194 ? 12.07 0.748 -14.141 1 94.38 194 GLY B C 1
ATOM 3084 O O . GLY B 1 194 ? 11.25 0.713 -15.055 1 94.38 194 GLY B O 1
ATOM 3085 N N . LEU B 1 195 ? 12.25 1.759 -13.352 1 93.06 195 LEU B N 1
ATOM 3086 C CA . LEU B 1 195 ? 11.477 2.98 -13.539 1 93.06 195 LEU B CA 1
ATOM 3087 C C . LEU B 1 195 ? 12.266 4.004 -14.344 1 93.06 195 LEU B C 1
ATOM 3089 O O . LEU B 1 195 ? 13.492 4.066 -14.25 1 93.06 195 LEU B O 1
ATOM 3093 N N . THR B 1 196 ? 11.641 4.652 -15.195 1 83.75 196 THR B N 1
ATOM 3094 C CA . THR B 1 196 ? 12.266 5.719 -15.969 1 83.75 196 THR B CA 1
ATOM 3095 C C . THR B 1 196 ? 12.617 6.902 -15.07 1 83.75 196 THR B C 1
ATOM 3097 O O . THR B 1 196 ? 11.938 7.156 -14.078 1 83.75 196 THR B O 1
ATOM 3100 N N . PRO B 1 197 ? 13.688 7.602 -15.43 1 71.38 197 PRO B N 1
ATOM 3101 C CA . PRO B 1 197 ? 14.07 8.781 -14.656 1 71.38 197 PRO B CA 1
ATOM 3102 C C . PRO B 1 197 ? 12.977 9.852 -14.641 1 71.38 197 PRO B C 1
ATOM 3104 O O . PRO B 1 197 ? 12.172 9.93 -15.57 1 71.38 197 PRO B O 1
#

Foldseek 3Di:
DEADFAAPPPVLQAAQAAADDLDRLQDPVNVVLQVRQVVHCVVLVHQKDAPVRRPHRFGKMKGWADPVVCPPPDPVVCVLQVDDTDHIWMFGPKDKAADAQPWDWDWDDDPRHPFKIAIFIDGQKMKMWGATSNRHIDIDIDGGPVRVNVVQRNCSNHSHHRCNGGPVLRMDGPVVCVVPPVPDDPVVSCVVSVHDD/DEADFAAPPPVLQAAQAAADDLCRLQDPVNVVLQVRQVVNCVVLVHQKDAPSRRPHRFGKMKGWADPVVCPPPDPVVCVLQVDDTDHIWMFGPKDKAADAQPWDWDWDDDPRHPFKIAIFIDGQKMKMWGATSNRDIDIDIDGGPVRVNVVQRNCSNHSHHRCNGGPVLRMDGPVCCVVPPVPDDPVVSCVVSVHDD

pLDDT: mean 97.16, std 3.09, range [71.38, 98.94]